Protein AF-A0A3D0CW28-F1 (afdb_monomer_lite)

Radius of gyration: 24.9 Å; chains: 1; bounding box: 74×53×70 Å

Secondary structure (DSSP, 8-state):
-------PPPP-S--EEEEE-----SS----EEEEE--PPPP------------------PPPPP-----------TT-TT--S-SSB-SHHHHHHHHHTTTS--TTT-TT-SSS--HHHHHHHHHTTT-B---TT-TTS-EETTEEEEEEEEEEESB-SSSS-BSS--TT-GGGHHHHHHHHHHHTT-SEEEEE-BTTT--HHHHHHHHHHHHHH-BTTTBEEEEEEEEE-STTS-EEEEES-S---SS--SSHHHHHHHHHTS-TT-EEEEES--SSSS-SSSTT---TTHHHH---TTTGGG--EEE--TTTHHHHHHHTT--PEEE---GGGTT---EEEEEESSSSHHHHHHHHHTT-EEEES-SSS-EEEEEEEESSTTSPPEETTSPPPP-S--EEEEEEEETT-----EEEEE-SS------EEE-----

Foldseek 3Di:
DDDDDPDDDDDDFWFKFKFKFFDDDDDFWAKDKDFDFDDDDDDDDDDDDDDDDDDDDDDDDDDDDDDDDPDDPDPDPADLQPVVVLQWLEVVSVVVLVVQAQAQPVSNPPVNPRGSYPVSVVVSVVRHGQGQQWQPNPLWDDDPLWTKFWEAAEDECDDPPPPDRVPPDPPDSLCSLLVVLVVRLVLVGLEYEYEYELVPDDPVVLVSNVVSQVVSDGFSRYHYWYWYWQCEQVAQATKTKTPDPDDDPDHHNDLVSVLVVQLPTDPLMAIEGPPADDPAQPVPPVPRHGRLNVQLQDDVSRLLRHQYYEDDPDCSVLSNVLNVRNHAYAYHCPPVPDFLKIKMFTFSGSHNVRRSVRRSLNRIDMDSDNHQFKDKWKWKEQDPVDDIDTHSGGYDDHSIMMMIMIMGGSVGTDRPDIDIDTSPDPDGTDTDTDGDDD

Sequence (438 aa):
MIGDFRSLPRLRKSDALTGALAGCSATGLLLLLAIWFVPPAAAGEGLSPIRRVTHGLGRLQSPAHEQRGLESVDARPGCAYDWDGSGRVDTADLALVAAAWGTSDPQADLNGNGQVEVVDLEILARYWNAWCRWPDDPGRFQVGGFTAFWGDPLWHLTDSFNNHVACEDPADPSLCAPRAFANARAAGFDWFAITEHDHNLSSARWDEMTAARDAAEEEYQFVALRSFELTGDYFEGHINVYESNTWPSERPRSLAGMYSWIAAQPDTVFGMFNHPRRDGCDPVARTGLCWNFNQWQPHLDSAPRLPLVQNYRNGQYELSLQGGWRGGGVGVNEYGRYIVGRAGVMALDLTHEAIVDALRRGRVFGTNESQPGLALALRGRSDPAHSLAWMGESVAASDRVTVTLEARDLAGGSLTSLELREARSCETVTVAQRAVSG

Structure (mmCIF, N/CA/C/O backbone):
data_AF-A0A3D0CW28-F1
#
_entry.id   AF-A0A3D0CW28-F1
#
loop_
_atom_site.group_PDB
_atom_site.id
_atom_site.type_symbol
_atom_site.label_atom_id
_atom_site.label_alt_id
_atom_site.label_comp_id
_atom_site.label_asym_id
_atom_site.label_entity_id
_atom_site.label_seq_id
_atom_site.pdbx_PDB_ins_code
_atom_site.Cartn_x
_atom_site.Cartn_y
_atom_site.Cartn_z
_atom_site.occupancy
_atom_site.B_iso_or_equiv
_atom_site.auth_seq_id
_atom_site.auth_comp_id
_atom_site.auth_asym_id
_atom_site.auth_atom_id
_atom_site.pdbx_PDB_model_num
ATOM 1 N N . MET A 1 1 ? -15.503 30.970 -22.001 1.00 27.17 1 MET A N 1
ATOM 2 C CA . MET A 1 1 ? -16.735 31.515 -21.391 1.00 27.17 1 MET A CA 1
ATOM 3 C C . MET A 1 1 ? -16.710 31.133 -19.925 1.00 27.17 1 MET A C 1
ATOM 5 O O . MET A 1 1 ? -16.672 29.950 -19.632 1.00 27.17 1 MET A O 1
ATOM 9 N N . ILE A 1 2 ? -16.588 32.126 -19.046 1.00 26.27 2 ILE A N 1
ATOM 10 C CA . ILE A 1 2 ? -16.436 31.967 -17.594 1.00 26.27 2 ILE A CA 1
ATOM 11 C C . ILE A 1 2 ? -17.837 32.089 -16.986 1.00 26.27 2 ILE A C 1
ATOM 13 O O . ILE A 1 2 ? -18.505 33.093 -17.225 1.00 26.27 2 ILE A O 1
ATOM 17 N N . GLY A 1 3 ? -18.290 31.054 -16.277 1.00 22.89 3 GLY A N 1
ATOM 18 C CA . GLY A 1 3 ? -19.585 31.006 -15.596 1.00 22.89 3 GLY A CA 1
ATOM 19 C C . GLY A 1 3 ? -19.417 31.084 -14.080 1.00 22.89 3 GLY A C 1
ATOM 20 O O . GLY A 1 3 ? -18.611 30.359 -13.506 1.00 22.89 3 GLY A O 1
ATOM 21 N N . ASP A 1 4 ? -20.170 32.003 -13.483 1.00 23.05 4 ASP A N 1
ATOM 22 C CA . ASP A 1 4 ? -20.246 32.388 -12.071 1.00 23.05 4 ASP A CA 1
ATOM 23 C C . ASP A 1 4 ? -20.687 31.215 -11.163 1.00 23.05 4 ASP A C 1
ATOM 25 O O . ASP A 1 4 ? -21.750 30.629 -11.375 1.00 23.05 4 ASP A O 1
ATOM 29 N N . PHE A 1 5 ? -19.888 30.874 -10.144 1.00 26.14 5 PHE A N 1
ATOM 30 C CA . PHE A 1 5 ? -20.225 29.886 -9.110 1.00 26.14 5 PHE A CA 1
ATOM 31 C C . PHE A 1 5 ? -20.600 30.616 -7.815 1.00 26.14 5 PHE A C 1
ATOM 33 O O . PHE A 1 5 ? -19.739 30.940 -6.996 1.00 26.14 5 PHE A O 1
ATOM 40 N N . ARG A 1 6 ? -21.898 30.853 -7.594 1.00 24.86 6 ARG A N 1
ATOM 41 C CA . ARG A 1 6 ? -22.412 31.291 -6.289 1.00 24.86 6 ARG A CA 1
ATOM 42 C C . ARG A 1 6 ? -23.046 30.128 -5.527 1.00 24.86 6 ARG A C 1
ATOM 44 O O . ARG A 1 6 ? -24.018 29.535 -5.977 1.00 24.86 6 ARG A O 1
ATOM 51 N N . SER A 1 7 ? -22.474 29.887 -4.345 1.00 30.20 7 SER A N 1
ATOM 52 C CA . SER A 1 7 ? -23.012 29.195 -3.162 1.00 30.20 7 SER A CA 1
ATOM 53 C C . SER A 1 7 ? -23.648 27.812 -3.363 1.00 30.20 7 SER A C 1
ATOM 55 O O . SER A 1 7 ? -24.849 27.696 -3.598 1.00 30.20 7 SER A O 1
ATOM 57 N N . LEU A 1 8 ? -22.854 26.765 -3.119 1.00 28.31 8 LEU A N 1
ATOM 58 C CA . LEU A 1 8 ? -23.344 25.419 -2.802 1.00 28.31 8 LEU A CA 1
ATOM 59 C C . LEU A 1 8 ? -23.540 25.266 -1.273 1.00 28.31 8 LEU A C 1
ATOM 61 O O . LEU A 1 8 ? -22.801 25.888 -0.502 1.00 28.31 8 LEU A O 1
ATOM 65 N N . PRO A 1 9 ? -24.532 24.483 -0.807 1.00 27.50 9 PRO A N 1
ATOM 66 C CA . PRO A 1 9 ? -24.806 24.283 0.618 1.00 27.50 9 PRO A CA 1
ATOM 67 C C . PRO A 1 9 ? -23.692 23.489 1.325 1.00 27.50 9 PRO A C 1
ATOM 69 O O . PRO A 1 9 ? -23.065 22.613 0.738 1.00 27.50 9 PRO A O 1
ATOM 72 N N . ARG A 1 10 ? -23.462 23.785 2.614 1.00 29.08 10 ARG A N 1
ATOM 73 C CA . ARG A 1 10 ? -22.508 23.063 3.479 1.00 29.08 10 ARG A CA 1
ATOM 74 C C . ARG A 1 10 ? -23.006 21.637 3.766 1.00 29.08 10 ARG A C 1
ATOM 76 O O . ARG A 1 10 ? -24.123 21.477 4.256 1.00 29.08 10 ARG A O 1
ATOM 83 N N . LEU A 1 11 ? -22.161 20.639 3.506 1.00 33.78 11 LEU A N 1
ATOM 84 C CA . LEU A 1 11 ? -22.408 19.206 3.729 1.00 33.78 11 LEU A CA 1
ATOM 85 C C . LEU A 1 11 ? -21.951 18.770 5.139 1.00 33.78 11 LEU A C 1
ATOM 87 O O . LEU A 1 11 ? -21.120 19.442 5.750 1.00 33.78 11 LEU A O 1
ATOM 91 N N . ARG A 1 12 ? -22.503 17.676 5.691 1.00 32.53 12 ARG A N 1
ATOM 92 C CA . ARG A 1 12 ? -22.125 17.128 7.016 1.00 32.53 12 ARG A CA 1
ATOM 93 C C . ARG A 1 12 ? -21.759 15.639 6.935 1.00 32.53 12 ARG A C 1
ATOM 95 O O . ARG A 1 12 ? -22.489 14.876 6.331 1.00 32.53 12 ARG A O 1
ATOM 102 N N . LYS A 1 13 ? -20.676 15.286 7.645 1.00 29.95 13 LYS A N 1
ATOM 103 C CA . LYS A 1 13 ? -20.123 14.007 8.170 1.00 29.95 13 LYS A CA 1
ATOM 104 C C . LYS A 1 13 ? -20.383 12.619 7.536 1.00 29.95 13 LYS A C 1
ATOM 106 O O . LYS A 1 13 ? -19.594 11.736 7.855 1.00 29.95 13 LYS A O 1
ATOM 111 N N . SER A 1 14 ? -21.362 12.385 6.667 1.00 34.91 14 SER A N 1
ATOM 112 C CA . SER A 1 14 ? -21.556 11.074 6.019 1.00 34.91 14 SER A CA 1
ATOM 113 C C . SER A 1 14 ? -22.512 11.180 4.827 1.00 34.91 14 SER A C 1
ATOM 115 O O . SER A 1 14 ? -23.726 11.098 5.000 1.00 34.91 14 SER A O 1
ATOM 117 N N . ASP A 1 15 ? -21.974 11.344 3.618 1.00 36.81 15 ASP A N 1
ATOM 118 C CA . ASP A 1 15 ? -22.769 11.393 2.388 1.00 36.81 15 ASP A CA 1
ATOM 119 C C . ASP A 1 15 ? -22.384 10.231 1.461 1.00 36.81 15 ASP A C 1
ATOM 121 O O . ASP A 1 15 ? -21.213 10.051 1.130 1.00 36.81 15 ASP A O 1
ATOM 125 N N . ALA A 1 16 ? -23.378 9.460 1.012 1.00 35.53 16 ALA A N 1
ATOM 126 C CA . ALA A 1 16 ? -23.222 8.478 -0.057 1.00 35.53 16 ALA A CA 1
ATOM 127 C C . ALA A 1 16 ? -23.609 9.125 -1.395 1.00 35.53 16 ALA A C 1
ATOM 129 O O . ALA A 1 16 ? -24.720 9.633 -1.555 1.00 35.53 16 ALA A O 1
ATOM 130 N N . LEU A 1 17 ? -22.713 9.096 -2.381 1.00 36.31 17 LEU A N 1
ATOM 131 C CA . LEU A 1 17 ? -22.991 9.621 -3.722 1.00 36.31 17 LEU A CA 1
ATOM 132 C C . LEU A 1 17 ? -23.371 8.473 -4.658 1.00 36.31 17 LEU A C 1
ATOM 134 O O . LEU A 1 17 ? -22.683 7.458 -4.695 1.00 36.31 17 LEU A O 1
ATOM 138 N N . THR A 1 18 ? -24.468 8.615 -5.411 1.00 34.78 18 THR A N 1
ATOM 139 C CA . THR A 1 18 ? -24.922 7.615 -6.396 1.00 34.78 18 THR A CA 1
ATOM 140 C C . THR A 1 18 ? -24.990 8.229 -7.792 1.00 34.78 18 THR A C 1
ATOM 142 O O . THR A 1 18 ? -25.804 9.105 -8.060 1.00 34.78 18 THR A O 1
ATOM 145 N N . GLY A 1 19 ? -24.132 7.765 -8.701 1.00 37.72 19 GLY A N 1
ATOM 146 C CA . GLY A 1 19 ? -24.118 8.191 -10.106 1.00 37.72 19 GLY A CA 1
ATOM 147 C C . GLY A 1 19 ? -24.713 7.139 -11.045 1.00 37.72 19 GLY A C 1
ATOM 148 O O . GLY A 1 19 ? -24.696 5.946 -10.739 1.00 37.72 19 GLY A O 1
ATOM 149 N N . ALA A 1 20 ? -25.229 7.575 -12.195 1.00 31.88 20 ALA A N 1
ATOM 150 C CA . ALA A 1 20 ? -25.631 6.711 -13.301 1.00 31.88 20 ALA A CA 1
ATOM 151 C C . ALA A 1 20 ? -24.833 7.089 -14.551 1.00 31.88 20 ALA A C 1
ATOM 153 O O . ALA A 1 20 ? -24.880 8.244 -14.966 1.00 31.88 20 ALA A O 1
ATOM 154 N N . LEU A 1 21 ? -24.132 6.122 -15.141 1.00 37.97 21 LEU A N 1
ATOM 155 C CA . LEU A 1 21 ? -23.473 6.273 -16.441 1.00 37.97 21 LEU A CA 1
ATOM 156 C C . LEU A 1 21 ? -24.400 5.732 -17.534 1.00 37.97 21 LEU A C 1
ATOM 158 O O . LEU A 1 21 ? -25.040 4.703 -17.316 1.00 37.97 21 LEU A O 1
ATOM 162 N N . ALA A 1 22 ? -24.511 6.422 -18.669 1.00 28.17 22 ALA A N 1
ATOM 163 C CA . ALA A 1 22 ? -25.288 5.971 -19.820 1.00 28.17 22 ALA A CA 1
ATOM 164 C C . ALA A 1 22 ? -24.396 5.970 -21.066 1.00 28.17 22 ALA A C 1
ATOM 166 O O . ALA A 1 22 ? -23.908 7.024 -21.454 1.00 28.17 22 ALA A O 1
ATOM 167 N N . GLY A 1 23 ? -24.238 4.799 -21.690 1.00 29.50 23 GLY A N 1
ATOM 168 C CA . GLY A 1 23 ? -23.549 4.629 -22.973 1.00 29.50 23 GLY A CA 1
ATOM 169 C C . GLY A 1 23 ? -22.142 4.043 -22.844 1.00 29.50 23 GLY A C 1
ATOM 170 O O . GLY A 1 23 ? -21.174 4.768 -22.667 1.00 29.50 23 GLY A O 1
ATOM 171 N N . CYS A 1 24 ? -22.009 2.723 -22.989 1.00 30.22 24 CYS A N 1
ATOM 172 C CA . CYS A 1 24 ? -20.715 2.048 -23.111 1.00 30.22 24 CYS A CA 1
ATOM 173 C C . CYS A 1 24 ? -20.833 0.875 -24.087 1.00 30.22 24 CYS A C 1
ATOM 175 O O . CYS A 1 24 ? -21.380 -0.171 -23.746 1.00 30.22 24 CYS A O 1
ATOM 177 N N . SER A 1 25 ? -20.304 1.015 -25.308 1.00 29.12 25 SER A N 1
ATOM 178 C CA . SER A 1 25 ? -20.169 -0.137 -26.203 1.00 29.12 25 SER A CA 1
ATOM 179 C C . SER A 1 25 ? -19.003 -1.014 -25.740 1.00 29.12 25 SER A C 1
ATOM 181 O O . SER A 1 25 ? -17.856 -0.572 -25.737 1.00 29.12 25 SER A O 1
ATOM 183 N N . ALA A 1 26 ? -19.336 -2.244 -25.349 1.00 30.16 26 ALA A N 1
ATOM 184 C CA . ALA A 1 26 ? -18.501 -3.434 -25.166 1.00 30.16 26 ALA A CA 1
ATOM 185 C C . ALA A 1 26 ? -16.970 -3.266 -25.293 1.00 30.16 26 ALA A C 1
ATOM 187 O O . ALA A 1 26 ? -16.371 -3.760 -26.237 1.00 30.16 26 ALA A O 1
ATOM 188 N N . THR A 1 27 ? -16.334 -2.639 -24.301 1.00 28.91 27 THR A N 1
ATOM 189 C CA . THR A 1 27 ? -15.006 -3.013 -23.774 1.00 28.91 27 THR A CA 1
ATOM 190 C C . THR A 1 27 ? -14.784 -2.239 -22.473 1.00 28.91 27 THR A C 1
ATOM 192 O O . THR A 1 27 ? -14.555 -1.042 -22.523 1.00 28.91 27 THR A O 1
ATOM 195 N N . GLY A 1 28 ? -14.910 -2.926 -21.330 1.00 29.05 28 GLY A N 1
ATOM 196 C CA . GLY A 1 28 ? -14.484 -2.513 -19.979 1.00 29.05 28 GLY A CA 1
ATOM 197 C C . GLY A 1 28 ? -14.637 -1.038 -19.583 1.00 29.05 28 GLY A C 1
ATOM 198 O O . GLY A 1 28 ? -13.774 -0.223 -19.890 1.00 29.05 28 GLY A O 1
ATOM 199 N N . LEU A 1 29 ? -15.664 -0.723 -18.789 1.00 28.84 29 LEU A N 1
ATOM 200 C CA . LEU A 1 29 ? -15.735 0.544 -18.060 1.00 28.84 29 LEU A CA 1
ATOM 201 C C . LEU A 1 29 ? -14.709 0.529 -16.912 1.00 28.84 29 LEU A C 1
ATOM 203 O O . LEU A 1 29 ? -14.685 -0.413 -16.118 1.00 28.84 29 LEU A O 1
ATOM 207 N N . LEU A 1 30 ? -13.887 1.575 -16.816 1.00 34.78 30 LEU A N 1
ATOM 208 C CA . LEU A 1 30 ? -12.928 1.774 -15.732 1.00 34.78 30 LEU A CA 1
ATOM 209 C C . LEU A 1 30 ? -13.146 3.158 -15.113 1.00 34.78 30 LEU A C 1
ATOM 211 O O . LEU A 1 30 ? -13.247 4.151 -15.833 1.00 34.78 30 LEU A O 1
ATOM 215 N N . LEU A 1 31 ? -13.238 3.206 -13.786 1.00 31.89 31 LEU A N 1
ATOM 216 C CA . LEU A 1 31 ? -13.636 4.391 -13.041 1.00 31.89 31 LEU A CA 1
ATOM 217 C C . LEU A 1 31 ? -12.419 5.072 -12.400 1.00 31.89 31 LEU A C 1
ATOM 219 O O . LEU A 1 31 ? -11.780 4.486 -11.528 1.00 31.89 31 LEU A O 1
ATOM 223 N N . LEU A 1 32 ? -12.115 6.311 -12.783 1.00 34.19 32 LEU A N 1
ATOM 224 C CA . LEU A 1 32 ? -11.187 7.159 -12.031 1.00 34.19 32 LEU A CA 1
ATOM 225 C C . LEU A 1 32 ? -11.941 7.996 -11.003 1.00 34.19 32 LEU A C 1
ATOM 227 O O . LEU A 1 32 ? -13.012 8.508 -11.310 1.00 34.19 32 LEU A O 1
ATOM 231 N N . LEU A 1 33 ? -11.327 8.229 -9.844 1.00 35.84 33 LEU A N 1
ATOM 232 C CA . LEU A 1 33 ? -11.709 9.310 -8.944 1.00 35.84 33 LEU A CA 1
ATOM 233 C C . LEU A 1 33 ? -10.521 10.233 -8.693 1.00 35.84 33 LEU A C 1
ATOM 235 O O . LEU A 1 33 ? -9.513 9.803 -8.140 1.00 35.84 33 LEU A O 1
ATOM 239 N N . ALA A 1 34 ? -10.671 11.508 -9.040 1.00 28.97 34 ALA A N 1
ATOM 240 C CA . ALA A 1 34 ? -9.825 12.575 -8.522 1.00 28.97 34 ALA A CA 1
ATOM 241 C C . ALA A 1 34 ? -10.674 13.446 -7.586 1.00 28.97 34 ALA A C 1
ATOM 243 O O . ALA A 1 34 ? -11.750 13.915 -7.965 1.00 28.97 34 ALA A O 1
ATOM 244 N N . ILE A 1 35 ? -10.212 13.636 -6.349 1.00 31.52 35 ILE A N 1
ATOM 245 C CA . ILE A 1 35 ? -10.884 14.459 -5.340 1.00 31.52 35 ILE A CA 1
ATOM 246 C C . ILE A 1 35 ? -9.942 15.578 -4.897 1.00 31.52 35 ILE A C 1
ATOM 248 O O . ILE A 1 35 ? -8.783 15.324 -4.575 1.00 31.52 35 ILE A O 1
ATOM 252 N N . TRP A 1 36 ? -10.460 16.807 -4.831 1.00 24.88 36 TRP A N 1
ATOM 253 C CA . TRP A 1 36 ? -9.754 17.966 -4.283 1.00 24.88 36 TRP A CA 1
ATOM 254 C C . TRP A 1 36 ? -10.464 18.482 -3.025 1.00 24.88 36 TRP A C 1
ATOM 256 O O . TRP A 1 36 ? -11.684 18.657 -3.039 1.00 24.88 36 TRP A O 1
ATOM 266 N N . PHE A 1 37 ? -9.694 18.776 -1.971 1.00 28.56 37 PHE A N 1
ATOM 267 C CA . PHE A 1 37 ? -10.149 19.428 -0.736 1.00 28.56 37 PHE A CA 1
ATOM 268 C C . PHE A 1 37 ? -9.570 20.843 -0.623 1.00 28.56 37 PHE A C 1
ATOM 270 O O . PHE A 1 37 ? -8.463 21.115 -1.088 1.00 28.56 37 PHE A O 1
ATOM 277 N N . VAL A 1 38 ? -10.317 21.753 0.009 1.00 27.73 38 VAL A N 1
ATOM 278 C CA . VAL A 1 38 ? -9.842 23.101 0.355 1.00 27.73 38 VAL A CA 1
ATOM 279 C C . VAL A 1 38 ? -9.797 23.210 1.883 1.00 27.73 38 VAL A C 1
ATOM 281 O O . VAL A 1 38 ? -10.833 22.986 2.514 1.00 27.73 38 VAL A O 1
ATOM 284 N N . PRO A 1 39 ? -8.652 23.557 2.501 1.00 25.38 39 PRO A N 1
ATOM 285 C CA . PRO A 1 39 ? -8.571 23.726 3.949 1.00 25.38 39 PRO A CA 1
ATOM 286 C C . PRO A 1 39 ? -9.440 24.912 4.413 1.00 25.38 39 PRO A C 1
ATOM 288 O O . PRO A 1 39 ? -9.553 25.911 3.695 1.00 25.38 39 PRO A O 1
ATOM 291 N N . PRO A 1 40 ? -10.069 24.845 5.601 1.00 31.36 40 PRO A N 1
ATOM 292 C CA . PRO A 1 40 ? -10.972 25.894 6.055 1.00 31.36 40 PRO A CA 1
ATOM 293 C C . PRO A 1 40 ? -10.205 27.176 6.411 1.00 31.36 40 PRO A C 1
ATOM 295 O O . PRO A 1 40 ? -9.329 27.184 7.273 1.00 31.36 40 PRO A O 1
ATOM 298 N N . ALA A 1 41 ? -10.579 28.287 5.772 1.00 30.97 41 ALA A N 1
ATOM 299 C CA . ALA A 1 41 ? -10.181 29.624 6.195 1.00 30.97 41 ALA A CA 1
ATOM 300 C C . ALA A 1 41 ? -10.931 30.025 7.480 1.00 30.97 41 ALA A C 1
ATOM 302 O O . ALA A 1 41 ? -12.145 29.840 7.595 1.00 30.97 41 ALA A O 1
ATOM 303 N N . ALA A 1 42 ? -10.204 30.597 8.439 1.00 36.38 42 ALA A N 1
ATOM 304 C CA . ALA A 1 42 ? -10.759 31.161 9.662 1.00 36.38 42 ALA A CA 1
ATOM 305 C C . ALA A 1 42 ? -11.525 32.468 9.378 1.00 36.38 42 ALA A C 1
ATOM 307 O O . ALA A 1 42 ? -10.927 33.420 8.887 1.00 36.38 42 ALA A O 1
ATOM 308 N N . ALA A 1 43 ? -12.824 32.492 9.697 1.00 28.28 43 ALA A N 1
ATOM 309 C CA . ALA A 1 43 ? -13.694 33.639 10.037 1.00 28.28 43 ALA A CA 1
ATOM 310 C C . ALA A 1 43 ? -15.155 33.185 9.815 1.00 28.28 43 ALA A C 1
ATOM 312 O O . ALA A 1 43 ? -15.450 32.495 8.848 1.00 28.28 43 ALA A O 1
ATOM 313 N N . GLY A 1 44 ? -16.142 33.447 10.667 1.00 27.00 44 GLY A N 1
ATOM 314 C CA . GLY A 1 44 ? -16.387 34.661 11.431 1.00 27.00 44 GLY A CA 1
ATOM 315 C C . GLY A 1 44 ? -17.769 35.180 11.013 1.00 27.00 44 GLY A C 1
ATOM 316 O O . GLY A 1 44 ? -17.927 35.654 9.899 1.00 27.00 44 GLY A O 1
ATOM 317 N N . GLU A 1 45 ? -18.734 35.026 11.921 1.00 28.22 45 GLU A N 1
ATOM 318 C CA . GLU A 1 45 ? -20.030 35.720 12.037 1.00 28.22 45 GLU A CA 1
ATOM 319 C C . GLU A 1 45 ? -21.145 35.579 10.972 1.00 28.22 45 GLU A C 1
ATOM 321 O O . GLU A 1 45 ? -20.986 35.843 9.788 1.00 28.22 45 GLU A O 1
ATOM 326 N N . GLY A 1 46 ? -22.355 35.303 11.490 1.00 25.25 46 GLY A N 1
ATOM 327 C CA . GLY A 1 46 ? -23.557 36.067 11.136 1.00 25.25 46 GLY A CA 1
ATOM 328 C C . GLY A 1 46 ? -24.540 35.466 10.125 1.00 25.25 46 GLY A C 1
ATOM 329 O O . GLY A 1 46 ? -24.433 35.724 8.933 1.00 25.25 46 GLY A O 1
ATOM 330 N N . LEU A 1 47 ? -25.583 34.789 10.634 1.00 23.16 47 LEU A N 1
ATOM 331 C CA . LEU A 1 47 ? -27.022 35.129 10.486 1.00 23.16 47 LEU A CA 1
ATOM 332 C C . LEU A 1 47 ? -27.937 33.879 10.472 1.00 23.16 47 LEU A C 1
ATOM 334 O O . LEU A 1 47 ? -27.797 32.968 9.661 1.00 23.16 47 LEU A O 1
ATOM 338 N N . SER A 1 48 ? -28.917 33.892 11.379 1.00 24.41 48 SER A N 1
ATOM 339 C CA . SER A 1 48 ? -30.083 32.990 11.489 1.00 24.41 48 SER A CA 1
ATOM 340 C C . SER A 1 48 ? -31.322 33.633 10.810 1.00 24.41 48 SER A C 1
ATOM 342 O O . SER A 1 48 ? -31.246 34.798 10.426 1.00 24.41 48 SER A O 1
ATOM 344 N N . PRO A 1 49 ? -32.540 33.050 10.870 1.00 36.72 49 PRO A N 1
ATOM 345 C CA . PRO A 1 49 ? -33.001 31.743 10.376 1.00 36.72 49 PRO A CA 1
ATOM 346 C C . PRO A 1 49 ? -34.269 31.882 9.483 1.00 36.72 49 PRO A C 1
ATOM 348 O O . PRO A 1 49 ? -35.058 32.801 9.689 1.00 36.72 49 PRO A O 1
ATOM 351 N N . ILE A 1 50 ? -34.577 30.939 8.573 1.00 21.62 50 ILE A N 1
ATOM 352 C CA . ILE A 1 50 ? -35.938 30.843 7.980 1.00 21.62 50 ILE A CA 1
ATOM 353 C C . ILE A 1 50 ? -36.488 29.402 7.969 1.00 21.62 50 ILE A C 1
ATOM 355 O O . ILE A 1 50 ? -35.779 28.419 7.787 1.00 21.62 50 ILE A O 1
ATOM 359 N N . ARG A 1 51 ? -37.795 29.356 8.255 1.00 21.27 51 ARG A N 1
ATOM 360 C CA . ARG A 1 51 ? -38.715 28.286 8.666 1.00 21.27 51 ARG A CA 1
ATOM 361 C C . ARG A 1 51 ? -38.950 27.127 7.679 1.00 21.27 51 ARG A C 1
ATOM 363 O O . ARG A 1 51 ? -39.292 27.336 6.525 1.00 21.27 51 ARG A O 1
ATOM 370 N N . ARG A 1 52 ? -38.929 25.920 8.260 1.00 23.67 52 ARG A N 1
ATOM 371 C CA . ARG A 1 52 ? -39.947 24.839 8.280 1.00 23.67 52 ARG A CA 1
ATOM 372 C C . ARG A 1 52 ? -41.027 24.817 7.177 1.00 23.67 52 ARG A C 1
ATOM 374 O O . ARG A 1 52 ? -41.904 25.675 7.169 1.00 23.67 52 ARG A O 1
ATOM 381 N N . VAL A 1 53 ? -41.096 23.695 6.451 1.00 21.42 53 VAL A N 1
ATOM 382 C CA . VAL A 1 53 ? -42.356 23.078 5.992 1.00 21.42 53 VAL A CA 1
ATOM 383 C C . VAL A 1 53 ? -42.291 21.570 6.256 1.00 21.42 53 VAL A C 1
ATOM 385 O O . VAL A 1 53 ? -41.309 20.908 5.935 1.00 21.42 53 VAL A O 1
ATOM 388 N N . THR A 1 54 ? -43.335 21.069 6.909 1.00 24.83 54 THR A N 1
ATOM 389 C CA . THR A 1 54 ? -43.595 19.670 7.280 1.00 24.83 54 THR A CA 1
ATOM 390 C C . THR A 1 54 ? -44.511 19.022 6.234 1.00 24.83 54 THR A C 1
ATOM 392 O O . THR A 1 54 ? -45.293 19.750 5.637 1.00 24.83 54 THR A O 1
ATOM 395 N N . HIS A 1 55 ? -44.443 17.690 6.082 1.00 21.84 55 HIS A N 1
ATOM 396 C CA . HIS A 1 55 ? -45.448 16.689 5.629 1.00 21.84 55 HIS A CA 1
ATOM 397 C C . HIS A 1 55 ? -44.708 15.610 4.802 1.00 21.84 55 HIS A C 1
ATOM 399 O O . HIS A 1 55 ? -43.880 15.953 3.975 1.00 21.84 55 HIS A O 1
ATOM 405 N N . GLY A 1 56 ? -44.893 14.298 4.954 1.00 21.64 56 GLY A N 1
ATOM 406 C CA . GLY A 1 56 ? -45.841 13.505 5.725 1.00 21.64 56 GLY A CA 1
ATOM 407 C C . GLY A 1 56 ? -45.409 12.027 5.721 1.00 21.64 56 GLY A C 1
ATOM 408 O O . GLY A 1 56 ? -44.562 11.607 4.940 1.00 21.64 56 GLY A O 1
ATOM 409 N N . LEU A 1 57 ? -45.972 11.283 6.667 1.00 26.31 57 LEU A N 1
ATOM 410 C CA . LEU A 1 57 ? -45.644 9.912 7.057 1.00 26.31 57 LEU A CA 1
ATOM 411 C C . LEU A 1 57 ? -45.933 8.861 5.974 1.00 26.31 57 LEU A C 1
ATOM 413 O O . LEU A 1 57 ? -46.969 8.908 5.318 1.00 26.31 57 LEU A O 1
ATOM 417 N N . GLY A 1 58 ? -45.082 7.833 5.925 1.00 23.02 58 GLY A N 1
ATOM 418 C CA . GLY A 1 58 ? -45.337 6.554 5.262 1.00 23.02 58 GLY A CA 1
ATOM 419 C C . GLY A 1 58 ? -44.572 5.430 5.963 1.00 23.02 58 GLY A C 1
ATOM 420 O O . GLY A 1 58 ? -43.389 5.236 5.712 1.00 23.02 58 GLY A O 1
ATOM 421 N N . ARG A 1 59 ? -45.247 4.726 6.882 1.00 25.88 59 ARG A N 1
ATOM 422 C CA . ARG A 1 59 ? -44.784 3.492 7.543 1.00 25.88 59 ARG A CA 1
ATOM 423 C C . ARG A 1 59 ? -44.675 2.361 6.519 1.00 25.88 59 ARG A C 1
ATOM 425 O O . ARG A 1 59 ? -45.682 2.057 5.890 1.00 25.88 59 ARG A O 1
ATOM 432 N N . LEU A 1 60 ? -43.548 1.650 6.492 1.00 25.00 60 LEU A N 1
ATOM 433 C CA . LEU A 1 60 ? -43.505 0.232 6.126 1.00 25.00 60 LEU A CA 1
ATOM 434 C C . LEU A 1 60 ? -42.587 -0.528 7.091 1.00 25.00 60 LEU A C 1
ATOM 436 O O . LEU A 1 60 ? -41.567 -0.016 7.542 1.00 25.00 60 LEU A O 1
ATOM 440 N N . GLN A 1 61 ? -43.066 -1.707 7.472 1.00 25.11 61 GLN A N 1
ATOM 441 C CA . GLN A 1 61 ? -42.587 -2.574 8.544 1.00 25.11 61 GLN A CA 1
ATOM 442 C C . GLN A 1 61 ? -41.290 -3.304 8.167 1.00 25.11 61 GLN A C 1
ATOM 444 O O . GLN A 1 61 ? -41.097 -3.695 7.018 1.00 25.11 61 GLN A O 1
ATOM 449 N N . SER A 1 62 ? -40.432 -3.509 9.164 1.00 26.64 62 SER A N 1
ATOM 450 C CA . SER A 1 62 ? -39.237 -4.353 9.128 1.00 26.64 62 SER A CA 1
ATOM 451 C C . SER A 1 62 ? -39.578 -5.848 9.203 1.00 26.64 62 SER A C 1
ATOM 453 O O . SER A 1 62 ? -40.559 -6.218 9.853 1.00 26.64 62 SER A O 1
ATOM 455 N N . PRO A 1 63 ? -38.719 -6.732 8.667 1.00 28.48 63 PRO A N 1
ATOM 456 C CA . PRO A 1 63 ? -38.503 -8.056 9.225 1.00 28.48 63 PRO A CA 1
ATOM 457 C C . PRO A 1 63 ? -37.277 -8.054 10.147 1.00 28.48 63 PRO A C 1
ATOM 459 O O . PRO A 1 63 ? -36.311 -7.317 9.950 1.00 28.48 63 PRO A O 1
ATOM 462 N N . ALA A 1 64 ? -37.373 -8.876 11.185 1.00 27.28 64 ALA A N 1
ATOM 463 C CA . ALA A 1 64 ? -36.434 -9.011 12.282 1.00 27.28 64 ALA A CA 1
ATOM 464 C C . ALA A 1 64 ? -35.047 -9.493 11.827 1.00 27.28 64 ALA A C 1
ATOM 466 O O . ALA A 1 64 ? -34.935 -10.537 11.188 1.00 27.28 64 ALA A O 1
ATOM 467 N N . HIS A 1 65 ? -34.002 -8.768 12.232 1.00 30.30 65 HIS A N 1
ATOM 468 C CA . HIS A 1 65 ? -32.671 -9.343 12.373 1.00 30.30 65 HIS A CA 1
ATOM 469 C C . HIS A 1 65 ? -32.555 -9.946 13.773 1.00 30.30 65 HIS A C 1
ATOM 471 O O . HIS A 1 65 ? -32.712 -9.273 14.791 1.00 30.30 65 HIS A O 1
ATOM 477 N N . GLU A 1 66 ? -32.345 -11.251 13.760 1.00 27.80 66 GLU A N 1
ATOM 478 C CA . GLU A 1 66 ? -32.014 -12.143 14.857 1.00 27.80 66 GLU A CA 1
ATOM 479 C C . GLU A 1 66 ? -30.890 -11.547 15.722 1.00 27.80 66 GLU A C 1
ATOM 481 O O . GLU A 1 66 ? -29.765 -11.343 15.262 1.00 27.80 66 GLU A O 1
ATOM 486 N N . GLN A 1 67 ? -31.212 -11.219 16.976 1.00 28.34 67 GLN A N 1
ATOM 487 C CA . GLN A 1 67 ? -30.220 -10.855 17.981 1.00 28.34 67 GLN A CA 1
ATOM 488 C C . GLN A 1 67 ? -29.444 -12.120 18.350 1.00 28.34 67 GLN A C 1
ATOM 490 O O . GLN A 1 67 ? -29.964 -12.982 19.058 1.00 28.34 67 GLN A O 1
ATOM 495 N N . ARG A 1 68 ? -28.204 -12.236 17.865 1.00 29.70 68 ARG A N 1
ATOM 496 C CA . ARG A 1 68 ? -27.242 -13.169 18.455 1.00 29.70 68 ARG A CA 1
ATOM 497 C C . ARG A 1 68 ? -26.920 -12.684 19.863 1.00 29.70 68 ARG A C 1
ATOM 499 O O . ARG A 1 68 ? -26.621 -11.508 20.065 1.00 29.70 68 ARG A O 1
ATOM 506 N N . GLY A 1 69 ? -27.074 -13.595 20.818 1.00 25.89 69 GLY A N 1
ATOM 507 C CA . GLY A 1 69 ? -26.797 -13.360 22.223 1.00 25.89 69 GLY A CA 1
ATOM 508 C C . GLY A 1 69 ? -25.343 -12.959 22.442 1.00 25.89 69 GLY A C 1
ATOM 509 O O . GLY A 1 69 ? -24.446 -13.418 21.740 1.00 25.89 69 GLY A O 1
ATOM 510 N N . LEU A 1 70 ? -25.153 -12.083 23.425 1.00 32.03 70 LEU A N 1
ATOM 511 C CA . LEU A 1 70 ? -23.874 -11.791 24.058 1.00 32.03 70 LEU A CA 1
ATOM 512 C C . LEU A 1 70 ? -23.361 -13.076 24.724 1.00 32.03 70 LEU A C 1
ATOM 514 O O . LEU A 1 70 ? -23.665 -13.348 25.885 1.00 32.03 70 LEU A O 1
ATOM 518 N N . GLU A 1 71 ? -22.646 -13.894 23.960 1.00 30.78 71 GLU A N 1
ATOM 519 C CA . GLU A 1 71 ? -21.699 -14.866 24.501 1.00 30.78 71 GLU A CA 1
ATOM 520 C C . GLU A 1 71 ? -20.399 -14.132 24.862 1.00 30.78 71 GLU A C 1
ATOM 522 O O . GLU A 1 71 ? -20.173 -13.007 24.412 1.00 30.78 71 GLU A O 1
ATOM 527 N N . SER A 1 72 ? -19.626 -14.717 25.778 1.00 31.31 72 SER A N 1
ATOM 528 C CA . SER A 1 72 ? -18.491 -14.106 26.472 1.00 31.31 72 SER A CA 1
ATOM 529 C C . SER A 1 72 ? -17.592 -13.275 25.561 1.00 31.31 72 SER A C 1
ATOM 531 O O . SER A 1 72 ? -17.291 -13.674 24.439 1.00 31.31 72 SER A O 1
ATOM 533 N N . VAL A 1 73 ? -17.134 -12.131 26.076 1.00 33.25 73 VAL A N 1
ATOM 534 C CA . VAL A 1 73 ? -16.039 -11.362 25.478 1.00 33.25 73 VAL A CA 1
ATOM 535 C C . VAL A 1 73 ? -14.784 -12.227 25.582 1.00 33.25 73 VAL A C 1
ATOM 537 O O . VAL A 1 73 ? -14.030 -12.135 26.547 1.00 33.25 73 VAL A O 1
ATOM 540 N N . ASP A 1 74 ? -14.609 -13.133 24.624 1.00 37.34 74 ASP A N 1
ATOM 541 C CA . ASP A 1 74 ? -13.311 -13.725 24.348 1.00 37.34 74 ASP A CA 1
ATOM 542 C C . ASP A 1 74 ? -12.353 -12.564 24.078 1.00 37.34 74 ASP A C 1
ATOM 544 O O . ASP A 1 74 ? -12.691 -11.622 23.350 1.00 37.34 74 ASP A O 1
ATOM 548 N N . ALA A 1 75 ? -11.188 -12.599 24.727 1.00 40.56 75 ALA A N 1
ATOM 549 C CA . ALA A 1 75 ? -10.141 -11.607 24.546 1.00 40.56 75 ALA A CA 1
ATOM 550 C C . ALA A 1 75 ? -9.906 -11.411 23.042 1.00 40.56 75 ALA A C 1
ATOM 552 O O . ALA A 1 75 ? -9.540 -12.355 22.339 1.00 40.56 75 ALA A O 1
ATOM 553 N N . ARG A 1 76 ? -10.187 -10.200 22.544 1.00 48.91 76 ARG A N 1
ATOM 554 C CA . ARG A 1 76 ? -9.995 -9.845 21.137 1.00 48.91 76 ARG A CA 1
ATOM 555 C C . ARG A 1 76 ? -8.517 -10.089 20.797 1.00 48.91 76 ARG A C 1
ATOM 557 O O . ARG A 1 76 ? -7.660 -9.440 21.399 1.00 48.91 76 ARG A O 1
ATOM 564 N N . PRO A 1 77 ? -8.186 -11.032 19.898 1.00 45.00 77 PRO A N 1
ATOM 565 C CA . PRO A 1 77 ? -6.797 -11.315 19.565 1.00 45.00 77 PRO A CA 1
ATOM 566 C C . PRO A 1 77 ? -6.195 -10.079 18.892 1.00 45.00 77 PRO A C 1
ATOM 568 O O . PRO A 1 77 ? -6.739 -9.628 17.891 1.00 45.00 77 PRO A O 1
ATOM 571 N N . GLY A 1 78 ? -5.105 -9.526 19.433 1.00 54.78 78 GLY A N 1
ATOM 572 C CA . GLY A 1 78 ? -4.335 -8.476 18.744 1.00 54.78 78 GLY A CA 1
ATOM 573 C C . GLY A 1 78 ? -3.841 -7.305 19.593 1.00 54.78 78 GLY A C 1
ATOM 574 O O . GLY A 1 78 ? -3.057 -6.500 19.106 1.00 54.78 78 GLY A O 1
ATOM 575 N N . CYS A 1 79 ? -4.234 -7.210 20.864 1.00 67.69 79 CYS A N 1
ATOM 576 C CA . CYS A 1 79 ? -3.637 -6.244 21.778 1.00 67.69 79 CYS A CA 1
ATOM 577 C C . CYS A 1 79 ? -3.610 -6.822 23.184 1.00 67.69 79 CYS A C 1
ATOM 579 O O . CYS A 1 79 ? -4.556 -6.692 23.952 1.00 67.69 79 CYS A O 1
ATOM 581 N N . ALA A 1 80 ? -2.519 -7.519 23.500 1.00 66.81 80 ALA A N 1
ATOM 582 C CA . ALA A 1 80 ? -2.386 -8.277 24.742 1.00 66.81 80 ALA A CA 1
ATOM 583 C C . ALA A 1 80 ? -2.477 -7.410 26.019 1.00 66.81 80 ALA A C 1
ATOM 585 O O . ALA A 1 80 ? -2.537 -7.968 27.111 1.00 66.81 80 ALA A O 1
ATOM 586 N N . TYR A 1 81 ? -2.518 -6.076 25.882 1.00 79.19 81 TYR A N 1
ATOM 587 C CA . TYR A 1 81 ? -2.348 -5.111 26.969 1.00 79.19 81 TYR A CA 1
ATOM 588 C C . TYR A 1 81 ? -3.393 -3.969 26.994 1.00 79.19 81 TYR A C 1
ATOM 590 O O . TYR A 1 81 ? -3.252 -3.073 27.819 1.00 79.19 81 TYR A O 1
ATOM 598 N N . ASP A 1 82 ? -4.400 -3.981 26.104 1.00 81.19 82 ASP A N 1
ATOM 599 C CA . ASP A 1 82 ? -5.580 -3.081 26.121 1.00 81.19 82 ASP A CA 1
ATOM 600 C C . ASP A 1 82 ? -6.784 -3.876 26.642 1.00 81.19 82 ASP A C 1
ATOM 602 O O . ASP A 1 82 ? -7.473 -4.575 25.893 1.00 81.19 82 ASP A O 1
ATOM 606 N N . TRP A 1 83 ? -6.970 -3.869 27.958 1.00 79.56 83 TRP A N 1
ATOM 607 C CA . TRP A 1 83 ? -7.937 -4.728 28.645 1.00 79.56 83 TRP A CA 1
ATOM 608 C C . TRP A 1 83 ? -9.258 -4.059 28.931 1.00 79.56 83 TRP A C 1
ATOM 610 O O . TRP A 1 83 ? -10.257 -4.758 29.122 1.00 79.56 83 TRP A O 1
ATOM 620 N N . ASP A 1 84 ? -9.291 -2.730 28.959 1.00 80.75 84 ASP A N 1
ATOM 621 C CA . ASP A 1 84 ? -10.570 -2.034 28.976 1.00 80.75 84 ASP A CA 1
ATOM 622 C C . ASP A 1 84 ? -11.221 -2.005 27.577 1.00 80.75 84 ASP A C 1
ATOM 624 O O . ASP A 1 84 ? -12.412 -1.700 27.455 1.00 80.75 84 ASP A O 1
ATOM 628 N N . GLY A 1 85 ? -10.471 -2.413 26.543 1.00 74.31 85 GLY A N 1
ATOM 629 C CA . GLY A 1 85 ? -10.923 -2.515 25.161 1.00 74.31 85 GLY A CA 1
ATOM 630 C C . GLY A 1 85 ? -11.128 -1.147 24.518 1.00 74.31 85 GLY A C 1
ATOM 631 O O . GLY A 1 85 ? -11.916 -1.023 23.574 1.00 74.31 85 GLY A O 1
ATOM 632 N N . SER A 1 86 ? -10.475 -0.110 25.047 1.00 73.94 86 SER A N 1
ATOM 633 C CA . SER A 1 86 ? -10.578 1.267 24.569 1.00 73.94 86 SER A CA 1
ATOM 634 C C . SER A 1 86 ? -9.846 1.502 23.247 1.00 73.94 86 SER A C 1
ATOM 636 O O . SER A 1 86 ? -10.064 2.530 22.597 1.00 73.94 86 SER A O 1
ATOM 638 N N . GLY A 1 87 ? -9.002 0.560 22.820 1.00 71.31 87 GLY A N 1
ATOM 639 C CA . GLY A 1 87 ? -8.136 0.686 21.651 1.00 71.31 87 GLY A CA 1
ATOM 640 C C . GLY A 1 87 ? -6.784 1.330 21.968 1.00 71.31 87 GLY A C 1
ATOM 641 O O . GLY A 1 87 ? -6.028 1.648 21.043 1.00 71.31 87 GLY A O 1
ATOM 642 N N . ARG A 1 88 ? -6.470 1.579 23.243 1.00 77.25 88 ARG A N 1
ATOM 643 C CA . ARG A 1 88 ? -5.230 2.227 23.683 1.00 77.25 88 ARG A CA 1
ATOM 644 C C . ARG A 1 88 ? -4.760 1.643 25.000 1.00 77.25 88 ARG A C 1
ATOM 646 O O . ARG A 1 88 ? -5.533 1.595 25.933 1.00 77.25 88 ARG A O 1
ATOM 653 N N . VAL A 1 89 ? -3.464 1.359 25.087 1.00 84.25 89 VAL A N 1
ATOM 654 C CA . VAL A 1 89 ? -2.817 1.029 26.361 1.00 84.25 89 VAL A CA 1
ATOM 655 C C . VAL A 1 89 ? -2.522 2.325 27.117 1.00 84.25 89 VAL A C 1
ATOM 657 O O . VAL A 1 89 ? -1.589 3.060 26.765 1.00 84.25 89 VAL A O 1
ATOM 660 N N . ASP A 1 90 ? -3.323 2.643 28.127 1.00 88.75 90 ASP A N 1
ATOM 661 C CA . ASP A 1 90 ? -3.192 3.872 28.904 1.00 88.75 90 ASP A CA 1
ATOM 662 C C . ASP A 1 90 ? -3.424 3.690 30.418 1.00 88.75 90 ASP A C 1
ATOM 664 O O . ASP A 1 90 ? -3.212 2.632 31.014 1.00 88.75 90 ASP A O 1
ATOM 668 N N . THR A 1 91 ? -3.757 4.785 31.100 1.00 92.69 91 THR A N 1
ATOM 669 C CA . THR A 1 91 ? -4.040 4.786 32.537 1.00 92.69 91 THR A CA 1
ATOM 670 C C . THR A 1 91 ? -5.197 3.881 32.949 1.00 92.69 91 THR A C 1
ATOM 672 O O . THR A 1 91 ? -5.217 3.457 34.105 1.00 92.69 91 THR A O 1
ATOM 675 N N . ALA A 1 92 ? -6.144 3.598 32.055 1.00 89.56 92 ALA A N 1
ATOM 676 C CA . ALA A 1 92 ? -7.235 2.673 32.315 1.00 89.56 92 ALA A CA 1
ATOM 677 C C . ALA A 1 92 ? -6.715 1.232 32.441 1.00 89.56 92 ALA A C 1
ATOM 679 O O . ALA A 1 92 ? -7.023 0.567 33.430 1.00 89.56 92 ALA A O 1
ATOM 680 N N . ASP A 1 93 ? -5.823 0.797 31.551 1.00 90.44 93 ASP A N 1
ATOM 681 C CA . ASP A 1 93 ? -5.182 -0.524 31.630 1.00 90.44 93 ASP A CA 1
ATOM 682 C C . ASP A 1 93 ? -4.250 -0.634 32.832 1.00 90.44 93 ASP A C 1
ATOM 684 O O . ASP A 1 93 ? -4.243 -1.640 33.543 1.00 90.44 93 ASP A O 1
ATOM 688 N N . LEU A 1 94 ? -3.521 0.443 33.145 1.00 94.25 94 LEU A N 1
ATOM 689 C CA . LEU A 1 94 ? -2.727 0.504 34.372 1.00 94.25 94 LEU A CA 1
ATOM 690 C C . LEU A 1 94 ? -3.589 0.322 35.619 1.00 94.25 94 LEU A C 1
ATOM 692 O O . LEU A 1 94 ? -3.159 -0.331 36.568 1.00 94.25 94 LEU A O 1
ATOM 696 N N . ALA A 1 95 ? -4.790 0.903 35.641 1.00 94.06 95 ALA A N 1
ATOM 697 C CA . ALA A 1 95 ? -5.706 0.736 36.759 1.00 94.06 95 ALA A CA 1
ATOM 698 C C . ALA A 1 95 ? -6.158 -0.726 36.899 1.00 94.06 95 ALA A C 1
ATOM 700 O O . ALA A 1 95 ? -6.324 -1.191 38.027 1.00 94.06 95 ALA A 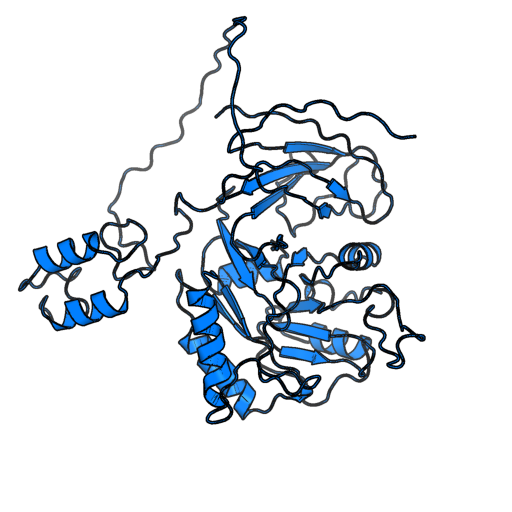O 1
ATOM 701 N N . LEU A 1 96 ? -6.291 -1.456 35.786 1.00 91.44 96 LEU A N 1
ATOM 702 C CA . LEU A 1 96 ? -6.595 -2.888 35.782 1.00 91.44 96 LEU A CA 1
ATOM 703 C C . LEU A 1 96 ? -5.413 -3.724 36.307 1.00 91.44 96 LEU A C 1
ATOM 705 O O . LEU A 1 96 ? -5.620 -4.518 37.225 1.00 91.44 96 LEU A O 1
ATOM 709 N N . VAL A 1 97 ? -4.173 -3.479 35.850 1.00 93.19 97 VAL A N 1
ATOM 710 C CA . VAL A 1 97 ? -2.964 -4.126 36.421 1.00 93.19 97 VAL A CA 1
ATOM 711 C C . VAL A 1 97 ? -2.852 -3.836 37.921 1.00 93.19 97 VAL A C 1
ATOM 713 O O . VAL A 1 97 ? -2.637 -4.735 38.733 1.00 93.19 97 VAL A O 1
ATOM 716 N N . ALA A 1 98 ? -3.026 -2.573 38.317 1.00 94.56 98 ALA A N 1
ATOM 717 C CA . ALA A 1 98 ? -2.911 -2.149 39.708 1.00 94.56 98 ALA A CA 1
ATOM 718 C C . ALA A 1 98 ? -3.995 -2.772 40.603 1.00 94.56 98 ALA A C 1
ATOM 720 O O . ALA A 1 98 ? -3.729 -3.068 41.769 1.00 94.56 98 ALA A O 1
ATOM 721 N N . ALA A 1 99 ? -5.204 -2.993 40.078 1.00 95.62 99 ALA A N 1
ATOM 722 C CA . ALA A 1 99 ? -6.280 -3.663 40.805 1.00 95.62 99 ALA A CA 1
ATOM 723 C C . ALA A 1 99 ? -5.988 -5.153 41.055 1.00 95.62 99 ALA A C 1
ATOM 725 O O . ALA A 1 99 ? -6.444 -5.699 42.060 1.00 95.62 99 ALA A O 1
ATOM 726 N N . ALA A 1 100 ? -5.207 -5.788 40.179 1.00 96.19 100 ALA A N 1
ATOM 727 C CA . ALA A 1 100 ? -4.813 -7.190 40.277 1.00 96.19 100 ALA A CA 1
ATOM 728 C C . ALA A 1 100 ? -3.468 -7.407 41.003 1.00 96.19 100 ALA A C 1
ATOM 730 O O . ALA A 1 100 ? -2.982 -8.537 41.075 1.00 96.19 100 ALA A O 1
ATOM 731 N N . TRP A 1 101 ? -2.862 -6.357 41.566 1.00 97.62 101 TRP A N 1
ATOM 732 C CA . TRP A 1 101 ? -1.527 -6.412 42.167 1.00 97.62 101 TRP A CA 1
ATOM 733 C C . TRP A 1 101 ? -1.382 -7.487 43.255 1.00 97.62 101 TRP A C 1
ATOM 735 O O . TRP A 1 101 ? -2.159 -7.536 44.212 1.00 97.62 101 TRP A O 1
ATOM 745 N N . GLY A 1 102 ? -0.345 -8.323 43.143 1.00 96.56 102 GLY A N 1
ATOM 746 C CA . GLY A 1 102 ? -0.064 -9.416 44.077 1.00 96.56 102 GLY A CA 1
ATOM 747 C C . GLY A 1 102 ? -1.036 -10.598 43.986 1.00 96.56 102 GLY A C 1
ATOM 748 O O . GLY A 1 102 ? -1.030 -11.460 44.868 1.00 96.56 102 GLY A O 1
ATOM 749 N N . THR A 1 103 ? -1.889 -10.641 42.960 1.00 97.88 103 THR A N 1
ATOM 750 C CA . THR A 1 103 ? -2.742 -11.797 42.652 1.00 97.88 103 THR A CA 1
ATOM 751 C C . THR A 1 103 ? -2.100 -12.684 41.583 1.00 97.88 103 THR A C 1
ATOM 753 O O . THR A 1 103 ? -1.039 -12.360 41.059 1.00 97.88 103 THR A O 1
ATOM 756 N N . SER A 1 104 ? -2.744 -13.806 41.262 1.00 95.62 104 SER A N 1
ATOM 757 C CA . SER A 1 104 ? -2.379 -14.690 40.151 1.00 95.62 104 SER A CA 1
ATOM 758 C C . SER A 1 104 ? -3.347 -14.529 38.972 1.00 95.62 104 SER A C 1
ATOM 760 O O . SER A 1 104 ? -3.698 -15.526 38.337 1.00 95.62 104 SER A O 1
ATOM 762 N N . ASP A 1 105 ? -3.907 -13.329 38.779 1.00 92.75 105 ASP A N 1
ATOM 763 C CA . ASP A 1 105 ? -4.854 -13.073 37.696 1.00 92.75 105 ASP A CA 1
ATOM 764 C C . ASP A 1 105 ? -4.134 -13.251 36.350 1.00 92.75 105 ASP A C 1
ATOM 766 O O . ASP A 1 105 ? -3.246 -12.457 36.036 1.00 92.75 105 ASP A O 1
ATOM 770 N N . PRO A 1 106 ? -4.490 -14.273 35.549 1.00 86.00 106 PRO A N 1
ATOM 771 C CA . PRO A 1 106 ? -3.801 -14.558 34.297 1.00 86.00 106 PRO A CA 1
ATOM 772 C C . PRO A 1 106 ? -4.000 -13.460 33.250 1.00 86.00 106 PRO A C 1
ATOM 774 O O . PRO A 1 106 ? -3.285 -13.455 32.254 1.00 86.00 106 PRO A O 1
ATOM 777 N N . GLN A 1 107 ? -4.975 -12.563 33.434 1.00 80.94 107 GLN A N 1
ATOM 778 C CA . GLN A 1 107 ? -5.092 -11.389 32.583 1.00 80.94 107 GLN A CA 1
ATOM 779 C C . GLN A 1 107 ? -4.027 -10.359 32.943 1.00 80.94 107 GLN A C 1
ATOM 781 O O . GLN A 1 107 ? -3.437 -9.819 32.029 1.00 80.94 107 GLN A O 1
ATOM 786 N N . ALA A 1 108 ? -3.721 -10.136 34.225 1.00 89.50 108 ALA A N 1
ATOM 787 C CA . ALA A 1 108 ? -2.774 -9.105 34.659 1.00 89.50 108 ALA A CA 1
ATOM 788 C C . ALA A 1 108 ? -1.311 -9.571 34.829 1.00 89.50 108 ALA A C 1
ATOM 790 O O . ALA A 1 108 ? -0.419 -8.731 34.950 1.00 89.50 108 ALA A O 1
ATOM 791 N N . ASP A 1 109 ? -1.063 -10.883 34.843 1.00 91.44 109 ASP A N 1
ATOM 792 C CA . ASP A 1 109 ? 0.263 -11.520 34.879 1.00 91.44 109 ASP A CA 1
ATOM 793 C C . ASP A 1 109 ? 0.848 -11.613 33.457 1.00 91.44 109 ASP A C 1
ATOM 795 O O . ASP A 1 109 ? 0.680 -12.599 32.735 1.00 91.44 109 ASP A O 1
ATOM 799 N N . LEU A 1 110 ? 1.504 -10.535 33.031 1.00 84.31 110 LEU A N 1
ATOM 800 C CA . LEU A 1 110 ? 1.968 -10.312 31.662 1.00 84.31 110 LEU A CA 1
ATOM 801 C C . LEU A 1 110 ? 3.171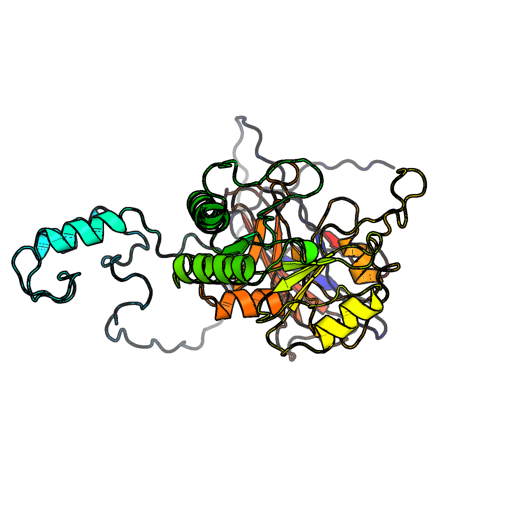 -11.161 31.276 1.00 84.31 110 LEU A C 1
ATOM 803 O O . LEU A 1 110 ? 3.396 -11.418 30.092 1.00 84.31 110 LEU A O 1
ATOM 807 N N . ASN A 1 111 ? 3.974 -11.559 32.256 1.00 88.50 111 ASN A N 1
ATOM 808 C CA . ASN A 1 111 ? 5.110 -12.443 32.024 1.00 88.50 111 ASN A CA 1
ATOM 809 C C . ASN A 1 111 ? 4.758 -13.934 32.227 1.00 88.50 111 ASN A C 1
ATOM 811 O O . ASN A 1 111 ? 5.571 -14.797 31.881 1.00 88.50 111 ASN A O 1
ATOM 815 N N . GLY A 1 112 ? 3.558 -14.233 32.739 1.00 89.94 112 GLY A N 1
ATOM 816 C CA . GLY A 1 112 ? 3.035 -15.581 32.942 1.00 89.94 112 GLY A CA 1
ATOM 817 C C . GLY A 1 112 ? 3.719 -16.354 34.074 1.00 89.94 112 GLY A C 1
ATOM 818 O O . GLY A 1 112 ? 3.788 -17.586 34.011 1.00 89.94 112 GLY A O 1
ATOM 819 N N . ASN A 1 113 ? 4.286 -15.671 35.075 1.00 94.12 113 ASN A N 1
ATOM 820 C CA . ASN A 1 113 ? 5.025 -16.303 36.174 1.00 94.12 113 ASN A CA 1
ATOM 821 C C . ASN A 1 113 ? 4.141 -16.722 37.364 1.00 94.12 113 ASN A C 1
ATOM 823 O O . ASN A 1 113 ? 4.630 -17.345 38.314 1.00 94.12 113 ASN A O 1
ATOM 827 N N . GLY A 1 114 ? 2.846 -16.426 37.300 1.00 95.38 114 GLY A N 1
ATOM 828 C CA . GLY A 1 114 ? 1.836 -16.707 38.310 1.00 95.38 114 GLY A CA 1
ATOM 829 C C . GLY A 1 114 ? 1.601 -15.574 39.311 1.00 95.38 114 GLY A C 1
ATOM 830 O O . GLY A 1 114 ? 0.841 -15.797 40.260 1.00 95.38 114 GLY A O 1
ATOM 831 N N . GLN A 1 115 ? 2.234 -14.406 39.157 1.00 97.25 115 GLN A N 1
ATOM 832 C CA . GLN A 1 115 ? 2.035 -13.235 40.015 1.00 97.25 115 GLN A CA 1
ATOM 833 C C . GLN A 1 115 ? 2.040 -11.920 39.236 1.00 97.25 115 GLN A C 1
ATOM 835 O O . GLN A 1 115 ? 2.942 -11.653 38.460 1.00 97.25 115 GLN A O 1
ATOM 840 N N . VAL A 1 116 ? 1.086 -11.045 39.558 1.00 96.31 116 VAL A N 1
ATOM 841 C CA . VAL A 1 116 ? 1.067 -9.655 39.087 1.00 96.31 116 VAL A CA 1
ATOM 842 C C . VAL A 1 116 ? 1.999 -8.810 39.956 1.00 96.31 116 VAL A C 1
ATOM 844 O O . VAL A 1 116 ? 1.683 -8.505 41.113 1.00 96.31 116 VAL A O 1
ATOM 847 N N . GLU A 1 117 ? 3.145 -8.419 39.411 1.00 97.19 117 GLU A N 1
ATOM 848 C CA . GLU A 1 117 ? 4.201 -7.696 40.112 1.00 97.19 117 GLU A CA 1
ATOM 849 C C . GLU A 1 117 ? 4.871 -6.608 39.248 1.00 97.19 117 GLU A C 1
ATOM 851 O O . GLU A 1 117 ? 4.361 -6.150 38.226 1.00 97.19 117 GLU A O 1
ATOM 856 N N . VAL A 1 118 ? 6.027 -6.105 39.697 1.00 96.94 118 VAL A N 1
ATOM 857 C CA . VAL A 1 118 ? 6.712 -4.973 39.049 1.00 96.94 118 VAL A CA 1
ATOM 858 C C . VAL A 1 118 ? 7.151 -5.275 37.620 1.00 96.94 118 VAL A C 1
ATOM 860 O O . VAL A 1 118 ? 7.173 -4.369 36.791 1.00 96.94 118 VAL A O 1
ATOM 863 N N . VAL A 1 119 ? 7.451 -6.537 37.315 1.00 94.25 119 VAL A N 1
ATOM 864 C CA . VAL A 1 119 ? 7.847 -6.958 35.968 1.00 94.25 119 VAL A CA 1
ATOM 865 C C . VAL A 1 119 ? 6.687 -6.778 34.982 1.00 94.25 119 VAL A C 1
ATOM 867 O O . VAL A 1 119 ? 6.916 -6.391 33.839 1.00 94.25 119 VAL A O 1
ATOM 870 N N . ASP A 1 120 ? 5.442 -6.960 35.419 1.00 92.69 120 ASP A N 1
ATOM 871 C CA . ASP A 1 120 ? 4.262 -6.734 34.581 1.00 92.69 120 ASP A CA 1
ATOM 872 C C . ASP A 1 120 ? 4.060 -5.242 34.306 1.00 92.69 120 ASP A C 1
ATOM 874 O O . ASP A 1 120 ? 3.788 -4.844 33.177 1.00 92.69 120 ASP A O 1
ATOM 878 N N . LEU A 1 121 ? 4.329 -4.368 35.280 1.00 92.50 121 LEU A N 1
ATOM 879 C CA . LEU A 1 121 ? 4.340 -2.922 35.018 1.00 92.50 121 LEU A CA 1
ATOM 880 C C . LEU A 1 121 ? 5.423 -2.514 34.019 1.00 92.50 121 LEU A C 1
ATOM 882 O O . LEU A 1 121 ? 5.192 -1.609 33.219 1.00 92.50 121 LEU A O 1
ATOM 886 N N . GLU A 1 122 ? 6.590 -3.162 34.035 1.00 89.56 122 GLU A N 1
ATOM 887 C CA . GLU A 1 122 ? 7.623 -2.922 33.024 1.00 89.56 122 GLU A CA 1
ATOM 888 C C . GLU A 1 122 ? 7.166 -3.354 31.628 1.00 89.56 122 GLU A C 1
ATOM 890 O O . GLU A 1 122 ? 7.490 -2.674 30.652 1.00 89.56 122 GLU A O 1
ATOM 895 N N . ILE A 1 123 ? 6.410 -4.451 31.514 1.00 82.31 123 ILE A N 1
ATOM 896 C CA . ILE A 1 123 ? 5.821 -4.881 30.242 1.00 82.31 123 ILE A CA 1
ATOM 897 C C . ILE A 1 123 ? 4.764 -3.868 29.796 1.00 82.31 123 ILE A C 1
ATOM 899 O O . ILE A 1 123 ? 4.898 -3.329 28.701 1.00 82.31 123 ILE A O 1
ATOM 903 N N . LEU A 1 124 ? 3.792 -3.517 30.644 1.00 85.56 124 LEU A N 1
ATOM 904 C CA . LEU A 1 124 ? 2.770 -2.512 30.325 1.00 85.56 124 LEU A CA 1
ATOM 905 C C . LEU A 1 124 ? 3.402 -1.176 29.897 1.00 85.56 124 LEU A C 1
ATOM 907 O O . LEU A 1 124 ? 2.987 -0.570 28.911 1.00 85.56 124 LEU A O 1
ATOM 911 N N . ALA A 1 125 ? 4.455 -0.733 30.590 1.00 83.00 125 ALA A N 1
ATOM 912 C CA . ALA A 1 125 ? 5.163 0.503 30.273 1.00 83.00 125 ALA A CA 1
ATOM 913 C C . ALA A 1 125 ? 5.842 0.480 28.892 1.00 83.00 125 ALA A C 1
ATOM 915 O O . ALA A 1 125 ? 5.932 1.526 28.248 1.00 83.00 125 ALA A O 1
ATOM 916 N N . ARG A 1 126 ? 6.294 -0.686 28.401 1.00 75.19 126 ARG A N 1
ATOM 917 C CA . ARG A 1 126 ? 6.838 -0.822 27.032 1.00 75.19 126 ARG A CA 1
ATOM 918 C C . ARG A 1 126 ? 5.777 -0.585 25.966 1.00 75.19 126 ARG A C 1
ATOM 920 O O . ARG A 1 126 ? 6.112 -0.098 24.891 1.00 75.19 126 ARG A O 1
ATOM 927 N N . TYR A 1 127 ? 4.526 -0.899 26.284 1.00 76.00 127 TYR A N 1
ATOM 928 C CA . TYR A 1 127 ? 3.381 -0.708 25.403 1.00 76.00 127 TYR A CA 1
ATOM 929 C C . TYR A 1 127 ? 2.590 0.560 25.741 1.00 76.00 127 TYR A C 1
ATOM 931 O O . TYR A 1 127 ? 1.509 0.759 25.205 1.00 76.00 127 TYR A O 1
ATOM 939 N N . TRP A 1 128 ? 3.110 1.454 26.590 1.00 82.06 128 TRP A N 1
ATOM 940 C CA . TRP A 1 128 ? 2.398 2.673 26.970 1.00 82.06 128 TRP A CA 1
ATOM 941 C C . TRP A 1 128 ? 2.089 3.555 25.755 1.00 82.06 128 TRP A C 1
ATOM 943 O O . TRP A 1 128 ? 2.984 3.890 24.977 1.00 82.06 128 TRP A O 1
ATOM 953 N N . ASN A 1 129 ? 0.834 3.990 25.622 1.00 68.12 129 ASN A N 1
ATOM 954 C CA . ASN A 1 129 ? 0.285 4.667 24.444 1.00 68.12 129 ASN A CA 1
ATOM 955 C C . ASN A 1 129 ? 0.303 3.840 23.145 1.00 68.12 129 ASN A C 1
ATOM 957 O O . ASN A 1 129 ? 0.111 4.425 22.072 1.00 68.12 129 ASN A O 1
ATOM 961 N N . ALA A 1 130 ? 0.521 2.522 23.196 1.00 66.50 130 ALA A N 1
ATOM 962 C CA . ALA A 1 130 ? 0.298 1.674 22.032 1.00 66.50 130 ALA A CA 1
ATOM 963 C C . ALA A 1 130 ? -1.169 1.801 21.602 1.00 66.50 130 ALA A C 1
ATOM 965 O O . ALA A 1 130 ? -2.082 1.804 22.429 1.00 66.50 130 ALA A O 1
ATOM 966 N N . TRP A 1 131 ? -1.376 1.977 20.298 1.00 65.25 131 TRP A N 1
ATOM 967 C CA . TRP A 1 131 ? -2.704 2.026 19.702 1.00 65.25 131 TRP A CA 1
ATOM 968 C C . TRP A 1 131 ? -3.034 0.657 19.141 1.00 65.25 131 TRP A C 1
ATOM 970 O O . TRP A 1 131 ? -2.389 0.200 18.197 1.00 65.25 131 TRP A O 1
ATOM 980 N N . CYS A 1 132 ? -4.090 0.063 19.663 1.00 64.00 132 CYS A N 1
ATOM 981 C CA . CYS A 1 132 ? -4.680 -1.138 19.114 1.00 64.00 132 CYS A CA 1
ATOM 982 C C . CYS A 1 132 ? -5.623 -0.686 18.002 1.00 64.00 132 CYS A C 1
ATOM 984 O O . CYS A 1 132 ? -6.699 -0.133 18.246 1.00 64.00 132 CYS A O 1
ATOM 986 N N . ARG A 1 133 ? -5.178 -0.804 16.750 1.00 61.78 133 ARG A N 1
ATOM 987 C CA . ARG A 1 133 ? -5.928 -0.295 15.599 1.00 61.78 133 ARG A CA 1
ATOM 988 C C . ARG A 1 133 ? -6.889 -1.376 15.137 1.00 61.78 133 ARG A C 1
ATOM 990 O O . ARG A 1 133 ? -6.664 -2.060 14.143 1.00 61.78 133 ARG A O 1
ATOM 997 N N . TRP A 1 134 ? -7.974 -1.511 15.889 1.00 59.41 134 TRP A N 1
ATOM 998 C CA . TRP A 1 134 ? -9.007 -2.484 15.590 1.00 59.41 134 TRP A CA 1
ATOM 999 C C . TRP A 1 134 ? -9.775 -2.119 14.314 1.00 59.41 134 TRP A C 1
ATOM 1001 O O . TRP A 1 134 ? -10.023 -0.933 14.055 1.00 59.41 134 TRP A O 1
ATOM 1011 N N . PRO A 1 135 ? 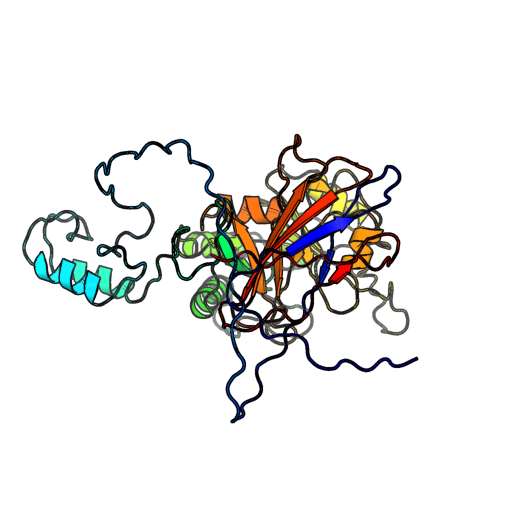-10.211 -3.118 13.528 1.00 52.69 135 PRO A N 1
ATOM 1012 C CA . PRO A 1 135 ? -11.090 -2.890 12.391 1.00 52.69 135 PRO A CA 1
ATOM 1013 C C . PRO A 1 135 ? -12.370 -2.162 12.790 1.00 52.69 135 PRO A C 1
ATOM 1015 O O . PRO A 1 135 ? -12.867 -1.400 11.971 1.00 52.69 135 PRO A O 1
ATOM 1018 N N . ASP A 1 136 ? -12.859 -2.358 14.024 1.00 54.97 136 ASP A N 1
ATOM 1019 C CA . ASP A 1 136 ? -14.061 -1.737 14.585 1.00 54.97 136 ASP A CA 1
ATOM 1020 C C . ASP A 1 136 ? -13.803 -0.439 15.383 1.00 54.97 136 ASP A C 1
ATOM 1022 O O . ASP A 1 136 ? -14.744 0.107 15.958 1.00 54.97 136 ASP A O 1
ATOM 1026 N N . ASP A 1 137 ? -12.588 0.132 15.340 1.00 63.25 137 ASP A N 1
ATOM 1027 C CA . ASP A 1 137 ? -12.279 1.439 15.943 1.00 63.25 137 ASP A CA 1
ATOM 1028 C C . ASP A 1 137 ? -13.239 2.529 15.403 1.00 63.25 137 ASP A C 1
ATOM 1030 O O . ASP A 1 137 ? -13.199 2.849 14.206 1.00 63.25 137 ASP A O 1
ATOM 1034 N N . PRO A 1 138 ? -14.094 3.145 16.250 1.00 56.03 138 PRO A N 1
ATOM 1035 C CA . PRO A 1 138 ? -15.078 4.147 15.824 1.00 56.03 138 PRO A CA 1
ATOM 1036 C C . PRO A 1 138 ? -14.434 5.416 15.228 1.00 56.03 138 PRO A C 1
ATOM 1038 O O . PRO A 1 138 ? -15.091 6.204 14.527 1.00 56.03 138 PRO A O 1
ATOM 1041 N N . GLY A 1 139 ? -13.139 5.626 15.478 1.00 69.06 139 GLY A N 1
ATOM 1042 C CA . GLY A 1 139 ? -12.325 6.658 14.850 1.00 69.06 139 GLY A CA 1
ATOM 1043 C C . GLY A 1 139 ? -12.036 6.400 13.370 1.00 69.06 139 GLY A C 1
ATOM 1044 O O . GLY A 1 139 ? -11.809 7.359 12.627 1.00 69.06 139 GLY A O 1
ATOM 1045 N N . ARG A 1 140 ? -12.109 5.147 12.907 1.00 80.12 140 ARG A N 1
ATOM 1046 C CA . ARG A 1 140 ? -11.757 4.763 11.536 1.00 80.12 140 ARG A CA 1
ATOM 1047 C C . ARG A 1 140 ? -12.906 4.886 10.556 1.00 80.12 140 ARG A C 1
ATOM 1049 O O . ARG A 1 140 ? -14.090 4.882 10.891 1.00 80.12 140 ARG A O 1
ATOM 1056 N N . PHE A 1 141 ? -12.532 5.029 9.291 1.00 86.62 141 PHE A N 1
ATOM 1057 C CA . PHE A 1 141 ? -13.472 4.887 8.195 1.00 86.62 141 PHE A CA 1
ATOM 1058 C C . PHE A 1 141 ? -13.673 3.402 7.905 1.00 86.62 141 PHE A C 1
ATOM 1060 O O . PHE A 1 141 ? -12.730 2.716 7.514 1.00 86.62 141 PHE A O 1
ATOM 1067 N N . GLN A 1 142 ? -14.902 2.941 8.113 1.00 87.81 142 GLN A N 1
ATOM 1068 C CA . GLN A 1 142 ? -15.316 1.565 7.893 1.00 87.81 142 GLN A CA 1
ATOM 1069 C C . GLN A 1 142 ? -16.530 1.547 6.979 1.00 87.81 142 GLN A C 1
ATOM 1071 O O . GLN A 1 142 ? -17.450 2.355 7.137 1.00 87.81 142 GLN A O 1
ATOM 1076 N N . VAL A 1 143 ? -16.551 0.612 6.039 1.00 87.25 143 VAL A N 1
ATOM 1077 C CA . VAL A 1 143 ? -17.679 0.429 5.135 1.00 87.25 143 VAL A CA 1
ATOM 1078 C C . VAL A 1 143 ? -17.692 -0.984 4.573 1.00 87.25 143 VAL A C 1
ATOM 1080 O O . VAL A 1 143 ? -16.699 -1.477 4.048 1.00 87.25 143 VAL A O 1
ATOM 1083 N N . GLY A 1 144 ? -18.849 -1.644 4.663 1.00 84.12 144 GLY A N 1
ATOM 1084 C CA . GLY A 1 144 ? -19.060 -2.945 4.028 1.00 84.12 144 GLY A CA 1
ATOM 1085 C C . GLY A 1 144 ? -18.103 -4.046 4.494 1.00 84.12 144 GLY A C 1
ATOM 1086 O O . GLY A 1 144 ? -17.782 -4.921 3.698 1.00 84.12 144 GLY A O 1
ATOM 1087 N N . GLY A 1 145 ? -17.651 -3.984 5.751 1.00 85.69 145 GLY A N 1
ATOM 1088 C CA . GLY A 1 145 ? -16.682 -4.923 6.326 1.00 85.69 145 GLY A CA 1
ATOM 1089 C C . GLY A 1 145 ? -15.217 -4.590 6.034 1.00 85.69 145 GLY A C 1
ATOM 1090 O O . GLY A 1 145 ? -14.350 -5.324 6.484 1.00 85.69 145 GLY A O 1
ATOM 1091 N N . PHE A 1 146 ? -14.934 -3.505 5.310 1.00 91.25 146 PHE A N 1
ATOM 1092 C CA . PHE A 1 146 ? -13.577 -3.001 5.116 1.00 91.25 146 PHE A CA 1
ATOM 1093 C C . PHE A 1 146 ? -13.295 -1.804 6.015 1.00 91.25 146 PHE A C 1
ATOM 1095 O O . PHE A 1 146 ? -14.168 -0.960 6.229 1.00 91.25 146 PHE A O 1
ATOM 1102 N N . THR A 1 147 ? -12.036 -1.679 6.411 1.00 91.88 147 THR A N 1
ATOM 1103 C CA . THR A 1 147 ? -11.479 -0.570 7.177 1.00 91.88 147 THR A CA 1
ATOM 1104 C C . THR A 1 147 ? -10.367 0.100 6.376 1.00 91.88 147 THR A C 1
ATOM 1106 O O . THR A 1 147 ? -9.599 -0.556 5.667 1.00 91.88 147 THR A O 1
ATOM 1109 N N . ALA A 1 148 ? -10.304 1.430 6.450 1.00 92.19 148 ALA A N 1
ATOM 1110 C CA . ALA A 1 148 ? -9.219 2.195 5.851 1.00 92.19 148 ALA A CA 1
ATOM 1111 C C . ALA A 1 148 ? -7.945 2.129 6.708 1.00 92.19 148 ALA A C 1
ATOM 1113 O O . ALA A 1 148 ? -7.978 2.410 7.913 1.00 92.19 148 ALA A O 1
ATOM 1114 N N . PHE A 1 149 ? -6.821 1.834 6.055 1.00 91.94 149 PHE A N 1
ATOM 1115 C CA . PHE A 1 149 ? -5.480 1.857 6.640 1.00 91.94 149 PHE A CA 1
ATOM 1116 C C . PHE A 1 149 ? -4.525 2.660 5.752 1.00 91.94 149 PHE A C 1
ATOM 1118 O O . PHE A 1 149 ? -4.483 2.464 4.538 1.00 91.94 149 PHE A O 1
ATOM 1125 N N . TRP A 1 150 ? -3.749 3.562 6.344 1.00 90.56 150 TRP A N 1
ATOM 1126 C CA . TRP A 1 150 ? -2.840 4.469 5.651 1.00 90.56 150 TRP A CA 1
ATOM 1127 C C . TRP A 1 150 ? -1.398 4.011 5.784 1.00 90.56 150 TRP A C 1
ATOM 1129 O O . TRP A 1 150 ? -0.902 3.798 6.886 1.00 90.56 150 TRP A O 1
ATOM 1139 N N . GLY A 1 151 ? -0.687 3.987 4.672 1.00 91.12 151 GLY A N 1
ATOM 1140 C CA . GLY A 1 151 ? 0.706 3.610 4.611 1.00 91.12 151 GLY A CA 1
ATOM 1141 C C . GLY A 1 151 ? 1.476 4.342 3.536 1.00 91.12 151 GLY A C 1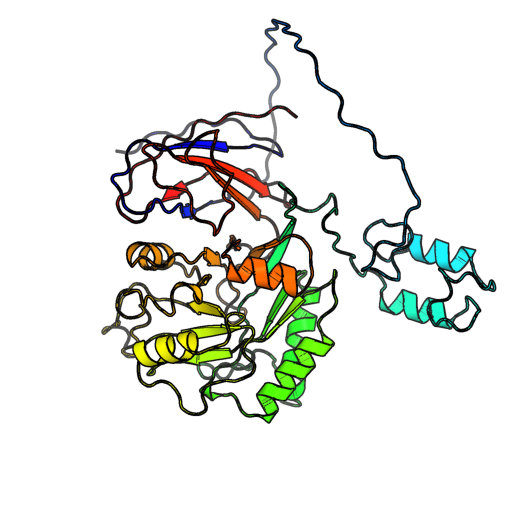
ATOM 1142 O O . GLY A 1 151 ? 1.006 5.320 2.944 1.00 91.12 151 GLY A O 1
ATOM 1143 N N . ASP A 1 152 ? 2.677 3.837 3.310 1.00 89.50 152 ASP A N 1
ATOM 1144 C CA . ASP A 1 152 ? 3.554 4.257 2.231 1.00 89.50 152 ASP A CA 1
ATOM 1145 C C . ASP A 1 152 ? 4.103 3.007 1.532 1.00 89.50 152 ASP A C 1
ATOM 1147 O O . ASP A 1 152 ? 4.760 2.188 2.185 1.00 89.50 152 ASP A O 1
ATOM 1151 N N . PRO A 1 153 ? 3.814 2.803 0.236 1.00 89.81 153 PRO A N 1
ATOM 1152 C CA . PRO A 1 153 ? 4.268 1.628 -0.488 1.00 89.81 153 PRO A CA 1
ATOM 1153 C C . PRO A 1 153 ? 5.713 1.749 -0.964 1.00 89.81 153 PRO A C 1
ATOM 1155 O O . PRO A 1 153 ? 6.218 0.778 -1.531 1.00 89.81 153 PRO A O 1
ATOM 1158 N N . LEU A 1 154 ? 6.388 2.887 -0.779 1.00 85.88 154 LEU A N 1
ATOM 1159 C CA . LEU A 1 154 ? 7.716 3.078 -1.342 1.00 85.88 154 LEU A CA 1
ATOM 1160 C C . LEU A 1 154 ? 8.583 4.022 -0.506 1.00 85.88 154 LEU A C 1
ATOM 1162 O O . LEU A 1 154 ? 8.449 5.239 -0.568 1.00 85.88 154 LEU A O 1
ATOM 1166 N N . TRP A 1 155 ? 9.551 3.441 0.205 1.00 82.25 155 TRP A N 1
ATOM 1167 C CA . TRP A 1 155 ? 10.610 4.189 0.877 1.00 82.25 155 TRP A CA 1
ATOM 1168 C C . TRP A 1 155 ? 12.003 3.631 0.581 1.00 82.25 155 TRP A C 1
ATOM 1170 O O . TRP A 1 155 ? 12.366 2.554 1.060 1.00 82.25 155 TRP A O 1
ATOM 1180 N N . HIS A 1 156 ? 12.805 4.378 -0.180 1.00 78.12 156 HIS A N 1
ATOM 1181 C CA . HIS A 1 156 ? 14.177 3.994 -0.516 1.00 78.12 156 HIS A CA 1
ATOM 1182 C C . HIS A 1 156 ? 15.106 4.085 0.693 1.00 78.12 156 HIS A C 1
ATOM 1184 O O . HIS A 1 156 ? 15.205 5.128 1.341 1.00 78.12 156 HIS A O 1
ATOM 1190 N N . LEU A 1 157 ? 15.832 3.002 0.973 1.00 74.38 157 LEU A N 1
ATOM 1191 C CA . LEU A 1 157 ? 16.848 3.006 2.024 1.00 74.38 157 LEU A CA 1
ATOM 1192 C C . LEU A 1 157 ? 18.146 3.694 1.576 1.00 74.38 157 LEU A C 1
ATOM 1194 O O . LEU A 1 157 ? 18.764 4.404 2.375 1.00 74.38 157 LEU A O 1
ATOM 1198 N N . THR A 1 158 ? 18.545 3.522 0.312 1.00 70.75 158 THR A N 1
ATOM 1199 C CA . THR A 1 158 ? 19.657 4.256 -0.303 1.00 70.75 158 THR A CA 1
ATOM 1200 C C . THR A 1 158 ? 19.224 4.916 -1.608 1.00 70.75 158 THR A C 1
ATOM 1202 O O . THR A 1 158 ? 18.443 4.351 -2.369 1.00 70.75 158 THR A O 1
ATOM 1205 N N . ASP A 1 159 ? 19.723 6.128 -1.857 1.00 62.03 159 ASP A N 1
ATOM 1206 C CA . ASP A 1 159 ? 19.579 6.810 -3.142 1.00 62.03 159 ASP A CA 1
ATOM 1207 C C . ASP A 1 159 ? 20.962 6.985 -3.785 1.00 62.03 159 ASP A C 1
ATOM 1209 O O . ASP A 1 159 ? 21.869 7.601 -3.213 1.00 62.03 159 ASP A O 1
ATOM 1213 N N . SER A 1 160 ? 21.121 6.448 -4.995 1.00 49.84 160 SER A N 1
ATOM 1214 C CA . SER A 1 160 ? 22.332 6.568 -5.810 1.00 49.84 160 SER A CA 1
ATOM 1215 C C . SER A 1 160 ? 22.496 7.938 -6.479 1.00 49.84 160 SER A C 1
ATOM 1217 O O . SER A 1 160 ? 23.589 8.260 -6.944 1.00 49.84 160 SER A O 1
ATOM 1219 N N . PHE A 1 161 ? 21.441 8.753 -6.560 1.00 45.84 161 PHE A N 1
ATOM 1220 C CA . PHE A 1 161 ? 21.432 9.974 -7.368 1.00 45.84 161 PHE A CA 1
ATOM 1221 C C . PHE A 1 161 ? 21.821 11.243 -6.616 1.00 45.84 161 PHE A C 1
ATOM 1223 O O . PHE A 1 161 ? 22.097 12.256 -7.263 1.00 45.84 161 PHE A O 1
ATOM 1230 N N . ASN A 1 162 ? 21.889 11.217 -5.280 1.00 39.69 162 ASN A N 1
ATOM 1231 C CA . ASN A 1 162 ? 22.149 12.448 -4.533 1.00 39.69 162 ASN A CA 1
ATOM 1232 C C . ASN A 1 162 ? 22.957 12.312 -3.231 1.00 39.69 162 ASN A C 1
ATOM 1234 O O . ASN A 1 162 ? 22.870 13.198 -2.386 1.00 39.69 162 ASN A O 1
ATOM 1238 N N . ASN A 1 163 ? 23.760 11.253 -3.043 1.00 37.41 163 ASN A N 1
ATOM 1239 C CA . ASN A 1 163 ? 24.590 11.069 -1.831 1.00 37.41 163 ASN A CA 1
ATOM 1240 C C . ASN A 1 163 ? 23.802 11.126 -0.500 1.00 37.41 163 ASN A C 1
ATOM 1242 O O . ASN A 1 163 ? 24.388 11.302 0.570 1.00 37.41 163 ASN A O 1
ATOM 1246 N N . HIS A 1 164 ? 22.480 10.977 -0.548 1.00 42.28 164 HIS A N 1
ATOM 1247 C CA . HIS A 1 164 ? 21.618 11.024 0.619 1.00 42.28 164 HIS A CA 1
ATOM 1248 C C . HIS A 1 164 ? 21.166 9.602 0.933 1.00 42.28 164 HIS A C 1
ATOM 1250 O O . HIS A 1 164 ? 20.237 9.072 0.332 1.00 42.28 164 HIS A O 1
ATOM 1256 N N . VAL A 1 165 ? 21.837 8.976 1.898 1.00 50.12 165 VAL A N 1
ATOM 1257 C CA . VAL A 1 165 ? 21.259 7.841 2.614 1.00 50.12 165 VAL A CA 1
ATOM 1258 C C . VAL A 1 165 ? 20.042 8.406 3.348 1.00 50.12 165 VAL A C 1
ATOM 1260 O O . VAL A 1 165 ? 20.193 9.311 4.169 1.00 50.12 165 VAL A O 1
ATOM 1263 N N . ALA A 1 166 ? 18.831 7.929 3.041 1.00 52.56 166 ALA A N 1
ATOM 1264 C CA . ALA A 1 166 ? 17.606 8.388 3.710 1.00 52.56 166 ALA A CA 1
ATOM 1265 C C . ALA A 1 166 ? 17.652 8.148 5.235 1.00 52.56 166 ALA A C 1
ATOM 1267 O O . ALA A 1 166 ? 16.896 8.743 6.000 1.00 52.56 166 ALA A O 1
ATOM 1268 N N . CYS A 1 167 ? 18.584 7.306 5.684 1.00 58.06 167 CYS A N 1
ATOM 1269 C CA . CYS A 1 167 ? 19.037 7.214 7.061 1.00 58.06 167 CYS A CA 1
ATOM 1270 C C . CYS A 1 167 ? 20.426 7.855 7.194 1.00 58.06 167 CYS A C 1
ATOM 1272 O O . CYS A 1 167 ? 21.437 7.265 6.837 1.00 58.06 167 CYS A O 1
ATOM 1274 N N . GLU A 1 168 ? 20.471 9.075 7.726 1.00 46.00 168 GLU A N 1
ATOM 1275 C CA . GLU A 1 168 ? 21.677 9.906 7.881 1.00 46.00 168 GLU A CA 1
ATOM 1276 C C . GLU A 1 168 ? 22.709 9.377 8.908 1.00 46.00 168 GLU A C 1
ATOM 1278 O O . GLU A 1 168 ? 23.482 10.168 9.443 1.00 46.00 168 GLU A O 1
ATOM 1283 N N . ASP A 1 169 ? 22.735 8.075 9.224 1.00 50.34 169 ASP A N 1
ATOM 1284 C CA . ASP A 1 169 ? 23.744 7.503 10.124 1.00 50.34 169 ASP A CA 1
ATOM 1285 C C . ASP A 1 169 ? 24.834 6.745 9.343 1.00 50.34 169 ASP A C 1
ATOM 1287 O O . ASP A 1 169 ? 24.707 5.547 9.085 1.00 50.34 169 ASP A O 1
ATOM 1291 N N . PRO A 1 170 ? 25.926 7.423 8.945 1.00 50.62 170 PRO A N 1
ATOM 1292 C CA . PRO A 1 170 ? 27.049 6.781 8.275 1.00 50.62 170 PRO A CA 1
ATOM 1293 C C . PRO A 1 170 ? 27.849 5.842 9.195 1.00 50.62 170 PRO A C 1
ATOM 1295 O O . PRO A 1 170 ? 28.769 5.189 8.703 1.00 50.62 170 PRO A O 1
ATOM 1298 N N . ALA A 1 171 ? 27.560 5.788 10.505 1.00 56.38 171 ALA A N 1
ATOM 1299 C CA . ALA A 1 171 ? 28.287 4.937 11.444 1.00 56.38 171 ALA A CA 1
ATOM 1300 C C . ALA A 1 171 ? 27.788 3.484 11.447 1.00 56.38 171 ALA A C 1
ATOM 1302 O O . ALA A 1 171 ? 28.597 2.587 11.682 1.00 56.38 171 ALA A O 1
ATOM 1303 N N . ASP A 1 172 ? 26.505 3.243 11.149 1.00 62.47 172 ASP A N 1
ATOM 1304 C CA . ASP A 1 172 ? 25.956 1.888 11.026 1.00 62.47 172 ASP A CA 1
ATOM 1305 C C . ASP A 1 172 ? 24.801 1.796 10.002 1.00 62.47 172 ASP A C 1
ATOM 1307 O O . ASP A 1 172 ? 23.622 1.951 10.342 1.00 62.47 172 ASP A O 1
ATOM 1311 N N . PRO A 1 173 ? 25.116 1.490 8.730 1.00 61.16 173 PRO A N 1
ATOM 1312 C CA . PRO A 1 173 ? 24.120 1.284 7.681 1.00 61.16 173 PRO A CA 1
ATOM 1313 C C . PRO A 1 173 ? 23.107 0.163 7.970 1.00 61.16 173 PRO A C 1
ATOM 1315 O O . PRO A 1 173 ? 22.038 0.166 7.355 1.00 61.16 173 PRO A O 1
ATOM 1318 N N . SER A 1 174 ? 23.399 -0.761 8.898 1.00 63.16 174 SER A N 1
ATOM 1319 C CA . SER A 1 174 ? 22.488 -1.859 9.259 1.00 63.16 174 SER A CA 1
ATOM 1320 C C . SER A 1 174 ? 21.282 -1.406 10.093 1.00 63.16 174 SER A C 1
ATOM 1322 O O . SER A 1 174 ? 20.292 -2.125 10.228 1.00 63.16 174 SER A O 1
ATOM 1324 N N . LEU A 1 175 ? 21.321 -0.177 10.619 1.00 70.38 175 LEU A N 1
ATOM 1325 C CA . LEU A 1 175 ? 20.212 0.419 11.366 1.00 70.38 175 LEU A CA 1
ATOM 1326 C C . LEU A 1 175 ? 19.200 1.137 10.464 1.00 70.38 175 LEU A C 1
ATOM 1328 O O . LEU A 1 175 ? 18.180 1.623 10.959 1.00 70.38 175 LEU A O 1
ATOM 1332 N N . CYS A 1 176 ? 19.438 1.200 9.149 1.00 78.50 176 CYS A N 1
ATOM 1333 C CA . CYS A 1 176 ? 18.590 1.962 8.233 1.00 78.50 176 CYS A CA 1
ATOM 1334 C C . CYS A 1 176 ? 17.167 1.397 8.153 1.00 78.50 176 CYS A C 1
ATOM 1336 O O . CYS A 1 176 ? 16.196 2.129 8.348 1.00 78.50 176 CYS A O 1
ATOM 1338 N N . ALA A 1 177 ? 17.034 0.096 7.883 1.00 85.50 177 ALA A N 1
ATOM 1339 C CA . ALA A 1 177 ? 15.723 -0.530 7.741 1.00 85.50 177 ALA A CA 1
ATOM 1340 C C . ALA A 1 177 ? 14.913 -0.512 9.058 1.00 85.50 177 ALA A C 1
ATOM 1342 O O . ALA A 1 177 ? 13.771 -0.043 9.027 1.00 85.50 177 ALA A O 1
ATOM 1343 N N . PRO A 1 178 ? 15.477 -0.888 10.229 1.00 86.56 178 PRO A N 1
ATOM 1344 C CA . PRO A 1 178 ? 14.765 -0.769 11.505 1.00 86.56 178 PRO A CA 1
ATOM 1345 C C . PRO A 1 178 ? 14.323 0.666 11.823 1.00 86.56 178 PRO A C 1
ATOM 1347 O O . PRO A 1 178 ? 13.192 0.898 12.254 1.00 86.56 178 PRO A O 1
ATOM 1350 N N . ARG A 1 179 ? 15.188 1.659 11.569 1.00 82.44 179 ARG A N 1
ATOM 1351 C CA . ARG A 1 179 ? 14.872 3.071 11.822 1.00 82.44 179 ARG A CA 1
ATOM 1352 C C . ARG A 1 179 ? 13.773 3.593 10.901 1.00 82.44 179 ARG A C 1
ATOM 1354 O O . ARG A 1 179 ? 12.949 4.387 11.351 1.00 82.44 179 ARG A O 1
ATOM 1361 N N . ALA A 1 180 ? 13.733 3.154 9.642 1.00 83.75 180 ALA A N 1
ATOM 1362 C CA . ALA A 1 180 ? 12.674 3.531 8.710 1.00 83.75 180 ALA A CA 1
ATOM 1363 C C . ALA A 1 180 ? 11.294 3.094 9.229 1.00 83.75 180 ALA A C 1
ATOM 1365 O O . ALA A 1 180 ? 10.385 3.922 9.307 1.00 83.75 180 ALA A O 1
ATOM 1366 N N . PHE A 1 181 ? 11.159 1.847 9.690 1.00 87.19 181 PHE A N 1
ATOM 1367 C CA . PHE A 1 181 ? 9.911 1.368 10.290 1.00 87.19 181 PHE A CA 1
ATOM 1368 C C . PHE A 1 181 ? 9.554 2.097 11.590 1.00 87.19 181 PHE A C 1
ATOM 1370 O O . PHE A 1 181 ? 8.406 2.506 11.765 1.00 87.19 181 PHE A O 1
ATOM 1377 N N . ALA A 1 182 ? 10.527 2.332 12.478 1.00 83.06 182 ALA A N 1
ATOM 1378 C CA . ALA A 1 182 ? 10.295 3.083 13.713 1.00 83.06 182 ALA A CA 1
ATOM 1379 C C . ALA A 1 182 ? 9.791 4.513 13.432 1.00 83.06 182 ALA A C 1
ATOM 1381 O O . ALA A 1 182 ? 8.830 4.975 14.051 1.00 83.06 182 ALA A O 1
ATOM 1382 N N . ASN A 1 183 ? 10.388 5.195 12.449 1.00 81.31 183 ASN A N 1
ATOM 1383 C CA . ASN A 1 183 ? 9.944 6.516 12.009 1.00 81.31 183 ASN A CA 1
ATOM 1384 C C . ASN A 1 183 ? 8.537 6.467 11.399 1.00 81.31 183 ASN A C 1
ATOM 1386 O O . ASN A 1 183 ? 7.731 7.358 11.659 1.00 81.31 183 ASN A O 1
ATOM 1390 N N . ALA A 1 184 ? 8.226 5.436 10.610 1.00 83.94 184 ALA A N 1
ATOM 1391 C CA . ALA A 1 184 ? 6.912 5.275 10.003 1.00 83.94 184 ALA A CA 1
ATOM 1392 C C . ALA A 1 184 ? 5.809 5.080 11.059 1.00 83.94 184 ALA A C 1
ATOM 1394 O O . ALA A 1 184 ? 4.777 5.757 11.016 1.00 83.94 184 ALA A O 1
ATOM 1395 N N . ARG A 1 185 ? 6.062 4.232 12.064 1.00 84.06 185 ARG A N 1
ATOM 1396 C CA . ARG A 1 185 ? 5.180 4.058 13.228 1.00 84.06 185 ARG A CA 1
ATOM 1397 C C . ARG A 1 185 ? 4.973 5.379 13.970 1.00 84.06 185 ARG A C 1
ATOM 1399 O O . ARG A 1 185 ? 3.834 5.779 14.206 1.00 84.06 185 ARG A O 1
ATOM 1406 N N . ALA A 1 186 ? 6.052 6.111 14.257 1.00 77.81 186 ALA A N 1
ATOM 1407 C CA . ALA A 1 186 ? 5.977 7.424 14.904 1.00 77.81 186 ALA A CA 1
ATOM 1408 C C . ALA A 1 186 ? 5.216 8.469 14.060 1.00 77.81 186 ALA A C 1
ATOM 1410 O O . ALA A 1 186 ? 4.549 9.346 14.606 1.00 77.81 186 ALA A O 1
ATOM 1411 N N . ALA A 1 187 ? 5.266 8.354 12.729 1.00 76.19 187 ALA A N 1
ATOM 1412 C CA . ALA A 1 187 ? 4.493 9.169 11.792 1.00 76.19 187 ALA A CA 1
ATOM 1413 C C . ALA A 1 187 ? 3.023 8.715 11.642 1.00 76.19 187 ALA A C 1
ATOM 1415 O O . ALA A 1 187 ? 2.261 9.314 10.874 1.00 76.19 187 ALA A O 1
ATOM 1416 N N . GLY A 1 188 ? 2.605 7.673 12.367 1.00 80.00 188 GLY A N 1
ATOM 1417 C CA . GLY A 1 188 ? 1.225 7.201 12.447 1.00 80.00 188 GLY A CA 1
ATOM 1418 C C . GLY A 1 188 ? 0.754 6.374 11.252 1.00 80.00 188 GLY A C 1
ATOM 1419 O O . GLY A 1 188 ? -0.460 6.294 11.034 1.00 80.00 188 GLY A O 1
ATOM 1420 N N . PHE A 1 189 ? 1.673 5.811 10.462 1.00 86.62 189 PHE A N 1
ATOM 1421 C CA . PHE A 1 189 ? 1.330 4.840 9.422 1.00 86.62 189 PHE A CA 1
ATOM 1422 C C . PHE A 1 189 ? 0.818 3.530 10.038 1.00 86.62 189 PHE A C 1
ATOM 1424 O O . PHE A 1 189 ? 1.328 3.078 11.056 1.00 86.62 189 PHE A O 1
ATOM 1431 N N . ASP A 1 190 ? -0.204 2.952 9.411 1.00 91.19 190 ASP A N 1
ATOM 1432 C CA . ASP A 1 190 ? -0.704 1.599 9.664 1.00 91.19 190 ASP A CA 1
ATOM 1433 C C . ASP A 1 190 ? 0.199 0.545 9.018 1.00 91.19 190 ASP A C 1
ATOM 1435 O O . ASP A 1 190 ? 0.386 -0.539 9.553 1.00 91.19 190 ASP A O 1
ATOM 1439 N N . TRP A 1 191 ? 0.750 0.857 7.848 1.00 94.81 191 TRP A N 1
ATOM 1440 C CA . TRP A 1 191 ? 1.620 -0.047 7.112 1.00 94.81 191 TRP A CA 1
ATOM 1441 C C . TRP A 1 191 ? 2.704 0.731 6.375 1.00 94.81 191 TRP A C 1
ATOM 1443 O O . TRP A 1 191 ? 2.544 1.916 6.080 1.00 94.81 191 TRP A O 1
ATOM 1453 N N . PHE A 1 192 ? 3.834 0.100 6.090 1.00 93.75 192 PHE A N 1
ATOM 1454 C CA . PHE A 1 192 ? 4.959 0.784 5.459 1.00 93.75 192 PHE A CA 1
ATOM 1455 C C . PHE A 1 192 ? 5.827 -0.197 4.694 1.00 93.75 192 PHE A C 1
ATOM 1457 O O . PHE A 1 192 ? 6.106 -1.279 5.198 1.00 93.75 192 PHE A O 1
ATOM 1464 N N . ALA A 1 193 ? 6.288 0.184 3.507 1.00 94.06 193 ALA A N 1
ATOM 1465 C CA . ALA A 1 193 ? 7.198 -0.627 2.719 1.00 94.06 193 ALA A CA 1
ATOM 1466 C C . ALA A 1 193 ? 8.571 0.031 2.598 1.00 94.06 193 ALA A C 1
ATOM 1468 O O . ALA A 1 193 ? 8.714 1.122 2.045 1.00 94.06 193 ALA A O 1
ATOM 1469 N N . ILE A 1 194 ? 9.603 -0.686 3.037 1.00 91.50 194 ILE A N 1
ATOM 1470 C CA . ILE A 1 194 ? 10.980 -0.357 2.664 1.00 91.50 194 ILE A CA 1
ATOM 1471 C C . ILE A 1 194 ? 11.283 -0.916 1.271 1.00 91.50 194 ILE A C 1
ATOM 1473 O O . ILE A 1 194 ? 10.827 -2.005 0.904 1.00 91.50 194 ILE A O 1
ATOM 1477 N N . THR A 1 195 ? 12.069 -0.175 0.498 1.00 90.44 195 THR A N 1
ATOM 1478 C CA . THR A 1 195 ? 12.573 -0.594 -0.809 1.00 90.44 195 THR A CA 1
ATOM 1479 C C . THR A 1 195 ? 14.052 -0.256 -0.962 1.00 90.44 195 THR A C 1
ATOM 1481 O O . THR A 1 195 ? 14.601 0.624 -0.295 1.00 90.44 195 THR A O 1
ATOM 1484 N N . GLU A 1 196 ? 14.705 -0.981 -1.854 1.00 87.25 196 GLU A N 1
ATOM 1485 C CA . GLU A 1 196 ? 16.077 -0.747 -2.277 1.00 87.25 196 GLU A CA 1
ATOM 1486 C C . GLU A 1 196 ? 16.165 -0.994 -3.780 1.00 87.25 196 GLU A C 1
ATOM 1488 O O . GLU A 1 196 ? 15.445 -1.847 -4.305 1.00 87.25 196 GLU A O 1
ATOM 1493 N N . HIS A 1 197 ? 17.036 -0.271 -4.477 1.00 87.44 197 HIS A N 1
ATOM 1494 C CA . HIS A 1 197 ? 17.254 -0.550 -5.888 1.00 87.44 197 HIS A CA 1
ATOM 1495 C C . HIS A 1 197 ? 17.866 -1.942 -6.064 1.00 87.44 197 HIS A C 1
ATOM 1497 O O . HIS A 1 197 ? 18.826 -2.306 -5.383 1.00 87.44 197 HIS A O 1
ATOM 1503 N N . ASP A 1 198 ? 17.368 -2.699 -7.038 1.00 87.56 198 ASP A N 1
ATOM 1504 C CA . ASP A 1 198 ? 17.881 -4.019 -7.416 1.00 87.56 198 ASP A CA 1
ATOM 1505 C C . ASP A 1 198 ? 19.409 -4.073 -7.594 1.00 87.56 198 ASP A C 1
ATOM 1507 O O . ASP A 1 198 ? 20.054 -5.067 -7.268 1.00 87.56 198 ASP A O 1
ATOM 1511 N N . HIS A 1 199 ? 20.009 -2.985 -8.070 1.00 84.62 199 HIS A N 1
ATOM 1512 C CA . HIS A 1 199 ? 21.446 -2.858 -8.269 1.00 84.62 199 HIS A CA 1
ATOM 1513 C C . HIS A 1 199 ? 22.269 -2.551 -7.016 1.00 84.62 199 HIS A C 1
ATOM 1515 O O . HIS A 1 199 ? 23.491 -2.705 -7.058 1.00 84.62 199 HIS A O 1
ATOM 1521 N N . ASN A 1 200 ? 21.614 -2.139 -5.934 1.00 83.12 200 ASN A N 1
ATOM 1522 C CA . ASN A 1 200 ? 22.211 -1.942 -4.615 1.00 83.12 200 ASN A CA 1
ATOM 1523 C C . ASN A 1 200 ? 22.002 -3.167 -3.710 1.00 83.12 200 ASN A C 1
ATOM 1525 O O . ASN A 1 200 ? 22.565 -3.235 -2.614 1.00 83.12 200 ASN A O 1
ATOM 1529 N N . LEU A 1 201 ? 21.212 -4.151 -4.153 1.00 86.56 201 LEU A N 1
ATOM 1530 C CA . LEU A 1 201 ? 20.973 -5.368 -3.394 1.00 86.56 201 LEU A CA 1
ATOM 1531 C C . LEU A 1 201 ? 22.187 -6.302 -3.398 1.00 86.56 201 LEU A C 1
ATOM 1533 O O . LEU A 1 201 ? 22.801 -6.609 -4.419 1.00 86.56 201 LEU A O 1
ATOM 1537 N N . SER A 1 202 ? 22.464 -6.828 -2.213 1.00 88.62 202 SER A N 1
ATOM 1538 C CA . SER A 1 202 ? 23.326 -7.980 -1.962 1.00 88.62 202 SER A CA 1
ATOM 1539 C C . SER A 1 202 ? 22.564 -8.963 -1.075 1.00 88.62 202 SER A C 1
ATOM 1541 O O . SER A 1 202 ? 21.586 -8.568 -0.442 1.00 88.62 202 SER A O 1
ATOM 1543 N N . SER A 1 203 ? 23.014 -10.217 -0.964 1.00 91.50 203 SER A N 1
ATOM 1544 C CA . SER A 1 203 ? 22.385 -11.178 -0.041 1.00 91.50 203 SER A CA 1
ATOM 1545 C C . SER A 1 203 ? 22.340 -10.652 1.393 1.00 91.50 203 SER A C 1
ATOM 1547 O O . SER A 1 203 ? 21.291 -10.695 2.018 1.00 91.50 203 SER A O 1
ATOM 1549 N N . ALA A 1 204 ? 23.431 -10.042 1.866 1.00 89.62 204 ALA A N 1
ATOM 1550 C CA . ALA A 1 204 ? 23.479 -9.445 3.199 1.00 89.62 204 ALA A CA 1
ATOM 1551 C C . ALA A 1 204 ? 22.436 -8.330 3.376 1.00 89.62 204 ALA A C 1
ATOM 1553 O O . ALA A 1 204 ? 21.752 -8.284 4.393 1.00 89.62 204 ALA A O 1
ATOM 1554 N N . ARG A 1 205 ? 22.273 -7.458 2.372 1.00 87.69 205 ARG A N 1
ATOM 1555 C CA . ARG A 1 205 ? 21.271 -6.385 2.411 1.00 87.69 205 ARG A CA 1
ATOM 1556 C C . ARG A 1 205 ? 19.841 -6.923 2.339 1.00 87.69 205 ARG A C 1
ATOM 1558 O O . ARG A 1 205 ? 18.959 -6.425 3.030 1.00 87.69 205 ARG A O 1
ATOM 1565 N N . TRP A 1 206 ? 19.609 -7.941 1.518 1.00 91.19 206 TRP A N 1
ATOM 1566 C CA . TRP A 1 206 ? 18.312 -8.605 1.410 1.00 91.19 206 TRP A CA 1
ATOM 1567 C C . TRP A 1 206 ? 17.901 -9.249 2.735 1.00 91.19 206 TRP A C 1
ATOM 1569 O O . TRP A 1 206 ? 16.758 -9.078 3.167 1.00 91.19 206 TRP A O 1
ATOM 1579 N N . ASP A 1 207 ? 18.836 -9.933 3.396 1.00 92.31 207 ASP A N 1
ATOM 1580 C CA . ASP A 1 207 ? 18.635 -10.565 4.700 1.00 92.31 207 ASP A CA 1
ATOM 1581 C C . ASP A 1 207 ? 18.408 -9.515 5.798 1.00 92.31 207 ASP A C 1
ATOM 1583 O O . ASP A 1 207 ? 17.484 -9.657 6.595 1.00 92.31 207 ASP A O 1
ATOM 1587 N N . GLU A 1 208 ? 19.167 -8.413 5.792 1.00 90.50 208 GLU A N 1
ATOM 1588 C CA . GLU A 1 208 ? 18.970 -7.276 6.704 1.00 90.50 208 GLU A CA 1
ATOM 1589 C C . GLU A 1 208 ? 17.559 -6.684 6.574 1.00 90.50 208 GLU A C 1
ATOM 1591 O O . GLU A 1 208 ? 16.850 -6.536 7.568 1.00 90.50 208 GLU A O 1
ATOM 1596 N N . MET A 1 209 ? 17.117 -6.385 5.347 1.00 91.62 209 MET A N 1
ATOM 1597 C CA . MET A 1 209 ? 15.771 -5.859 5.100 1.00 91.62 209 MET A CA 1
ATOM 1598 C C . MET A 1 209 ? 14.684 -6.854 5.521 1.00 91.62 209 MET A C 1
ATOM 1600 O O . MET A 1 209 ? 13.631 -6.443 6.005 1.00 91.62 209 MET A O 1
ATOM 1604 N N . THR A 1 210 ? 14.931 -8.156 5.343 1.00 94.19 210 THR A N 1
ATOM 1605 C CA . THR A 1 210 ? 14.017 -9.229 5.773 1.00 94.19 210 THR A CA 1
ATOM 1606 C C . THR A 1 210 ? 13.871 -9.228 7.287 1.00 94.19 210 THR A C 1
ATOM 1608 O O . THR A 1 210 ? 12.754 -9.111 7.784 1.00 94.19 210 THR A O 1
ATOM 1611 N N . ALA A 1 211 ? 14.998 -9.270 8.004 1.00 94.12 211 ALA A N 1
ATOM 1612 C CA . ALA A 1 211 ? 15.034 -9.286 9.459 1.00 94.12 211 ALA A CA 1
ATOM 1613 C C . ALA A 1 211 ? 14.435 -8.009 10.063 1.00 94.12 211 ALA A C 1
ATOM 1615 O O . ALA A 1 211 ? 13.684 -8.082 11.030 1.00 94.12 211 ALA A O 1
ATOM 1616 N N . ALA A 1 212 ? 14.719 -6.843 9.476 1.00 92.38 212 ALA A N 1
ATOM 1617 C CA . ALA A 1 212 ? 14.142 -5.577 9.917 1.00 92.38 212 ALA A CA 1
ATOM 1618 C C . ALA A 1 212 ? 12.619 -5.544 9.742 1.00 92.38 212 ALA A C 1
ATOM 1620 O O . ALA A 1 212 ? 11.921 -5.045 10.620 1.00 92.38 212 ALA A O 1
ATOM 1621 N N . ARG A 1 213 ? 12.107 -6.087 8.630 1.00 95.06 213 ARG A N 1
ATOM 1622 C CA . ARG A 1 213 ? 10.669 -6.231 8.389 1.00 95.06 213 ARG A CA 1
ATOM 1623 C C . ARG A 1 213 ? 10.037 -7.180 9.401 1.00 95.06 213 ARG A C 1
ATOM 1625 O O . ARG A 1 213 ? 9.064 -6.799 10.032 1.00 95.06 213 ARG A O 1
ATOM 1632 N N . ASP A 1 214 ? 10.619 -8.361 9.608 1.00 95.69 214 ASP A N 1
ATOM 1633 C CA . ASP A 1 214 ? 10.096 -9.351 10.563 1.00 95.69 214 ASP A CA 1
ATOM 1634 C C . ASP A 1 214 ? 10.088 -8.824 12.002 1.00 95.69 214 ASP A C 1
ATOM 1636 O O . ASP A 1 214 ? 9.151 -9.074 12.749 1.00 95.69 214 ASP A O 1
ATOM 1640 N N . ALA A 1 215 ? 11.111 -8.058 12.389 1.00 92.88 215 ALA A N 1
ATOM 1641 C CA . ALA A 1 215 ? 11.186 -7.445 13.712 1.00 92.88 215 ALA A CA 1
ATOM 1642 C C . ALA A 1 215 ? 10.224 -6.258 13.891 1.00 92.88 215 ALA A C 1
ATOM 1644 O O . ALA A 1 215 ? 9.906 -5.899 15.023 1.00 92.88 215 ALA A O 1
ATOM 1645 N N . ALA A 1 216 ? 9.816 -5.614 12.795 1.00 90.50 216 ALA A N 1
ATOM 1646 C CA . ALA A 1 216 ? 8.916 -4.470 12.815 1.00 90.50 216 ALA A CA 1
ATOM 1647 C C . ALA A 1 216 ? 7.450 -4.846 12.582 1.00 90.50 216 ALA A C 1
ATOM 1649 O O . ALA A 1 216 ? 6.606 -3.984 12.798 1.00 90.50 216 ALA A O 1
ATOM 1650 N N . GLU A 1 217 ? 7.134 -6.056 12.127 1.00 91.88 217 GLU A N 1
ATOM 1651 C CA . GLU A 1 217 ? 5.760 -6.536 11.960 1.00 91.88 217 GLU A CA 1
ATOM 1652 C C . GLU A 1 217 ? 5.092 -6.724 13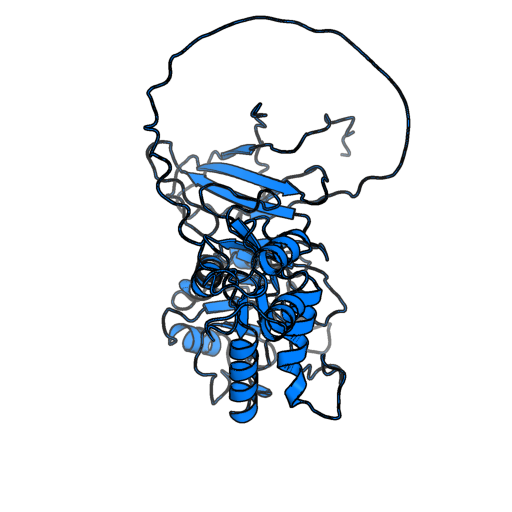.325 1.00 91.88 217 GLU A C 1
ATOM 1654 O O . GLU A 1 217 ? 5.657 -7.333 14.233 1.00 91.88 217 GLU A O 1
ATOM 1659 N N . GLU A 1 218 ? 3.875 -6.213 13.473 1.00 88.94 218 GLU A N 1
ATOM 1660 C CA . GLU A 1 218 ? 3.055 -6.442 14.658 1.00 88.94 218 GLU A CA 1
ATOM 1661 C C . GLU A 1 218 ? 1.587 -6.393 14.251 1.00 88.94 218 GLU A C 1
ATOM 1663 O O . GLU A 1 218 ? 1.029 -5.315 14.027 1.00 88.94 218 GLU A O 1
ATOM 1668 N N . GLU A 1 219 ? 0.967 -7.567 14.113 1.00 81.69 219 GLU A N 1
ATOM 1669 C CA . GLU A 1 219 ? -0.431 -7.670 13.695 1.00 81.69 219 GLU A CA 1
ATOM 1670 C C . GLU A 1 219 ? -1.330 -6.765 14.542 1.00 81.69 219 GLU A C 1
ATOM 1672 O O . GLU A 1 219 ? -1.153 -6.619 15.751 1.00 81.69 219 GLU A O 1
ATOM 1677 N N . TYR A 1 220 ? -2.304 -6.143 13.885 1.00 81.81 220 TYR A N 1
ATOM 1678 C CA . TYR A 1 220 ? -3.256 -5.192 14.461 1.00 81.81 220 TYR A CA 1
ATOM 1679 C C . TYR A 1 220 ? -2.653 -3.876 14.976 1.00 81.81 220 TYR A C 1
ATOM 1681 O O . TYR A 1 220 ? -3.395 -2.993 15.417 1.00 81.81 220 TYR A O 1
ATOM 1689 N N . GLN A 1 221 ? -1.337 -3.683 14.846 1.00 85.12 221 GLN A N 1
ATOM 1690 C CA . GLN A 1 221 ? -0.668 -2.430 15.194 1.00 85.12 221 GLN A CA 1
ATOM 1691 C C . GLN A 1 221 ? 0.078 -1.806 14.018 1.00 85.12 221 GLN A C 1
ATOM 1693 O O . GLN A 1 221 ? -0.025 -0.595 13.802 1.00 85.12 221 GLN A O 1
ATOM 1698 N N . PHE A 1 222 ? 0.830 -2.610 13.264 1.00 89.44 222 PHE A N 1
ATOM 1699 C CA . PHE A 1 222 ? 1.648 -2.139 12.158 1.00 89.44 222 PHE A CA 1
ATOM 1700 C C . PHE A 1 222 ? 2.065 -3.269 11.215 1.00 89.44 222 PHE A C 1
ATOM 1702 O O . PHE A 1 222 ? 2.692 -4.239 11.640 1.00 89.44 222 PHE A O 1
ATOM 1709 N N . VAL A 1 223 ? 1.812 -3.077 9.921 1.00 96.38 223 VAL A N 1
ATOM 1710 C CA . VAL A 1 223 ? 2.252 -4.009 8.875 1.00 96.38 223 VAL A CA 1
ATOM 1711 C C . VAL A 1 223 ? 3.518 -3.489 8.192 1.00 96.38 223 VAL A C 1
ATOM 1713 O O . VAL A 1 223 ? 3.520 -2.467 7.499 1.00 96.38 223 VAL A O 1
ATOM 1716 N N . ALA A 1 224 ? 4.612 -4.207 8.382 1.00 96.06 224 ALA A N 1
ATOM 1717 C CA . ALA A 1 224 ? 5.904 -3.982 7.775 1.00 96.06 224 ALA A CA 1
ATOM 1718 C C . ALA A 1 224 ? 6.017 -4.780 6.468 1.00 96.06 224 ALA A C 1
ATOM 1720 O O . ALA A 1 224 ? 6.024 -6.007 6.432 1.00 96.06 224 ALA A O 1
ATOM 1721 N N . LEU A 1 225 ? 6.188 -4.068 5.360 1.00 97.25 225 LEU A N 1
ATOM 1722 C CA . LEU A 1 225 ? 6.408 -4.659 4.049 1.00 97.25 225 LEU A CA 1
ATOM 1723 C C . LEU A 1 225 ? 7.854 -4.457 3.606 1.00 97.25 225 LEU A C 1
ATOM 1725 O O . LEU A 1 225 ? 8.519 -3.469 3.930 1.00 97.25 225 LEU A O 1
ATOM 1729 N N . ARG A 1 226 ? 8.328 -5.391 2.789 1.00 94.81 226 ARG A N 1
ATOM 1730 C CA . ARG A 1 226 ? 9.619 -5.300 2.119 1.00 94.81 226 ARG A CA 1
ATOM 1731 C C . ARG A 1 226 ? 9.417 -5.451 0.623 1.00 94.81 226 ARG A C 1
ATOM 1733 O O . ARG A 1 226 ? 8.732 -6.363 0.165 1.00 94.81 226 ARG A O 1
ATOM 1740 N N . SER A 1 227 ? 10.066 -4.578 -0.125 1.00 94.81 227 SER A N 1
ATOM 1741 C CA . SER A 1 227 ? 10.092 -4.606 -1.580 1.00 94.81 227 SER A CA 1
ATOM 1742 C C . SER A 1 227 ? 11.495 -4.327 -2.099 1.00 94.81 227 SER A C 1
ATOM 1744 O O . SER A 1 227 ? 12.412 -4.031 -1.328 1.00 94.81 227 SER A O 1
ATOM 1746 N N . PHE A 1 228 ? 11.661 -4.431 -3.409 1.00 93.56 228 PHE A N 1
ATOM 1747 C CA . PHE A 1 228 ? 12.802 -3.854 -4.102 1.00 93.56 228 PHE A CA 1
ATOM 1748 C C . PHE A 1 228 ? 12.351 -3.180 -5.385 1.00 93.56 228 PHE A C 1
ATOM 1750 O O . PHE A 1 228 ? 11.366 -3.593 -5.998 1.00 93.56 228 PHE A O 1
ATOM 1757 N N . GLU A 1 229 ? 13.092 -2.167 -5.802 1.00 91.19 229 GLU A N 1
ATOM 1758 C CA . GLU A 1 229 ? 12.849 -1.463 -7.042 1.00 91.19 229 GLU A CA 1
ATOM 1759 C C . GLU A 1 229 ? 13.612 -2.146 -8.178 1.00 91.19 229 GLU A C 1
ATOM 1761 O O . GLU A 1 229 ? 14.833 -2.023 -8.305 1.00 91.19 229 GLU A O 1
ATOM 1766 N N . LEU A 1 230 ? 12.876 -2.883 -9.009 1.00 92.12 230 LEU A N 1
ATOM 1767 C CA . LEU A 1 230 ? 13.385 -3.466 -10.239 1.00 92.12 230 LEU A CA 1
ATOM 1768 C C . LEU A 1 230 ? 13.642 -2.352 -11.254 1.00 92.12 230 LEU A C 1
ATOM 1770 O O . LEU A 1 230 ? 12.716 -1.632 -11.637 1.00 92.12 230 LEU A O 1
ATOM 1774 N N . THR A 1 231 ? 14.884 -2.253 -11.719 1.00 84.31 231 THR A N 1
ATOM 1775 C CA . THR A 1 231 ? 15.306 -1.261 -12.708 1.00 84.31 231 THR A CA 1
ATOM 1776 C C . THR A 1 231 ? 15.485 -1.952 -14.059 1.00 84.31 231 THR A C 1
ATOM 1778 O O . THR A 1 231 ? 16.166 -2.976 -14.146 1.00 84.31 231 THR A O 1
ATOM 1781 N N . GLY A 1 232 ? 14.867 -1.415 -15.115 1.00 75.38 232 GLY A N 1
ATOM 1782 C CA . GLY A 1 232 ? 15.099 -1.878 -16.491 1.00 75.38 232 GLY A CA 1
ATOM 1783 C C . GLY A 1 232 ? 16.480 -1.486 -17.022 1.00 75.38 232 GLY A C 1
ATOM 1784 O O . GLY A 1 232 ? 17.395 -1.169 -16.253 1.00 75.38 232 GLY A O 1
ATOM 1785 N N . ASP A 1 233 ? 16.640 -1.415 -18.351 1.00 72.25 233 ASP A N 1
ATOM 1786 C CA . ASP A 1 233 ? 17.721 -0.567 -18.871 1.00 72.25 233 ASP A CA 1
ATOM 1787 C C . ASP A 1 233 ? 17.477 0.860 -18.350 1.00 72.25 233 ASP A C 1
ATOM 1789 O O . ASP A 1 233 ? 16.322 1.236 -18.152 1.00 72.25 233 ASP A O 1
ATOM 1793 N N . TYR A 1 234 ? 18.528 1.643 -18.080 1.00 62.91 234 TYR A N 1
ATOM 1794 C CA . TYR A 1 234 ? 18.512 2.883 -17.267 1.00 62.91 234 TYR A CA 1
ATOM 1795 C C . TYR A 1 234 ? 17.415 3.899 -17.662 1.00 62.91 234 TYR A C 1
ATOM 1797 O O . TYR A 1 234 ? 17.081 4.824 -16.923 1.00 62.91 234 TYR A O 1
ATOM 1805 N N . PHE A 1 235 ? 16.837 3.718 -18.843 1.00 67.81 235 PHE A N 1
ATOM 1806 C CA . PHE A 1 235 ? 15.826 4.541 -19.463 1.00 67.81 235 PHE A CA 1
ATOM 1807 C C . PHE A 1 235 ? 14.387 4.026 -19.315 1.00 67.81 235 PHE A C 1
ATOM 1809 O O . PHE A 1 235 ? 13.496 4.795 -19.618 1.00 67.81 235 PHE A O 1
ATOM 1816 N N . GLU A 1 236 ? 14.092 2.806 -18.869 1.00 73.31 236 GLU A N 1
ATOM 1817 C CA . GLU A 1 236 ? 12.749 2.201 -19.026 1.00 73.31 236 GLU A CA 1
ATOM 1818 C C . GLU A 1 236 ? 11.802 2.379 -17.827 1.00 73.31 236 GLU A C 1
ATOM 1820 O O . GLU A 1 236 ? 10.634 1.988 -17.891 1.00 73.31 236 GLU A O 1
ATOM 1825 N N . GLY A 1 237 ? 12.278 3.036 -16.767 1.00 81.44 237 GLY A N 1
ATOM 1826 C CA . GLY A 1 237 ? 11.534 3.260 -15.530 1.00 81.44 237 GLY A CA 1
ATOM 1827 C C . GLY A 1 237 ? 11.756 2.148 -14.508 1.00 81.44 237 GLY A C 1
ATOM 1828 O O . GLY A 1 237 ? 12.653 1.313 -14.649 1.00 81.44 237 GLY A O 1
ATOM 1829 N N . HIS A 1 238 ? 10.938 2.165 -13.459 1.00 88.00 238 HIS A N 1
ATOM 1830 C CA . HIS A 1 238 ? 11.136 1.330 -12.286 1.00 88.00 238 HIS A CA 1
ATOM 1831 C C . HIS A 1 238 ? 9.837 0.683 -11.811 1.00 88.00 238 HIS A C 1
ATOM 1833 O O . HIS A 1 238 ? 8.758 1.273 -11.904 1.00 88.00 238 HIS A O 1
ATOM 1839 N N . ILE A 1 239 ? 9.944 -0.543 -11.301 1.00 92.00 239 ILE A N 1
ATOM 1840 C CA . ILE A 1 239 ? 8.812 -1.270 -10.727 1.00 92.00 239 ILE A CA 1
ATOM 1841 C C . ILE A 1 239 ? 9.201 -1.775 -9.344 1.00 92.00 239 ILE A C 1
ATOM 1843 O O . ILE A 1 239 ? 10.086 -2.622 -9.233 1.00 92.00 239 ILE A O 1
ATOM 1847 N N . ASN A 1 240 ? 8.524 -1.316 -8.292 1.00 94.06 240 ASN A N 1
ATOM 1848 C CA . ASN A 1 240 ? 8.648 -1.972 -6.996 1.00 94.06 240 ASN A CA 1
ATOM 1849 C C . ASN A 1 240 ? 8.009 -3.355 -7.056 1.00 94.06 240 ASN A C 1
ATOM 1851 O O . ASN A 1 240 ? 6.903 -3.501 -7.570 1.00 94.06 240 ASN A O 1
ATOM 1855 N N . VAL A 1 241 ? 8.687 -4.354 -6.503 1.00 97.06 241 VAL A N 1
ATOM 1856 C CA . VAL A 1 241 ? 8.223 -5.740 -6.423 1.00 97.06 241 VAL A CA 1
ATOM 1857 C C . VAL A 1 241 ? 8.115 -6.141 -4.954 1.00 97.06 241 VAL A C 1
ATOM 1859 O O . VAL A 1 241 ? 9.087 -6.036 -4.206 1.00 97.06 241 VAL A O 1
ATOM 1862 N N . TYR A 1 242 ? 6.941 -6.624 -4.558 1.00 97.69 242 TYR A N 1
ATOM 1863 C CA . TYR A 1 242 ? 6.579 -7.009 -3.190 1.00 97.69 242 TYR A CA 1
ATOM 1864 C C . TYR A 1 242 ? 6.416 -8.524 -3.074 1.00 97.69 242 TYR A C 1
ATOM 1866 O O . TYR A 1 242 ? 6.226 -9.208 -4.080 1.00 97.69 242 TYR A O 1
ATOM 1874 N N . GLU A 1 243 ? 6.465 -9.049 -1.846 1.00 96.44 243 GLU A N 1
ATOM 1875 C CA . GLU A 1 243 ? 6.242 -10.474 -1.525 1.00 96.44 243 GLU A CA 1
ATOM 1876 C C . GLU A 1 243 ? 7.162 -11.460 -2.268 1.00 96.44 243 GLU A C 1
ATOM 1878 O O . GLU A 1 243 ? 6.933 -12.671 -2.276 1.00 96.44 243 GLU A O 1
ATOM 1883 N N . SER A 1 244 ? 8.222 -10.959 -2.907 1.00 95.38 244 SER A N 1
ATOM 1884 C CA . SER A 1 244 ? 9.204 -11.798 -3.577 1.00 95.38 244 SER A CA 1
ATOM 1885 C C . SER A 1 244 ? 10.228 -12.320 -2.578 1.00 95.38 244 SER A C 1
ATOM 1887 O O . SER A 1 244 ? 10.766 -11.576 -1.755 1.00 95.38 244 SER A O 1
ATOM 1889 N N . ASN A 1 245 ? 10.563 -13.602 -2.708 1.00 92.88 245 ASN A N 1
ATOM 1890 C CA . ASN A 1 245 ? 11.658 -14.228 -1.965 1.00 92.88 245 ASN A CA 1
ATOM 1891 C C . ASN A 1 245 ? 13.017 -14.029 -2.646 1.00 92.88 245 ASN A C 1
ATOM 1893 O O . ASN A 1 245 ? 14.054 -14.280 -2.036 1.00 92.88 245 ASN A O 1
ATOM 1897 N N . THR A 1 246 ? 13.020 -13.567 -3.898 1.00 92.44 246 THR A N 1
ATOM 1898 C CA . THR A 1 246 ? 14.235 -13.366 -4.696 1.00 92.44 246 THR A CA 1
ATOM 1899 C C . THR A 1 246 ? 14.212 -12.026 -5.430 1.00 92.44 246 THR A C 1
ATOM 1901 O O . THR A 1 246 ? 13.173 -11.379 -5.557 1.00 92.44 246 THR A O 1
ATOM 1904 N N . TRP A 1 247 ? 15.361 -11.624 -5.954 1.00 93.12 247 TRP A N 1
ATOM 1905 C CA . TRP A 1 247 ? 15.488 -10.554 -6.938 1.00 93.12 247 TRP A CA 1
ATOM 1906 C C . TRP A 1 247 ? 16.303 -11.093 -8.126 1.00 93.12 247 TRP A C 1
ATOM 1908 O O . TRP A 1 247 ? 16.987 -12.114 -7.981 1.00 93.12 247 TRP A O 1
ATOM 1918 N N . PRO A 1 248 ? 16.223 -10.485 -9.322 1.00 89.00 248 PRO A N 1
ATOM 1919 C CA . PRO A 1 248 ? 16.992 -10.956 -10.468 1.00 89.00 248 PRO A CA 1
ATOM 1920 C C . PRO A 1 248 ? 18.499 -10.899 -10.186 1.00 89.00 248 PRO A C 1
ATOM 1922 O O . PRO A 1 248 ? 19.036 -9.841 -9.864 1.00 89.00 248 PRO A O 1
ATOM 1925 N N . SER A 1 249 ? 19.199 -12.022 -10.365 1.00 81.88 249 SER A N 1
ATOM 1926 C CA . SER A 1 249 ? 20.668 -12.064 -10.285 1.00 81.88 249 SER A CA 1
ATOM 1927 C C . SER A 1 249 ? 21.337 -11.291 -11.425 1.00 81.88 249 SER A C 1
ATOM 1929 O O . SER A 1 249 ? 22.450 -10.795 -11.277 1.00 81.88 249 SER A O 1
ATOM 1931 N N . GLU A 1 250 ? 20.650 -11.185 -12.564 1.00 82.81 250 GLU A N 1
ATOM 1932 C CA . GLU A 1 250 ? 21.012 -10.326 -13.684 1.00 82.81 250 GLU A CA 1
ATOM 1933 C C . GLU A 1 250 ? 19.846 -9.392 -13.994 1.00 82.81 250 GLU A C 1
ATOM 1935 O O . GLU A 1 250 ? 18.703 -9.834 -14.138 1.00 82.81 250 GLU A O 1
ATOM 1940 N N . ARG A 1 251 ? 20.138 -8.094 -14.107 1.00 82.19 251 ARG A N 1
ATOM 1941 C CA . ARG A 1 251 ? 19.114 -7.083 -14.376 1.00 82.19 251 ARG A CA 1
ATOM 1942 C C . ARG A 1 251 ? 18.493 -7.295 -15.758 1.00 82.19 251 ARG A C 1
ATOM 1944 O O . ARG A 1 251 ? 19.242 -7.426 -16.738 1.00 82.19 251 ARG A O 1
ATOM 1951 N N . PRO A 1 252 ? 17.152 -7.293 -15.873 1.00 85.06 252 PRO A N 1
ATOM 1952 C CA . PRO A 1 252 ? 16.501 -7.278 -17.169 1.00 85.06 252 PRO A CA 1
ATOM 1953 C C . PRO A 1 252 ? 16.948 -6.054 -17.973 1.00 85.06 252 PRO A C 1
ATOM 1955 O O . PRO A 1 252 ? 16.823 -4.924 -17.524 1.00 85.06 252 PRO A O 1
ATOM 1958 N N . ARG A 1 253 ? 17.458 -6.275 -19.188 1.00 83.31 253 ARG A N 1
ATOM 1959 C CA . ARG A 1 253 ? 17.937 -5.201 -20.083 1.00 83.31 253 ARG A CA 1
ATOM 1960 C C . ARG A 1 253 ? 16.840 -4.621 -20.981 1.00 83.31 253 ARG A C 1
ATOM 1962 O O . ARG A 1 253 ? 17.134 -4.109 -22.055 1.00 83.31 253 ARG A O 1
ATOM 1969 N N . SER A 1 254 ? 15.583 -4.868 -20.630 1.00 83.56 254 SER A N 1
ATOM 1970 C CA . SER A 1 254 ? 14.425 -4.379 -21.372 1.00 83.56 254 SER A CA 1
ATOM 1971 C C . SER A 1 254 ? 13.181 -4.402 -20.491 1.00 83.56 254 SER A C 1
ATOM 1973 O O . SER A 1 254 ? 13.048 -5.273 -19.622 1.00 83.56 254 SER A O 1
ATOM 1975 N N . LEU A 1 255 ? 12.210 -3.557 -20.820 1.00 84.50 255 LEU A N 1
ATOM 1976 C CA . LEU A 1 255 ? 10.895 -3.544 -20.192 1.00 84.50 255 LEU A CA 1
ATOM 1977 C C . LEU A 1 255 ? 10.175 -4.892 -20.358 1.00 84.50 255 LEU A C 1
ATOM 1979 O O . LEU A 1 255 ? 9.569 -5.409 -19.421 1.00 84.50 255 LEU A O 1
ATOM 1983 N N . ALA A 1 256 ? 10.299 -5.512 -21.536 1.00 86.31 256 ALA A N 1
ATOM 1984 C CA . ALA A 1 256 ? 9.774 -6.854 -21.788 1.00 86.31 256 ALA A CA 1
ATOM 1985 C C . ALA A 1 256 ? 10.418 -7.905 -20.868 1.00 86.31 256 ALA A C 1
ATOM 1987 O O . ALA A 1 256 ? 9.739 -8.808 -20.377 1.00 86.31 256 ALA A O 1
ATOM 1988 N N . GLY A 1 257 ? 11.717 -7.767 -20.592 1.00 89.19 257 GLY A N 1
ATOM 1989 C CA . GLY A 1 257 ? 12.432 -8.597 -19.629 1.00 89.19 257 GLY A CA 1
ATOM 1990 C C . GLY A 1 257 ? 11.935 -8.394 -18.197 1.00 89.19 257 GLY A C 1
ATOM 1991 O O . GLY A 1 257 ? 11.736 -9.381 -17.492 1.00 89.19 257 GLY A O 1
ATOM 1992 N N . MET A 1 258 ? 11.677 -7.147 -17.780 1.00 90.62 258 MET A N 1
ATOM 1993 C CA . MET A 1 258 ? 11.092 -6.856 -16.464 1.00 90.62 258 MET A CA 1
ATOM 1994 C C . MET A 1 258 ? 9.724 -7.529 -16.319 1.00 90.62 258 MET A C 1
ATOM 1996 O O . MET A 1 258 ? 9.489 -8.258 -15.357 1.00 90.62 258 MET A O 1
ATOM 2000 N N . TYR A 1 259 ? 8.840 -7.352 -17.305 1.00 91.69 259 TYR A N 1
ATOM 2001 C CA . TYR A 1 259 ? 7.521 -7.982 -17.301 1.00 91.69 259 TYR A CA 1
ATOM 2002 C C . TYR A 1 259 ? 7.595 -9.505 -17.296 1.00 91.69 259 TYR A C 1
ATOM 2004 O O . TYR A 1 259 ? 6.859 -10.133 -16.541 1.00 91.69 259 TYR A O 1
ATOM 2012 N N . SER A 1 260 ? 8.499 -10.094 -18.080 1.00 92.12 260 SER A N 1
ATOM 2013 C CA . SER A 1 260 ? 8.698 -11.547 -18.111 1.00 92.12 260 SER A CA 1
ATOM 2014 C C . SER A 1 260 ? 9.173 -12.082 -16.761 1.00 92.12 260 SER A C 1
ATOM 2016 O O . SER A 1 260 ? 8.689 -13.116 -16.306 1.00 92.12 260 SER A O 1
ATOM 2018 N N . TRP A 1 261 ? 10.085 -11.369 -16.091 1.00 93.88 261 TRP A N 1
ATOM 2019 C CA . TRP A 1 261 ? 10.566 -11.765 -14.769 1.00 93.88 261 TRP A CA 1
ATOM 2020 C C . TRP A 1 261 ? 9.445 -11.720 -13.725 1.00 93.88 261 TRP A C 1
ATOM 2022 O O . TRP A 1 261 ? 9.272 -12.693 -12.994 1.00 93.88 261 TRP A O 1
ATOM 2032 N N . ILE A 1 262 ? 8.644 -10.645 -13.702 1.00 94.75 262 ILE A N 1
ATOM 2033 C CA . ILE A 1 262 ? 7.482 -10.511 -12.803 1.00 94.75 262 ILE A CA 1
ATOM 2034 C C . ILE A 1 262 ? 6.439 -11.589 -13.113 1.00 94.75 262 ILE A C 1
ATOM 2036 O O . ILE A 1 262 ? 5.890 -12.206 -12.204 1.00 94.75 262 ILE A O 1
ATOM 2040 N N . ALA A 1 263 ? 6.185 -11.858 -14.396 1.00 94.25 263 ALA A N 1
ATOM 2041 C CA . ALA A 1 263 ? 5.221 -12.863 -14.828 1.00 94.25 263 ALA A CA 1
ATOM 2042 C C . ALA A 1 263 ? 5.617 -14.304 -14.443 1.00 94.25 263 ALA A C 1
ATOM 2044 O O . ALA A 1 263 ? 4.753 -15.180 -14.375 1.00 94.25 263 ALA A O 1
ATOM 2045 N N . ALA A 1 264 ? 6.903 -14.550 -14.187 1.00 94.50 264 ALA A N 1
ATOM 2046 C CA . ALA A 1 264 ? 7.426 -15.847 -13.769 1.00 94.50 264 ALA A CA 1
ATOM 2047 C C . ALA A 1 264 ? 7.428 -16.055 -12.242 1.00 94.50 264 ALA A C 1
ATOM 2049 O O . ALA A 1 264 ? 7.754 -17.150 -11.784 1.00 94.50 264 ALA A O 1
ATOM 2050 N N . GLN A 1 265 ? 7.095 -15.030 -11.450 1.00 95.12 265 GLN A N 1
ATOM 2051 C CA . GLN A 1 265 ? 7.071 -15.129 -9.990 1.00 95.12 265 GLN A CA 1
ATOM 2052 C C . GLN A 1 265 ? 5.826 -15.876 -9.474 1.00 95.12 265 GLN A C 1
ATOM 2054 O O . GLN A 1 265 ? 4.818 -15.954 -10.184 1.00 95.12 265 GLN A O 1
ATOM 2059 N N . PRO A 1 266 ? 5.861 -16.402 -8.230 1.00 95.00 266 PRO A N 1
ATOM 2060 C CA . PRO A 1 266 ? 4.672 -16.932 -7.567 1.00 95.00 266 PRO A CA 1
ATOM 2061 C C . PRO A 1 266 ? 3.523 -15.922 -7.564 1.00 95.00 266 PRO A C 1
ATOM 2063 O O . PRO A 1 266 ? 3.748 -14.715 -7.529 1.00 95.00 266 PRO A O 1
ATOM 2066 N N . ASP A 1 267 ? 2.282 -16.404 -7.533 1.00 91.50 267 ASP A N 1
ATOM 2067 C CA . ASP A 1 267 ? 1.106 -15.529 -7.629 1.00 91.50 267 ASP A CA 1
ATOM 2068 C C . ASP A 1 267 ? 0.994 -14.522 -6.483 1.00 91.50 267 ASP A C 1
ATOM 2070 O O . ASP A 1 267 ? 0.340 -13.494 -6.646 1.00 91.50 267 ASP A O 1
ATOM 2074 N N . THR A 1 268 ? 1.639 -14.788 -5.345 1.00 92.88 268 THR A N 1
ATOM 2075 C CA . THR A 1 268 ? 1.741 -13.864 -4.208 1.00 92.88 268 THR A CA 1
ATOM 2076 C C . THR A 1 268 ? 2.522 -12.595 -4.538 1.00 92.88 268 THR A C 1
ATOM 2078 O O . THR A 1 268 ? 2.258 -11.563 -3.929 1.00 92.88 268 THR A O 1
ATOM 2081 N N . VAL A 1 269 ? 3.432 -12.649 -5.514 1.00 96.81 269 VAL A N 1
ATOM 2082 C CA . VAL A 1 269 ? 4.255 -11.515 -5.934 1.00 96.81 269 VAL A CA 1
ATOM 2083 C C . VAL A 1 269 ? 3.445 -10.561 -6.798 1.00 96.81 269 VAL A C 1
ATOM 2085 O O . VAL A 1 269 ? 2.775 -10.952 -7.757 1.00 96.81 269 VAL A O 1
ATOM 2088 N N . PHE A 1 270 ? 3.556 -9.279 -6.478 1.00 97.12 270 PHE A N 1
ATOM 2089 C CA . PHE A 1 270 ? 2.954 -8.190 -7.232 1.00 97.12 270 PHE A CA 1
ATOM 2090 C C . PHE A 1 270 ? 3.907 -7.000 -7.283 1.00 97.12 270 PHE A C 1
ATOM 2092 O O . PHE A 1 270 ? 4.927 -6.973 -6.591 1.00 97.12 270 PHE A O 1
ATOM 2099 N N . GLY A 1 271 ? 3.579 -6.010 -8.104 1.00 95.50 271 GLY A N 1
ATOM 2100 C CA . GLY A 1 271 ? 4.387 -4.818 -8.245 1.00 95.50 271 GLY A CA 1
ATOM 2101 C C . GLY A 1 271 ? 3.606 -3.533 -8.445 1.00 95.50 271 GLY A C 1
ATOM 2102 O O . GLY A 1 271 ? 2.388 -3.513 -8.639 1.00 95.50 271 GLY A O 1
ATOM 2103 N N . MET A 1 272 ? 4.362 -2.447 -8.381 1.00 93.31 272 MET A N 1
ATOM 2104 C CA . MET A 1 272 ? 3.897 -1.080 -8.521 1.00 93.31 272 MET A CA 1
ATOM 2105 C C . MET A 1 272 ? 4.748 -0.363 -9.556 1.00 93.31 272 MET A C 1
ATOM 2107 O O . MET A 1 272 ? 5.968 -0.455 -9.512 1.00 93.31 272 MET A O 1
ATOM 2111 N N . PHE A 1 273 ? 4.120 0.373 -10.468 1.00 90.31 273 PHE A N 1
ATOM 2112 C CA . PHE A 1 273 ? 4.849 1.293 -11.337 1.00 90.31 273 PHE A CA 1
ATOM 2113 C C . PHE A 1 273 ? 5.321 2.505 -10.537 1.00 90.31 273 PHE A C 1
ATOM 2115 O O . PHE A 1 273 ? 4.483 3.263 -10.035 1.00 90.31 273 PHE A O 1
ATOM 2122 N N . ASN A 1 274 ? 6.635 2.696 -10.457 1.00 85.00 274 ASN A N 1
ATOM 2123 C CA . ASN A 1 274 ? 7.246 3.780 -9.699 1.00 85.00 274 ASN A CA 1
ATOM 2124 C C . ASN A 1 274 ? 7.490 4.996 -10.593 1.00 85.00 274 ASN A C 1
ATOM 2126 O O . ASN A 1 274 ? 7.837 4.862 -11.770 1.00 85.00 274 ASN A O 1
ATOM 2130 N N . HIS A 1 275 ? 7.256 6.172 -10.010 1.00 81.94 275 HIS A N 1
ATOM 2131 C CA . HIS A 1 275 ? 7.485 7.520 -10.534 1.00 81.94 275 HIS A CA 1
ATOM 2132 C C . HIS A 1 275 ? 7.381 7.648 -12.068 1.00 81.94 275 HIS A C 1
ATOM 2134 O O . HIS A 1 275 ? 8.273 8.205 -12.721 1.00 81.94 275 HIS A O 1
ATOM 2140 N N . PRO A 1 276 ? 6.262 7.192 -12.681 1.00 80.06 276 PRO A N 1
ATOM 2141 C CA . PRO A 1 276 ? 6.104 7.251 -14.126 1.00 80.06 276 PRO A CA 1
ATOM 2142 C C . PRO A 1 276 ? 6.164 8.695 -14.634 1.00 80.06 276 PRO A C 1
ATOM 2144 O O . PRO A 1 276 ? 5.634 9.627 -14.017 1.00 80.06 276 PRO A O 1
ATOM 2147 N N . ARG A 1 277 ? 6.732 8.898 -15.826 1.00 74.94 277 ARG A N 1
ATOM 2148 C CA . ARG A 1 277 ? 6.809 10.206 -16.493 1.00 74.94 277 ARG A CA 1
ATOM 2149 C C . ARG A 1 277 ? 5.927 10.270 -17.734 1.00 74.94 277 ARG A C 1
ATOM 2151 O O . ARG A 1 277 ? 5.869 9.342 -18.536 1.00 74.94 277 ARG A O 1
ATOM 2158 N N . ARG A 1 278 ? 5.255 11.412 -17.902 1.00 65.56 278 ARG A N 1
ATOM 2159 C CA . ARG A 1 278 ? 4.382 11.697 -19.049 1.00 65.56 278 ARG A CA 1
ATOM 2160 C C . ARG A 1 278 ? 5.154 11.976 -20.339 1.00 65.56 278 ARG A C 1
ATOM 2162 O O . ARG A 1 278 ? 4.710 11.554 -21.401 1.00 65.56 278 ARG A O 1
ATOM 2169 N N . ASP A 1 279 ? 6.284 12.673 -20.255 1.00 62.44 279 ASP A N 1
ATOM 2170 C CA . ASP A 1 279 ? 6.882 13.359 -21.414 1.00 62.44 279 ASP A CA 1
ATOM 2171 C C . ASP A 1 279 ? 7.687 12.450 -22.362 1.00 62.44 279 ASP A C 1
ATOM 2173 O O . ASP A 1 279 ? 8.421 12.926 -23.225 1.00 62.44 279 ASP A O 1
ATOM 2177 N N . GLY A 1 280 ? 7.507 11.128 -22.264 1.00 56.25 280 GLY A N 1
ATOM 2178 C CA . GLY A 1 280 ? 8.291 10.166 -23.033 1.00 56.25 280 GLY A CA 1
ATOM 2179 C C . GLY A 1 280 ? 9.782 10.287 -22.729 1.00 56.25 280 GLY A C 1
ATOM 2180 O O . GLY A 1 280 ? 10.172 10.841 -21.704 1.00 56.25 280 GLY A O 1
ATOM 2181 N N . CYS A 1 281 ? 10.616 9.732 -23.608 1.00 59.62 281 CYS A N 1
ATOM 2182 C CA . CYS A 1 281 ? 12.051 9.984 -23.588 1.00 59.62 281 CYS A CA 1
ATOM 2183 C C . CYS A 1 281 ? 12.270 11.489 -23.759 1.00 59.62 281 CYS A C 1
ATOM 2185 O O . CYS A 1 281 ? 12.199 11.967 -24.888 1.00 59.62 281 CYS A O 1
ATOM 2187 N N . ASP A 1 282 ? 12.473 12.241 -22.680 1.00 47.75 282 ASP A N 1
ATOM 2188 C CA . ASP A 1 282 ? 12.728 13.675 -22.787 1.00 47.75 282 ASP A CA 1
ATOM 2189 C C . ASP A 1 282 ? 14.094 13.866 -23.476 1.00 47.75 282 ASP A C 1
ATOM 2191 O O . ASP A 1 282 ? 15.122 13.506 -22.896 1.00 47.75 282 ASP A O 1
ATOM 2195 N N . PRO A 1 283 ? 14.152 14.389 -24.717 1.00 46.88 283 PRO A N 1
ATOM 2196 C CA . PRO A 1 283 ? 15.418 14.654 -25.391 1.00 46.88 283 PRO A CA 1
ATOM 2197 C C . PRO A 1 283 ? 16.047 15.975 -24.910 1.00 46.88 283 PRO A C 1
ATOM 2199 O O . PRO A 1 283 ? 17.200 16.265 -25.231 1.00 46.88 283 PRO A O 1
ATOM 2202 N N . VAL A 1 284 ? 15.276 16.811 -24.201 1.00 46.28 284 VAL A N 1
ATOM 2203 C CA . VAL A 1 284 ? 15.619 18.169 -23.756 1.00 46.28 284 VAL A CA 1
ATOM 2204 C C . VAL A 1 284 ? 16.171 18.154 -22.327 1.00 46.28 284 VAL A C 1
ATOM 2206 O O . VAL A 1 284 ? 17.148 18.858 -22.046 1.00 46.28 284 VAL A O 1
ATOM 2209 N N . ALA A 1 285 ? 15.647 17.301 -21.441 1.00 50.78 285 ALA A N 1
ATOM 2210 C CA . ALA A 1 285 ? 16.405 16.830 -20.288 1.00 50.78 285 ALA A CA 1
ATOM 2211 C C . ALA A 1 285 ? 17.547 15.970 -20.827 1.00 50.78 285 ALA A C 1
ATOM 2213 O O . ALA A 1 285 ? 17.330 14.927 -21.428 1.00 50.78 285 ALA A O 1
ATOM 2214 N N . ARG A 1 286 ? 18.792 16.407 -20.641 1.00 44.28 286 ARG A N 1
ATOM 2215 C CA . ARG A 1 286 ? 20.014 15.785 -21.192 1.00 44.28 286 ARG A CA 1
ATOM 2216 C C . ARG A 1 286 ? 20.311 14.362 -20.666 1.00 44.28 286 ARG A C 1
ATOM 2218 O O . ARG A 1 286 ? 21.470 13.963 -20.635 1.00 44.28 286 ARG A O 1
ATOM 2225 N N . THR A 1 287 ? 19.305 13.630 -20.199 1.00 53.34 287 THR A N 1
ATOM 2226 C CA . THR A 1 287 ? 19.400 12.330 -19.535 1.00 53.34 287 THR A CA 1
ATOM 2227 C C . THR A 1 287 ? 18.837 11.178 -20.369 1.00 53.34 287 THR A C 1
ATOM 2229 O O . THR A 1 287 ? 19.200 10.044 -20.090 1.00 53.34 287 THR A O 1
ATOM 2232 N N . GLY A 1 288 ? 17.991 11.420 -21.385 1.00 54.38 288 GLY A N 1
ATOM 2233 C CA . GLY A 1 288 ? 17.467 10.366 -22.274 1.00 54.38 288 GLY A CA 1
ATOM 2234 C C . GLY A 1 288 ? 16.516 9.353 -21.615 1.00 54.38 288 GLY A C 1
ATOM 2235 O O . GLY A 1 288 ? 16.237 8.313 -22.201 1.00 54.38 288 GLY A O 1
ATOM 2236 N N . LEU A 1 289 ? 16.030 9.631 -20.402 1.00 60.88 289 LEU A N 1
ATOM 2237 C CA . LEU A 1 289 ? 15.206 8.727 -19.588 1.00 60.88 289 LEU A CA 1
ATOM 2238 C C . LEU A 1 289 ? 13.774 8.607 -20.145 1.00 60.88 289 LEU A C 1
ATOM 2240 O O . LEU A 1 289 ? 13.057 9.600 -20.238 1.00 60.88 289 LEU A O 1
ATOM 2244 N N . CYS A 1 290 ? 13.349 7.387 -20.476 1.00 65.75 290 CYS A N 1
ATOM 2245 C CA . CYS A 1 290 ? 12.052 7.017 -21.058 1.00 65.75 290 CYS A CA 1
ATOM 2246 C C . CYS A 1 290 ? 11.124 6.338 -20.025 1.00 65.75 290 CYS A C 1
ATOM 2248 O O . CYS A 1 290 ? 10.694 5.199 -20.196 1.00 65.75 290 CYS A O 1
ATOM 2250 N N . TRP A 1 291 ? 10.785 7.022 -18.933 1.00 75.44 291 TRP A N 1
ATOM 2251 C CA . TRP A 1 291 ? 10.012 6.434 -17.821 1.00 75.44 291 TRP A CA 1
ATOM 2252 C C . TRP A 1 291 ? 8.493 6.382 -18.077 1.00 75.44 291 TRP A C 1
ATOM 2254 O O . TRP A 1 291 ? 7.688 6.602 -17.175 1.00 75.44 291 TRP A O 1
ATOM 2264 N N . ASN A 1 292 ? 8.086 6.144 -19.327 1.00 74.56 292 ASN A N 1
ATOM 2265 C CA . ASN A 1 292 ? 6.683 6.029 -19.738 1.00 74.56 292 ASN A CA 1
ATOM 2266 C C . ASN A 1 292 ? 6.260 4.578 -20.030 1.00 74.56 292 ASN A C 1
ATOM 2268 O O . ASN A 1 292 ? 5.191 4.367 -20.608 1.00 74.56 292 ASN A O 1
ATOM 2272 N N . PHE A 1 293 ? 7.118 3.605 -19.700 1.00 80.94 293 PHE A N 1
ATOM 2273 C CA . PHE A 1 293 ? 6.876 2.173 -19.885 1.00 80.94 293 PHE A CA 1
ATOM 2274 C C . PHE A 1 293 ? 6.434 1.821 -21.318 1.00 80.94 293 PHE A C 1
ATOM 2276 O O . PHE A 1 293 ? 5.433 1.137 -21.525 1.00 80.94 293 PHE A O 1
ATOM 2283 N N . ASN A 1 294 ? 7.153 2.348 -22.320 1.00 78.12 294 ASN A N 1
ATOM 2284 C CA . ASN A 1 294 ? 6.826 2.212 -23.745 1.00 78.12 294 ASN A CA 1
ATOM 2285 C C . ASN A 1 294 ? 5.371 2.610 -24.059 1.00 78.12 294 ASN A C 1
ATOM 2287 O O . ASN A 1 294 ? 4.583 1.819 -24.579 1.00 78.12 294 ASN A O 1
ATOM 2291 N N . GLN A 1 295 ? 5.007 3.843 -23.693 1.00 75.31 295 GLN A N 1
ATOM 2292 C CA . GLN A 1 295 ? 3.640 4.365 -23.829 1.00 75.31 295 GLN A CA 1
ATOM 2293 C C . GLN A 1 295 ? 2.586 3.483 -23.139 1.00 75.31 295 GLN A C 1
ATOM 2295 O O . GLN A 1 295 ? 1.458 3.374 -23.618 1.00 75.31 295 GLN A O 1
ATOM 2300 N N . TRP A 1 296 ? 2.954 2.859 -22.018 1.00 79.25 296 TRP A N 1
ATOM 2301 C CA . TRP A 1 296 ? 2.079 1.974 -21.253 1.00 79.25 296 TRP A CA 1
ATOM 2302 C C . TRP A 1 296 ? 1.520 0.792 -22.049 1.00 79.25 296 TRP A C 1
ATOM 2304 O O . TRP A 1 296 ? 0.411 0.335 -21.768 1.00 79.25 296 TRP A O 1
ATOM 2314 N N . GLN A 1 297 ? 2.265 0.263 -23.023 1.00 77.44 297 GLN A N 1
ATOM 2315 C CA . GLN A 1 297 ? 1.833 -0.932 -23.744 1.00 77.44 297 GLN A CA 1
ATOM 2316 C C . GLN A 1 297 ? 1.638 -2.103 -22.754 1.00 77.44 297 GLN A C 1
ATOM 2318 O O . GLN A 1 297 ? 2.587 -2.481 -22.063 1.00 77.44 297 GLN A O 1
ATOM 2323 N N . PRO A 1 298 ? 0.429 -2.687 -22.652 1.00 73.31 298 PRO A N 1
ATOM 2324 C CA . PRO A 1 298 ? 0.136 -3.684 -21.638 1.00 73.31 298 PRO A CA 1
ATOM 2325 C C . PRO A 1 298 ? 0.793 -5.015 -21.989 1.00 73.31 298 PRO A C 1
ATOM 2327 O O . PRO A 1 298 ? 0.737 -5.475 -23.132 1.00 73.31 298 PRO A O 1
ATOM 2330 N N . HIS A 1 299 ? 1.370 -5.663 -20.982 1.00 82.56 299 HIS A N 1
ATOM 2331 C CA . HIS A 1 299 ? 1.882 -7.022 -21.091 1.00 82.56 299 HIS A CA 1
ATOM 2332 C C . HIS A 1 299 ? 0.925 -7.970 -20.367 1.00 82.56 299 HIS A C 1
ATOM 2334 O O . HIS A 1 299 ? 0.809 -7.936 -19.143 1.00 82.56 299 HIS A O 1
ATOM 2340 N N . LEU A 1 300 ? 0.207 -8.802 -21.126 1.00 83.12 300 LEU A N 1
ATOM 2341 C CA . LEU A 1 300 ? -0.945 -9.556 -20.614 1.00 83.12 300 LEU A CA 1
ATOM 2342 C C . LEU A 1 300 ? -0.594 -10.486 -19.443 1.00 83.12 300 LEU A C 1
ATOM 2344 O O . LEU A 1 300 ? -1.378 -10.576 -18.504 1.00 83.12 300 LEU A O 1
ATOM 2348 N N . ASP A 1 301 ? 0.589 -11.104 -19.454 1.00 86.69 301 ASP A N 1
ATOM 2349 C CA . ASP A 1 301 ? 0.980 -12.061 -18.406 1.00 86.69 301 ASP A CA 1
ATOM 2350 C C . ASP A 1 301 ? 1.438 -11.390 -17.098 1.00 86.69 301 ASP A C 1
ATOM 2352 O O . ASP A 1 301 ? 1.405 -12.006 -16.033 1.00 86.69 301 ASP A O 1
ATOM 2356 N N . SER A 1 302 ? 1.869 -10.125 -17.155 1.00 88.69 302 SER A N 1
ATOM 2357 C CA . SER A 1 302 ? 2.295 -9.365 -15.971 1.00 88.69 302 SER A CA 1
ATOM 2358 C C . SER A 1 302 ? 1.214 -8.402 -15.483 1.00 88.69 302 SER A C 1
ATOM 2360 O O . SER A 1 302 ? 1.239 -8.016 -14.319 1.00 88.69 302 SER A O 1
ATOM 2362 N N . ALA A 1 303 ? 0.227 -8.063 -16.322 1.00 86.81 303 ALA A N 1
ATOM 2363 C CA . ALA A 1 303 ? -0.884 -7.177 -15.979 1.00 86.81 303 ALA A CA 1
ATOM 2364 C C . ALA A 1 303 ? -1.621 -7.551 -14.682 1.00 86.81 303 ALA A C 1
ATOM 2366 O O . ALA A 1 303 ? -1.815 -6.659 -13.856 1.00 86.81 303 ALA A O 1
ATOM 2367 N N . PRO A 1 304 ? -1.957 -8.830 -14.415 1.00 88.25 304 PRO A N 1
ATOM 2368 C CA . PRO A 1 304 ? -2.579 -9.220 -13.148 1.00 88.25 304 PRO A CA 1
ATOM 2369 C C . PRO A 1 304 ? -1.680 -9.019 -11.919 1.00 88.25 304 PRO A C 1
ATOM 2371 O O . PRO A 1 304 ? -2.179 -9.003 -10.799 1.00 88.25 304 PRO A O 1
ATOM 2374 N N . ARG A 1 305 ? -0.363 -8.884 -12.119 1.00 93.56 305 ARG A N 1
ATOM 2375 C CA . ARG A 1 305 ? 0.645 -8.710 -11.065 1.00 93.56 305 ARG A CA 1
ATOM 2376 C C . ARG A 1 305 ? 1.110 -7.265 -10.911 1.00 93.56 305 ARG A C 1
ATOM 2378 O O . ARG A 1 305 ? 1.956 -7.010 -10.067 1.00 93.56 305 ARG A O 1
ATOM 2385 N N . LEU A 1 306 ? 0.567 -6.314 -11.670 1.00 93.75 306 LEU A N 1
ATOM 2386 C CA . LEU A 1 306 ? 0.907 -4.889 -11.556 1.00 93.75 306 LEU A CA 1
ATOM 2387 C C . LEU A 1 306 ? -0.330 -4.052 -11.181 1.00 93.75 306 LEU A C 1
ATOM 2389 O O . LEU A 1 306 ? -0.790 -3.227 -11.976 1.00 93.75 306 LEU A O 1
ATOM 2393 N N . PRO A 1 307 ? -0.905 -4.278 -9.981 1.00 93.19 307 PRO A N 1
ATOM 2394 C CA . PRO A 1 307 ? -2.152 -3.650 -9.556 1.00 93.19 307 PRO A CA 1
ATOM 2395 C C . PRO A 1 307 ? -1.978 -2.221 -9.041 1.00 93.19 307 PRO A C 1
ATOM 2397 O O . PRO A 1 307 ? -2.976 -1.597 -8.695 1.00 93.19 307 PRO A O 1
ATOM 2400 N N . LEU A 1 308 ? -0.757 -1.687 -8.968 1.00 93.25 308 LEU A N 1
ATOM 2401 C CA . LEU A 1 308 ? -0.488 -0.378 -8.378 1.00 93.25 308 LEU A CA 1
ATOM 2402 C C . LEU A 1 308 ? 0.257 0.530 -9.353 1.00 93.25 308 LEU A C 1
ATOM 2404 O O . LEU A 1 308 ? 1.177 0.113 -10.057 1.00 93.25 308 LEU A O 1
ATOM 2408 N N . VAL A 1 309 ? -0.124 1.801 -9.359 1.00 89.50 309 VAL A N 1
ATOM 2409 C CA . VAL A 1 309 ? 0.560 2.853 -10.106 1.00 89.50 309 VAL A CA 1
ATOM 2410 C C . VAL A 1 309 ? 0.756 4.022 -9.164 1.00 89.50 309 VAL A C 1
ATOM 2412 O O . VAL A 1 309 ? -0.209 4.562 -8.618 1.00 89.50 309 VAL A O 1
ATOM 2415 N N . GLN A 1 310 ? 1.998 4.448 -8.989 1.00 86.06 310 GLN A N 1
ATOM 2416 C CA . GLN A 1 310 ? 2.259 5.675 -8.269 1.00 86.06 310 GLN A CA 1
ATOM 2417 C C . GLN A 1 310 ? 1.643 6.862 -9.003 1.00 86.06 310 GLN A C 1
ATOM 2419 O O . GLN A 1 310 ? 1.910 7.120 -10.182 1.00 86.06 310 GLN A O 1
ATOM 2424 N N . ASN A 1 311 ? 0.831 7.619 -8.276 1.00 77.38 311 ASN A N 1
ATOM 2425 C CA . ASN A 1 311 ? 0.197 8.815 -8.787 1.00 77.38 311 ASN A CA 1
ATOM 2426 C C . ASN A 1 311 ? 1.143 10.011 -8.628 1.00 77.38 311 ASN A C 1
ATOM 2428 O O . ASN A 1 311 ? 1.028 10.818 -7.706 1.00 77.38 311 ASN A O 1
ATOM 2432 N N . TYR A 1 312 ? 2.124 10.097 -9.525 1.00 64.19 312 TYR A N 1
ATOM 2433 C CA . TYR A 1 312 ? 2.956 11.286 -9.654 1.00 64.19 312 TYR A CA 1
ATOM 2434 C C . TYR A 1 312 ? 2.147 12.393 -10.343 1.00 64.19 312 TYR A C 1
ATOM 2436 O O . TYR A 1 312 ? 1.331 12.117 -11.225 1.00 64.19 312 TYR A O 1
ATOM 2444 N N . ARG A 1 313 ? 2.361 13.664 -9.969 1.00 56.97 313 ARG A N 1
ATOM 2445 C CA . ARG A 1 313 ? 1.727 14.793 -10.675 1.00 56.97 313 ARG A CA 1
ATOM 2446 C C . ARG A 1 313 ? 1.983 14.640 -12.187 1.00 56.97 313 ARG A C 1
ATOM 2448 O O . ARG A 1 313 ? 3.103 14.292 -12.561 1.00 56.97 313 ARG A O 1
ATOM 2455 N N . ASN A 1 314 ? 0.973 14.968 -13.009 1.00 60.12 314 ASN A N 1
ATOM 2456 C CA . ASN A 1 314 ? 1.009 15.152 -14.481 1.00 60.12 314 ASN A CA 1
ATOM 2457 C C . ASN A 1 314 ? 0.227 14.154 -15.367 1.00 60.12 314 ASN A C 1
ATOM 2459 O O . ASN A 1 314 ? 0.406 14.186 -16.587 1.00 60.12 314 ASN A O 1
ATOM 2463 N N . GLY A 1 315 ? -0.704 13.363 -14.830 1.00 67.31 315 GLY A N 1
ATOM 2464 C CA . GLY A 1 315 ? -1.650 12.587 -15.647 1.00 67.31 315 GLY A CA 1
ATOM 2465 C C . GLY A 1 315 ? -1.186 11.174 -16.043 1.00 67.31 315 GLY A C 1
ATOM 2466 O O . GLY A 1 315 ? -1.717 10.585 -16.982 1.00 67.31 315 GLY A O 1
ATOM 2467 N N . GLN A 1 316 ? -0.140 10.647 -15.403 1.00 75.12 316 GLN A N 1
ATOM 2468 C CA . GLN A 1 316 ? 0.467 9.353 -15.735 1.00 75.12 316 GLN A CA 1
ATOM 2469 C C . GLN A 1 316 ? -0.391 8.171 -15.304 1.00 75.12 316 GLN A C 1
ATOM 2471 O O . GLN A 1 316 ? -0.397 7.147 -15.984 1.00 75.12 316 GLN A O 1
ATOM 2476 N N . TYR A 1 317 ? -1.140 8.331 -14.215 1.00 79.25 317 TYR A N 1
ATOM 2477 C CA . TYR A 1 317 ? -2.164 7.373 -13.838 1.00 79.25 317 TYR A CA 1
ATOM 2478 C C . TYR A 1 317 ? -3.202 7.237 -14.962 1.00 79.25 317 TYR A C 1
ATOM 2480 O O . TYR A 1 317 ? -3.456 6.143 -15.437 1.00 79.25 317 TYR A O 1
ATOM 2488 N N . GLU A 1 318 ? -3.711 8.340 -15.506 1.00 78.19 318 GLU A N 1
ATOM 2489 C CA . GLU A 1 318 ? -4.642 8.330 -16.637 1.00 78.19 318 GLU A CA 1
ATOM 2490 C C . GLU A 1 318 ? -4.040 7.685 -17.893 1.00 78.19 318 GLU A C 1
ATOM 2492 O O . GLU A 1 318 ? -4.745 6.978 -18.615 1.00 78.19 318 GLU A O 1
ATOM 2497 N N . LEU A 1 319 ? -2.747 7.905 -18.154 1.00 78.44 319 LEU A N 1
ATOM 2498 C CA . LEU A 1 319 ? -2.043 7.287 -19.281 1.00 78.44 319 LEU A CA 1
ATOM 2499 C C . LEU A 1 319 ? -1.903 5.768 -19.125 1.00 78.44 319 LEU A C 1
ATOM 2501 O O . LEU A 1 319 ? -2.073 5.051 -20.111 1.00 78.44 319 LEU A O 1
ATOM 2505 N N . SER A 1 320 ? -1.646 5.262 -17.915 1.00 81.44 320 SER A N 1
ATOM 2506 C CA . SER A 1 320 ? -1.591 3.813 -17.680 1.00 81.44 320 SER A CA 1
ATOM 2507 C C . SER A 1 320 ? -2.946 3.164 -17.962 1.00 81.44 320 SER A C 1
ATOM 2509 O O . SER A 1 320 ? -3.027 2.154 -18.666 1.00 81.44 320 SER A O 1
ATOM 2511 N N . LEU A 1 321 ? -4.026 3.810 -17.519 1.00 81.06 321 LEU A N 1
ATOM 2512 C CA . LEU A 1 321 ? -5.391 3.350 -17.758 1.00 81.06 321 LEU A CA 1
ATOM 2513 C C . LEU A 1 321 ? -5.771 3.415 -19.246 1.00 81.06 321 LEU A C 1
ATOM 2515 O O . LEU A 1 321 ? -6.400 2.493 -19.763 1.00 81.06 321 LEU A O 1
ATOM 2519 N N . GLN A 1 322 ? -5.341 4.458 -19.965 1.00 79.75 322 GLN A N 1
ATOM 2520 C CA . GLN A 1 322 ? -5.473 4.561 -21.428 1.00 79.75 322 GLN A CA 1
ATOM 2521 C C . GLN A 1 322 ? -4.736 3.436 -22.161 1.00 79.75 322 GLN A C 1
ATOM 2523 O O . GLN A 1 322 ? -5.264 2.889 -23.135 1.00 79.75 322 GLN A O 1
ATOM 2528 N N . GLY A 1 323 ? -3.556 3.058 -21.661 1.00 78.75 323 GLY A N 1
ATOM 2529 C CA . GLY A 1 323 ? -2.787 1.903 -22.124 1.00 78.75 323 GLY A CA 1
ATOM 2530 C C . GLY A 1 323 ? -3.484 0.561 -21.876 1.00 78.75 323 GLY A C 1
ATOM 2531 O O . GLY A 1 323 ? -3.113 -0.443 -22.471 1.00 78.75 323 GLY A O 1
ATOM 2532 N N . GLY A 1 324 ? -4.542 0.527 -21.063 1.00 80.25 324 GLY A N 1
ATOM 2533 C CA . GLY A 1 324 ? -5.293 -0.687 -20.740 1.00 80.25 324 GLY A CA 1
ATOM 2534 C C . GLY A 1 324 ? -4.832 -1.380 -19.459 1.00 80.25 324 GLY A C 1
ATOM 2535 O O . GLY A 1 324 ? -5.347 -2.456 -19.141 1.00 80.25 324 GLY A O 1
ATOM 2536 N N . TRP A 1 325 ? -3.911 -0.769 -18.708 1.00 85.25 325 TRP A N 1
ATOM 2537 C CA . TRP A 1 325 ? -3.617 -1.196 -17.344 1.00 85.25 325 TRP A CA 1
ATOM 2538 C C . TRP A 1 325 ? -4.813 -0.925 -16.435 1.00 85.25 325 TRP A C 1
ATOM 2540 O O . TRP A 1 325 ? -5.642 -0.053 -16.693 1.00 85.25 325 TRP A O 1
ATOM 2550 N N . ARG A 1 326 ? -4.915 -1.705 -15.361 1.00 84.00 326 ARG A N 1
ATOM 2551 C CA . ARG A 1 326 ? -6.011 -1.629 -14.384 1.00 84.00 326 ARG A CA 1
ATOM 2552 C C . ARG A 1 326 ? -5.475 -1.467 -12.965 1.00 84.00 326 ARG A C 1
ATOM 2554 O O . ARG A 1 326 ? -6.005 -2.061 -12.034 1.00 84.00 326 ARG A O 1
ATOM 2561 N N . GLY A 1 327 ? -4.383 -0.722 -12.828 1.00 84.12 327 GLY A N 1
ATOM 2562 C CA . GLY A 1 327 ? -3.790 -0.445 -11.528 1.00 84.12 327 GLY A CA 1
ATOM 2563 C C . GLY A 1 327 ? -4.579 0.617 -10.766 1.00 84.12 327 GLY A C 1
ATOM 2564 O O . GLY A 1 327 ? -5.199 1.480 -11.381 1.00 84.12 327 GLY A O 1
ATOM 2565 N N . GLY A 1 328 ? -4.543 0.558 -9.438 1.00 88.06 328 GLY A N 1
ATOM 2566 C CA . GLY A 1 328 ? -5.018 1.609 -8.548 1.00 88.06 328 GLY A CA 1
ATOM 2567 C C . GLY A 1 328 ? -3.935 2.659 -8.291 1.00 88.06 328 GLY A C 1
ATOM 2568 O O . GLY A 1 328 ? -2.748 2.343 -8.190 1.00 88.06 328 GLY A O 1
ATOM 2569 N N . GLY A 1 329 ? -4.351 3.921 -8.206 1.00 86.50 329 GLY A N 1
ATOM 2570 C CA . GLY A 1 329 ? -3.456 5.052 -7.974 1.00 86.50 329 GLY A CA 1
ATOM 2571 C C . GLY A 1 329 ? -3.092 5.194 -6.498 1.00 86.50 329 GLY A C 1
ATOM 2572 O O . GLY A 1 329 ? -3.983 5.377 -5.667 1.00 86.50 329 GLY A O 1
ATOM 2573 N N . VAL A 1 330 ? -1.799 5.171 -6.175 1.00 86.94 330 VAL A N 1
ATOM 2574 C CA . VAL A 1 330 ? -1.294 5.348 -4.801 1.00 86.94 330 VAL A CA 1
ATOM 2575 C C . VAL A 1 330 ? -0.495 6.639 -4.649 1.00 86.94 330 VAL A C 1
ATOM 2577 O O . VAL A 1 330 ? 0.223 7.050 -5.561 1.00 86.94 330 VAL A O 1
ATOM 2580 N N . GLY A 1 331 ? -0.633 7.293 -3.495 1.00 79.19 331 GLY A N 1
ATOM 2581 C CA . GLY A 1 331 ? 0.263 8.371 -3.077 1.00 79.19 331 GLY A CA 1
ATOM 2582 C C . GLY A 1 331 ? 1.495 7.778 -2.399 1.00 79.19 331 GLY A C 1
ATOM 2583 O O . GLY A 1 331 ? 1.369 6.781 -1.693 1.00 79.19 331 GLY A O 1
ATOM 2584 N N . VAL A 1 332 ? 2.667 8.373 -2.612 1.00 72.06 332 VAL A N 1
ATOM 2585 C CA . VAL A 1 332 ? 3.927 7.917 -2.000 1.00 72.06 332 VAL A CA 1
ATOM 2586 C C . VAL A 1 332 ? 4.724 9.106 -1.486 1.00 72.06 332 VAL A C 1
ATOM 2588 O O . VAL A 1 332 ? 4.579 10.212 -2.025 1.00 72.06 332 VAL A O 1
ATOM 2591 N N . ASN A 1 333 ? 5.592 8.874 -0.501 1.00 64.75 333 ASN A N 1
ATOM 2592 C CA . ASN A 1 333 ? 6.575 9.854 -0.057 1.00 64.75 333 ASN A CA 1
ATOM 2593 C C . ASN A 1 333 ? 7.978 9.480 -0.524 1.00 64.75 333 ASN A C 1
ATOM 2595 O O . ASN A 1 333 ? 8.830 8.999 0.221 1.00 64.75 333 ASN A O 1
ATOM 2599 N N . GLU A 1 334 ? 8.239 9.783 -1.786 1.00 60.78 334 GLU A N 1
ATOM 2600 C CA . GLU A 1 334 ? 9.571 9.658 -2.345 1.00 60.78 334 GLU A CA 1
ATOM 2601 C C . GLU A 1 334 ? 10.523 10.726 -1.789 1.00 60.78 334 GLU A C 1
ATOM 2603 O O . GLU A 1 334 ? 10.275 11.937 -1.861 1.00 60.78 334 GLU A O 1
ATOM 2608 N N . TYR A 1 335 ? 11.656 10.258 -1.260 1.00 52.78 335 TYR A N 1
ATOM 2609 C CA . TYR A 1 335 ? 12.805 11.070 -0.843 1.00 52.78 335 TYR A CA 1
ATOM 2610 C C . TYR A 1 335 ? 12.578 11.992 0.362 1.00 52.78 335 TYR A C 1
ATOM 2612 O O . TYR A 1 335 ? 13.387 12.894 0.594 1.00 52.78 335 TYR A O 1
ATOM 2620 N N . GLY A 1 336 ? 11.478 11.836 1.110 1.00 49.53 336 GLY A N 1
ATOM 2621 C CA . GLY A 1 336 ? 11.171 12.668 2.280 1.00 49.53 336 GLY A CA 1
ATOM 2622 C C . GLY A 1 336 ? 11.130 14.180 2.002 1.00 49.53 336 GLY A C 1
ATOM 2623 O O . GLY A 1 336 ? 11.174 14.975 2.942 1.00 49.53 336 GLY A O 1
ATOM 2624 N N . ARG A 1 337 ? 11.106 14.603 0.727 1.00 45.88 337 ARG A N 1
ATOM 2625 C CA . ARG A 1 337 ? 11.335 16.003 0.334 1.00 45.88 337 ARG A CA 1
ATOM 2626 C C . ARG A 1 337 ? 10.371 16.562 -0.705 1.00 45.88 337 ARG A C 1
ATOM 2628 O O . ARG A 1 337 ? 10.305 17.786 -0.782 1.00 45.88 337 ARG A O 1
ATOM 2635 N N . TYR A 1 338 ? 9.621 15.757 -1.470 1.00 39.69 338 TYR A N 1
ATOM 2636 C CA . TYR A 1 338 ? 8.903 16.331 -2.622 1.00 39.69 338 TYR A CA 1
ATOM 2637 C C . TYR A 1 338 ? 7.433 15.970 -2.823 1.00 39.69 338 TYR A C 1
ATOM 2639 O O . TYR A 1 338 ? 6.742 16.759 -3.471 1.00 39.69 338 TYR A O 1
ATOM 2647 N N . ILE A 1 339 ? 6.887 14.910 -2.228 1.00 47.59 339 ILE A N 1
ATOM 2648 C CA . ILE A 1 339 ? 5.436 14.673 -2.257 1.00 47.59 339 ILE A CA 1
ATOM 2649 C C . ILE A 1 339 ? 5.039 14.031 -0.936 1.00 47.59 339 ILE A C 1
ATOM 2651 O O . ILE A 1 339 ? 5.379 12.889 -0.682 1.00 47.59 339 ILE A O 1
ATOM 2655 N N . VAL A 1 340 ? 4.326 14.756 -0.073 1.00 55.41 340 VAL A N 1
ATOM 2656 C CA . VAL A 1 340 ? 3.773 14.154 1.146 1.00 55.41 340 VAL A CA 1
ATOM 2657 C C . VAL A 1 340 ? 2.419 13.556 0.793 1.00 55.41 340 VAL A C 1
ATOM 2659 O O . VAL A 1 340 ? 1.381 14.166 1.028 1.00 55.41 340 VAL A O 1
ATOM 2662 N N . GLY A 1 341 ? 2.452 12.422 0.098 1.00 67.06 341 GLY A N 1
ATOM 2663 C CA . GLY A 1 341 ? 1.268 11.623 -0.172 1.00 67.06 341 GLY A CA 1
ATOM 2664 C C . GLY A 1 341 ? 1.248 10.383 0.707 1.00 67.06 341 GLY A C 1
ATOM 2665 O O . GLY A 1 341 ? 2.300 9.830 1.017 1.00 67.06 341 GLY A O 1
ATOM 2666 N N . ARG A 1 342 ? 0.056 9.946 1.112 1.00 80.38 342 ARG A N 1
ATOM 2667 C CA . ARG A 1 342 ? -0.145 8.626 1.720 1.00 80.38 342 ARG A CA 1
ATOM 2668 C C . ARG A 1 342 ? -0.900 7.737 0.744 1.00 80.38 342 ARG A C 1
ATOM 2670 O O . ARG A 1 342 ? -1.751 8.213 -0.015 1.00 80.38 342 ARG A O 1
ATOM 2677 N N . ALA A 1 343 ? -0.633 6.444 0.804 1.00 88.75 343 ALA A N 1
ATOM 2678 C CA . ALA A 1 343 ? -1.500 5.441 0.216 1.00 88.75 343 ALA A CA 1
ATOM 2679 C C . ALA A 1 343 ? -2.479 4.970 1.285 1.00 88.75 343 ALA A C 1
ATOM 2681 O O . ALA A 1 343 ? -2.084 4.634 2.395 1.00 88.75 343 ALA A O 1
ATOM 2682 N N . GLY A 1 344 ? -3.759 4.939 0.967 1.00 91.19 344 GLY A N 1
ATOM 2683 C CA . GLY A 1 344 ? -4.746 4.236 1.759 1.00 91.19 344 GLY A CA 1
ATOM 2684 C C . GLY A 1 344 ? -5.125 2.920 1.107 1.00 91.19 344 GLY A C 1
ATOM 2685 O O . GLY A 1 344 ? -5.166 2.822 -0.120 1.00 91.19 344 GLY A O 1
ATOM 2686 N N . VAL A 1 345 ? -5.424 1.920 1.927 1.00 94.25 345 VAL A N 1
ATOM 2687 C CA . VAL A 1 345 ? -5.992 0.643 1.499 1.00 94.25 345 VAL A CA 1
ATOM 2688 C C . VAL A 1 345 ? -7.318 0.405 2.204 1.00 94.25 345 VAL A C 1
ATOM 2690 O O . VAL A 1 345 ? -7.478 0.784 3.363 1.00 94.25 345 VAL A O 1
ATOM 2693 N N . MET A 1 346 ? -8.255 -0.238 1.512 1.00 94.25 346 MET A N 1
ATOM 2694 C CA . MET A 1 346 ? -9.451 -0.814 2.123 1.00 94.25 346 MET A CA 1
ATOM 2695 C C . MET A 1 346 ? -9.196 -2.309 2.353 1.00 94.25 346 MET A C 1
ATOM 2697 O O . MET A 1 346 ? -9.198 -3.102 1.401 1.00 94.25 346 MET A O 1
ATOM 2701 N N . ALA A 1 347 ? -8.945 -2.685 3.607 1.00 94.62 347 ALA A N 1
ATOM 2702 C CA . ALA A 1 347 ? -8.625 -4.054 4.019 1.00 94.62 347 ALA A CA 1
ATOM 2703 C C . ALA A 1 347 ? -9.615 -4.555 5.077 1.00 94.62 347 ALA A C 1
ATOM 2705 O O . ALA A 1 347 ? -10.321 -3.753 5.683 1.00 94.62 347 ALA A O 1
ATOM 2706 N N . LEU A 1 348 ? -9.709 -5.873 5.257 1.00 89.50 348 LEU A N 1
ATOM 2707 C CA . LEU A 1 348 ? -10.587 -6.458 6.279 1.00 89.50 348 LEU A CA 1
ATOM 2708 C C . LEU A 1 348 ? -10.047 -6.172 7.683 1.00 89.50 348 LEU A C 1
ATOM 2710 O O . LEU A 1 348 ? -10.793 -5.730 8.546 1.00 89.50 348 LEU A O 1
ATOM 2714 N N . ASP A 1 349 ? -8.734 -6.325 7.850 1.00 88.75 349 ASP A N 1
ATOM 2715 C CA . ASP A 1 349 ? -8.030 -6.175 9.117 1.00 88.75 349 ASP A CA 1
ATOM 2716 C C . ASP A 1 349 ? -6.660 -5.514 8.907 1.00 88.75 349 ASP A C 1
ATOM 2718 O O . ASP A 1 349 ? -6.175 -5.404 7.775 1.00 88.75 349 ASP A O 1
ATOM 2722 N N . LEU A 1 350 ? -6.017 -5.092 10.001 1.00 91.06 350 LEU A N 1
ATOM 2723 C CA . LEU A 1 350 ? -4.624 -4.638 9.989 1.00 91.06 350 LEU A CA 1
ATOM 2724 C C . LEU A 1 350 ? -3.673 -5.823 10.195 1.00 91.06 350 LEU A C 1
ATOM 2726 O O . LEU A 1 350 ? -2.982 -5.918 11.202 1.00 91.06 350 LEU A O 1
ATOM 2730 N N . THR A 1 351 ? -3.663 -6.748 9.244 1.00 92.12 351 THR A N 1
ATOM 2731 C CA . THR A 1 351 ? -2.741 -7.894 9.219 1.00 92.12 351 THR A CA 1
ATOM 2732 C C . THR A 1 351 ? -1.950 -7.893 7.919 1.00 92.12 351 THR A C 1
ATOM 2734 O O . THR A 1 351 ? -2.414 -7.341 6.913 1.00 92.12 351 THR A O 1
ATOM 2737 N N . HIS A 1 352 ? -0.774 -8.531 7.905 1.00 95.19 352 HIS A N 1
ATOM 2738 C CA . HIS A 1 352 ? 0.041 -8.660 6.690 1.00 95.19 352 HIS A CA 1
ATOM 2739 C C . HIS A 1 352 ? -0.786 -9.192 5.515 1.00 95.19 352 HIS A C 1
ATOM 2741 O O . HIS A 1 352 ? -0.810 -8.589 4.444 1.00 95.19 352 HIS A O 1
ATOM 2747 N N . GLU A 1 353 ? -1.532 -10.280 5.732 1.00 95.56 353 GLU A N 1
ATOM 2748 C CA . GLU A 1 353 ? -2.365 -10.910 4.704 1.00 95.56 353 GLU A CA 1
ATOM 2749 C C . GLU A 1 353 ? -3.447 -9.962 4.167 1.00 95.56 353 GLU A C 1
ATOM 2751 O O . GLU A 1 353 ? -3.599 -9.828 2.950 1.00 95.56 353 GLU A O 1
ATOM 2756 N N . ALA A 1 354 ? -4.176 -9.268 5.045 1.00 95.50 354 ALA A N 1
ATOM 2757 C CA . ALA A 1 354 ? -5.269 -8.391 4.634 1.00 95.50 354 ALA A CA 1
ATOM 2758 C C . ALA A 1 354 ? -4.769 -7.141 3.890 1.00 95.50 354 ALA A C 1
ATOM 2760 O O . ALA A 1 354 ? -5.377 -6.731 2.892 1.00 95.50 354 ALA A O 1
ATOM 2761 N N . ILE A 1 355 ? -3.652 -6.556 4.337 1.00 97.38 355 ILE A N 1
ATOM 2762 C CA . ILE A 1 355 ? -3.017 -5.414 3.667 1.00 97.38 355 ILE A CA 1
ATOM 2763 C C . ILE A 1 355 ? -2.465 -5.839 2.302 1.00 97.38 355 ILE A C 1
ATOM 2765 O O . ILE A 1 355 ? -2.748 -5.180 1.298 1.00 97.38 355 ILE A O 1
ATOM 2769 N N . VAL A 1 356 ? -1.754 -6.968 2.222 1.00 97.44 356 VAL A N 1
ATOM 2770 C CA . VAL A 1 356 ? -1.240 -7.507 0.954 1.00 97.44 356 VAL A CA 1
ATOM 2771 C C . VAL A 1 356 ? -2.373 -7.863 -0.010 1.00 97.44 356 VAL A C 1
ATOM 2773 O O . VAL A 1 356 ? -2.282 -7.521 -1.189 1.00 97.44 356 VAL A O 1
ATOM 2776 N N . ASP A 1 357 ? -3.467 -8.484 0.443 1.00 96.12 357 ASP A N 1
ATOM 2777 C CA . ASP A 1 357 ? -4.630 -8.769 -0.413 1.00 96.12 357 ASP A CA 1
ATOM 2778 C C . ASP A 1 357 ? -5.269 -7.476 -0.945 1.00 96.12 357 ASP A C 1
ATOM 2780 O O . ASP A 1 357 ? -5.615 -7.392 -2.126 1.00 96.12 357 ASP A O 1
ATOM 2784 N N . ALA A 1 358 ? -5.378 -6.434 -0.113 1.00 96.25 358 ALA A N 1
ATOM 2785 C CA . ALA A 1 358 ? -5.894 -5.136 -0.542 1.00 96.25 358 ALA A CA 1
ATOM 2786 C C . ALA A 1 358 ? -5.005 -4.475 -1.608 1.00 96.25 358 ALA A C 1
ATOM 2788 O O . ALA A 1 358 ? -5.521 -4.017 -2.631 1.00 96.25 358 ALA A O 1
ATOM 2789 N N . LEU A 1 359 ? -3.683 -4.482 -1.416 1.00 96.44 359 LEU A N 1
ATOM 2790 C CA . LEU A 1 359 ? -2.718 -3.974 -2.395 1.00 96.44 359 LEU A CA 1
ATOM 2791 C C . LEU A 1 359 ? -2.770 -4.777 -3.704 1.00 96.44 359 LEU A C 1
ATOM 2793 O O . LEU A 1 359 ? -2.887 -4.193 -4.782 1.00 96.44 359 LEU A O 1
ATOM 2797 N N . ARG A 1 360 ? -2.772 -6.114 -3.619 1.00 95.44 360 ARG A N 1
ATOM 2798 C CA . ARG A 1 360 ? -2.819 -7.016 -4.783 1.00 95.44 360 ARG A CA 1
ATOM 2799 C C . ARG A 1 360 ? -4.081 -6.858 -5.615 1.00 95.44 360 ARG A C 1
ATOM 2801 O O . ARG A 1 360 ? -4.044 -7.013 -6.831 1.00 95.44 360 ARG A O 1
ATOM 2808 N N . ARG A 1 361 ? -5.200 -6.544 -4.968 1.00 92.25 361 ARG A N 1
ATOM 2809 C CA . ARG A 1 361 ? -6.480 -6.310 -5.643 1.00 92.25 361 ARG A CA 1
ATOM 2810 C C . ARG A 1 361 ? -6.673 -4.868 -6.084 1.00 92.25 361 ARG A C 1
ATOM 2812 O O . ARG A 1 361 ? -7.704 -4.577 -6.667 1.00 92.25 361 ARG A O 1
ATOM 2819 N N . GLY A 1 362 ? -5.734 -3.963 -5.807 1.00 92.69 362 GLY A N 1
ATOM 2820 C CA . GLY A 1 362 ? -5.894 -2.547 -6.134 1.00 92.69 362 GLY A CA 1
ATOM 2821 C C . GLY A 1 362 ? -7.011 -1.868 -5.332 1.00 92.69 362 GLY A C 1
ATOM 2822 O O . GLY A 1 362 ? -7.593 -0.888 -5.801 1.00 92.69 362 GLY A O 1
ATOM 2823 N N . ARG A 1 363 ? -7.315 -2.353 -4.117 1.00 93.81 363 ARG A N 1
ATOM 2824 C CA . ARG A 1 363 ? -8.233 -1.700 -3.165 1.00 93.81 363 ARG A CA 1
ATOM 2825 C C . ARG A 1 363 ? -7.562 -0.505 -2.490 1.00 93.81 363 ARG A C 1
ATOM 2827 O O . ARG A 1 363 ? -7.471 -0.434 -1.267 1.00 93.81 363 ARG A O 1
ATOM 2834 N N . VAL A 1 364 ? -7.062 0.417 -3.305 1.00 92.12 364 VAL A N 1
ATOM 2835 C CA . VAL A 1 364 ? -6.191 1.513 -2.885 1.00 92.12 364 VAL A CA 1
ATOM 2836 C C . VAL A 1 364 ? -6.738 2.884 -3.263 1.00 92.12 364 VAL A C 1
ATOM 2838 O O . VAL A 1 364 ? -7.442 3.042 -4.261 1.00 92.12 364 VAL A O 1
ATOM 2841 N N . PHE A 1 365 ? -6.371 3.892 -2.484 1.00 88.06 365 PHE A N 1
ATOM 2842 C CA . PHE A 1 365 ? -6.580 5.298 -2.804 1.00 88.06 365 PHE A CA 1
ATOM 2843 C C . PHE A 1 365 ? -5.319 6.101 -2.473 1.00 88.06 365 PHE A C 1
ATOM 2845 O O . PHE A 1 365 ? -4.603 5.794 -1.525 1.00 88.06 365 PHE A O 1
ATOM 2852 N N . GLY A 1 366 ? -5.028 7.142 -3.249 1.00 84.06 366 GLY A N 1
ATOM 2853 C CA . GLY A 1 366 ? -3.912 8.049 -2.987 1.00 84.06 366 GLY A CA 1
ATOM 2854 C C . GLY A 1 366 ? -4.391 9.370 -2.399 1.00 84.06 366 GLY A C 1
ATOM 2855 O O . GLY A 1 366 ? -5.388 9.927 -2.860 1.00 84.06 366 GLY A O 1
ATOM 2856 N N . THR A 1 367 ? -3.665 9.900 -1.418 1.00 77.12 367 THR A N 1
ATOM 2857 C CA . THR A 1 367 ? -3.851 11.268 -0.921 1.00 77.12 367 THR A CA 1
ATOM 2858 C C . THR A 1 367 ? -2.597 12.092 -1.197 1.00 77.12 367 THR A C 1
ATOM 2860 O O . THR A 1 367 ? -1.495 11.556 -1.265 1.00 77.12 367 THR A O 1
ATOM 2863 N N . ASN A 1 368 ? -2.757 13.409 -1.342 1.00 69.12 368 ASN A N 1
ATOM 2864 C CA . ASN A 1 368 ? -1.645 14.371 -1.384 1.00 69.12 368 ASN A CA 1
ATOM 2865 C C . ASN A 1 368 ? -1.429 15.035 -0.010 1.00 69.12 368 ASN A C 1
ATOM 2867 O O . ASN A 1 368 ? -0.937 16.162 0.069 1.00 69.12 368 ASN A O 1
ATOM 2871 N N . GLU A 1 369 ? -1.890 14.378 1.055 1.00 64.62 369 GLU A N 1
ATOM 2872 C CA . GLU A 1 369 ? -1.857 14.888 2.421 1.00 64.62 369 GLU A CA 1
ATOM 2873 C C . GLU A 1 369 ? -0.788 14.165 3.235 1.00 64.62 369 GLU A C 1
ATOM 2875 O O . GLU A 1 369 ? -0.650 12.944 3.173 1.00 64.62 369 GLU A O 1
ATOM 2880 N N . SER A 1 370 ? -0.066 14.925 4.058 1.00 60.88 370 SER A N 1
ATOM 2881 C CA . SER A 1 370 ? 0.960 14.388 4.953 1.00 60.88 370 SER A CA 1
ATOM 2882 C C . SER A 1 370 ? 0.397 13.625 6.149 1.00 60.88 370 SER A C 1
ATOM 2884 O O . SER A 1 370 ? 1.088 12.798 6.753 1.00 60.88 370 SER A O 1
ATOM 2886 N N . GLN A 1 371 ? -0.861 13.887 6.494 1.00 59.88 371 GLN A N 1
ATOM 2887 C CA . GLN A 1 371 ? -1.571 13.270 7.605 1.00 59.88 371 GLN A CA 1
ATOM 2888 C C . GLN A 1 371 ? -2.768 12.462 7.093 1.00 59.88 371 GLN A C 1
ATOM 2890 O O . GLN A 1 371 ? -3.289 12.767 6.020 1.00 59.88 371 GLN A O 1
ATOM 2895 N N . PRO A 1 372 ? -3.205 11.425 7.830 1.00 61.31 372 PRO A N 1
ATOM 2896 C CA . PRO A 1 372 ? -4.433 10.710 7.513 1.00 61.31 372 PRO A CA 1
ATOM 2897 C C . PRO A 1 372 ? -5.630 11.657 7.684 1.00 61.31 372 PRO A C 1
ATOM 2899 O O . PRO A 1 372 ? -6.089 11.907 8.796 1.00 61.31 372 PRO A O 1
ATOM 2902 N N . GLY A 1 373 ? -6.095 12.227 6.575 1.00 68.44 373 GLY A N 1
ATOM 2903 C CA . GLY A 1 373 ? -7.299 13.052 6.510 1.00 68.44 373 GLY A CA 1
ATOM 2904 C C . GLY A 1 373 ? -8.360 12.344 5.690 1.00 68.44 373 GLY A C 1
ATOM 2905 O O . GLY A 1 373 ? -9.413 11.996 6.201 1.00 68.44 373 GLY A O 1
ATOM 2906 N N . LEU A 1 374 ? -8.062 12.023 4.438 1.00 79.00 374 LEU A N 1
ATOM 2907 C CA . LEU A 1 374 ? -9.034 11.391 3.551 1.00 79.00 374 LEU A CA 1
ATOM 2908 C C . LEU A 1 374 ? -9.014 9.854 3.599 1.00 79.00 374 LEU A C 1
ATOM 2910 O O . LEU A 1 374 ? -7.966 9.242 3.398 1.00 79.00 374 LEU A O 1
ATOM 2914 N N . ALA A 1 375 ? -10.190 9.245 3.765 1.00 87.25 375 ALA A N 1
ATOM 2915 C CA . ALA A 1 375 ? -10.484 7.855 3.418 1.00 87.25 375 ALA A CA 1
ATOM 2916 C C . ALA A 1 375 ? -11.538 7.778 2.311 1.00 87.25 375 ALA A C 1
ATOM 2918 O O . ALA A 1 375 ? -12.467 8.593 2.270 1.00 87.25 375 ALA A O 1
ATOM 2919 N N . LEU A 1 376 ? -11.416 6.769 1.449 1.00 87.06 376 LEU A N 1
ATOM 2920 C CA . LEU A 1 376 ? -12.285 6.588 0.297 1.00 87.06 376 LEU A CA 1
ATOM 2921 C C . LEU A 1 376 ? -12.548 5.112 0.010 1.00 87.06 376 LEU A C 1
ATOM 2923 O O . LEU A 1 376 ? -11.619 4.315 -0.058 1.00 87.06 376 LEU A O 1
ATOM 2927 N N . ALA A 1 377 ? -13.808 4.778 -0.254 1.00 89.44 377 ALA A N 1
ATOM 2928 C CA . ALA A 1 377 ? -14.203 3.489 -0.792 1.00 89.44 377 ALA A CA 1
ATOM 2929 C C . ALA A 1 377 ? -15.183 3.651 -1.953 1.00 89.44 377 ALA A C 1
ATOM 2931 O O . ALA A 1 377 ? -16.100 4.476 -1.925 1.00 89.44 377 ALA A O 1
ATOM 2932 N N . LEU A 1 378 ? -15.002 2.813 -2.970 1.00 88.06 378 LEU A N 1
ATOM 2933 C CA . LEU A 1 378 ? -15.875 2.754 -4.133 1.00 88.06 378 LEU A CA 1
ATOM 2934 C C . LEU A 1 378 ? -16.463 1.364 -4.266 1.00 88.06 378 LEU A C 1
ATOM 2936 O O . LEU A 1 378 ? -15.778 0.362 -4.060 1.00 88.06 378 LEU A O 1
ATOM 2940 N N . ARG A 1 379 ? -17.723 1.322 -4.686 1.00 88.31 379 ARG A N 1
ATOM 2941 C CA . ARG A 1 379 ? -18.397 0.096 -5.100 1.00 88.31 379 ARG A CA 1
ATOM 2942 C C . ARG A 1 379 ? -19.218 0.334 -6.355 1.00 88.31 379 ARG A C 1
ATOM 2944 O O . ARG A 1 379 ? -19.842 1.383 -6.507 1.00 88.31 379 ARG A O 1
ATOM 2951 N N . GLY A 1 380 ? -19.210 -0.634 -7.257 1.00 84.31 380 GLY A N 1
ATOM 2952 C CA . GLY A 1 380 ? -19.886 -0.593 -8.544 1.00 84.31 380 GLY A CA 1
ATOM 2953 C C . GLY A 1 380 ? -20.821 -1.783 -8.732 1.00 84.31 380 GLY A C 1
ATOM 2954 O O . GLY A 1 380 ? -20.591 -2.860 -8.191 1.00 84.31 380 GLY A O 1
ATOM 2955 N N . ARG A 1 381 ? -21.885 -1.606 -9.516 1.00 85.75 381 ARG A N 1
ATOM 2956 C CA . ARG A 1 381 ? -22.713 -2.713 -10.025 1.00 85.75 381 ARG A CA 1
ATOM 2957 C C . ARG A 1 381 ? -23.354 -2.355 -11.362 1.00 85.75 381 ARG A C 1
ATOM 2959 O O . ARG A 1 381 ? -23.741 -1.203 -11.570 1.00 85.75 381 ARG A O 1
ATOM 2966 N N . SER A 1 382 ? -23.487 -3.335 -12.248 1.00 78.50 382 SER A N 1
ATOM 2967 C CA . SER A 1 382 ? -24.127 -3.199 -13.564 1.00 78.50 382 SER A CA 1
ATOM 2968 C C . SER A 1 382 ? -25.656 -3.166 -13.471 1.00 78.50 382 SER A C 1
ATOM 2970 O O . SER A 1 382 ? -26.301 -2.379 -14.156 1.00 78.50 382 SER A O 1
ATOM 2972 N N . ASP A 1 383 ? -26.249 -3.964 -12.583 1.00 78.94 383 ASP A N 1
ATOM 2973 C CA . ASP A 1 383 ? -27.675 -3.916 -12.260 1.00 78.94 383 ASP A CA 1
ATOM 2974 C C . ASP A 1 383 ? -27.926 -4.341 -10.790 1.00 78.94 383 ASP A C 1
ATOM 2976 O O . ASP A 1 383 ? -26.985 -4.734 -10.095 1.00 78.94 383 ASP A O 1
ATOM 2980 N N . PRO A 1 384 ? -29.165 -4.235 -10.269 1.00 76.12 384 PRO A N 1
ATOM 2981 C CA . PRO A 1 384 ? -29.496 -4.651 -8.901 1.00 76.12 384 PRO A CA 1
ATOM 2982 C C . PRO A 1 384 ? -29.441 -6.164 -8.620 1.00 76.12 384 PRO A C 1
ATOM 2984 O O . PRO A 1 384 ? -29.449 -6.539 -7.452 1.00 76.12 384 PRO A O 1
ATOM 2987 N N . ALA A 1 385 ? -29.453 -7.012 -9.649 1.00 74.56 385 ALA A N 1
ATOM 2988 C CA . ALA A 1 385 ? -29.383 -8.469 -9.553 1.00 74.56 385 ALA A CA 1
ATOM 2989 C C . ALA A 1 385 ? -27.936 -9.002 -9.549 1.00 74.56 385 ALA A C 1
ATOM 2991 O O . ALA A 1 385 ? -27.703 -10.114 -9.077 1.00 74.56 385 ALA A O 1
ATOM 2992 N N . HIS A 1 386 ? -26.966 -8.227 -10.040 1.00 73.12 386 HIS A N 1
ATOM 2993 C CA . HIS A 1 386 ? -25.545 -8.562 -9.978 1.00 73.12 386 HIS A CA 1
ATOM 2994 C C . HIS A 1 386 ? -24.923 -8.209 -8.621 1.00 73.12 386 HIS A C 1
ATOM 2996 O O . HIS A 1 386 ? -25.342 -7.275 -7.930 1.00 73.12 386 HIS A O 1
ATOM 3002 N N . SER A 1 387 ? -23.875 -8.953 -8.255 1.00 74.81 387 SER A N 1
ATOM 3003 C CA . SER A 1 387 ? -23.076 -8.685 -7.061 1.00 74.81 387 SER A CA 1
ATOM 3004 C C . SER A 1 387 ? -22.418 -7.305 -7.131 1.00 74.81 387 SER A C 1
ATOM 3006 O O . SER A 1 387 ? -21.974 -6.855 -8.188 1.00 74.81 387 SER A O 1
ATOM 3008 N N . LEU A 1 388 ? -22.342 -6.644 -5.977 1.00 83.75 388 LEU A N 1
ATOM 3009 C CA . LEU A 1 388 ? -21.532 -5.443 -5.796 1.00 83.75 388 LEU A CA 1
ATOM 3010 C C . LEU A 1 388 ? -20.056 -5.796 -5.999 1.00 83.75 388 LEU A C 1
ATOM 3012 O O . LEU A 1 388 ? -19.566 -6.718 -5.354 1.00 83.75 388 LEU A O 1
ATOM 3016 N N . ALA A 1 389 ? -19.380 -5.052 -6.868 1.00 85.94 389 ALA A N 1
ATOM 3017 C CA . ALA A 1 389 ? -17.935 -5.092 -7.030 1.00 85.94 389 ALA A CA 1
ATOM 3018 C C . ALA A 1 389 ? -17.314 -3.954 -6.217 1.00 85.94 389 ALA A C 1
ATOM 3020 O O . ALA A 1 389 ? -17.785 -2.815 -6.289 1.00 85.94 389 ALA A O 1
ATOM 3021 N N . TRP A 1 390 ? -16.269 -4.240 -5.455 1.00 88.56 390 TRP A N 1
ATOM 3022 C CA . TRP A 1 390 ? -15.506 -3.217 -4.742 1.00 88.56 390 TRP A CA 1
ATOM 3023 C C . TRP A 1 390 ? -14.446 -2.577 -5.641 1.00 88.56 390 TRP A C 1
ATOM 3025 O O . TRP A 1 390 ? -14.137 -3.073 -6.721 1.00 88.56 390 TRP A O 1
ATOM 3035 N N . MET A 1 391 ? -13.893 -1.440 -5.215 1.00 87.25 391 MET A N 1
ATOM 3036 C CA . MET A 1 391 ? -12.707 -0.847 -5.840 1.00 87.25 391 MET A CA 1
ATOM 3037 C C . MET A 1 391 ? -11.637 -1.910 -6.123 1.00 87.25 391 MET A C 1
ATOM 3039 O O . MET A 1 391 ? -11.437 -2.812 -5.319 1.00 87.25 391 MET A O 1
ATOM 3043 N N . GLY A 1 392 ? -10.988 -1.832 -7.283 1.00 85.31 392 GLY A N 1
ATOM 3044 C CA . GLY A 1 392 ? -10.031 -2.854 -7.713 1.00 85.31 392 GLY A CA 1
ATOM 3045 C C . GLY A 1 392 ? -10.652 -4.114 -8.342 1.00 85.31 392 GLY A C 1
ATOM 3046 O O . GLY A 1 392 ? -9.967 -4.864 -9.034 1.00 85.31 392 GLY A O 1
ATOM 3047 N N . GLU A 1 393 ? -11.963 -4.324 -8.206 1.00 86.06 393 GLU A N 1
ATOM 3048 C CA . GLU A 1 393 ? -12.684 -5.406 -8.880 1.00 86.06 393 GLU A CA 1
ATOM 3049 C C . GLU A 1 393 ? -13.306 -4.946 -10.207 1.00 86.06 393 GLU A C 1
ATOM 3051 O O . GLU A 1 393 ? -13.495 -3.759 -10.480 1.00 86.06 393 GLU A O 1
ATOM 3056 N N . SER A 1 394 ? -13.638 -5.913 -11.067 1.00 82.56 394 SER A N 1
ATOM 3057 C CA . SER A 1 394 ? -14.298 -5.643 -12.347 1.00 82.56 394 SER A CA 1
ATOM 3058 C C . SER A 1 394 ? -15.816 -5.735 -12.219 1.00 82.56 394 SER A C 1
ATOM 3060 O O . SER A 1 394 ? -16.348 -6.696 -11.670 1.00 82.56 394 SER A O 1
ATOM 3062 N N . VAL A 1 395 ? -16.517 -4.771 -12.811 1.00 79.69 395 VAL A N 1
ATOM 3063 C CA . VAL A 1 395 ? -17.970 -4.833 -13.016 1.00 79.69 395 VAL A CA 1
ATOM 3064 C C . VAL A 1 395 ? -18.251 -5.427 -14.398 1.00 79.69 395 VAL A C 1
ATOM 3066 O O . VAL A 1 395 ? -17.518 -5.165 -15.356 1.00 79.69 395 VAL A O 1
ATOM 3069 N N . ALA A 1 396 ? -19.318 -6.218 -14.519 1.00 77.31 396 ALA A N 1
ATOM 3070 C CA . ALA A 1 396 ? -19.777 -6.715 -15.812 1.00 77.31 396 ALA A CA 1
ATOM 3071 C C . ALA A 1 396 ? -20.118 -5.556 -16.766 1.00 77.31 396 ALA A C 1
ATOM 3073 O O . ALA A 1 396 ? -20.663 -4.530 -16.353 1.00 77.31 396 ALA A O 1
ATOM 3074 N N . ALA A 1 397 ? -19.816 -5.731 -18.054 1.00 75.81 397 ALA A N 1
ATOM 3075 C CA . ALA A 1 397 ? -20.184 -4.751 -19.070 1.00 75.81 397 ALA A CA 1
ATOM 3076 C C . ALA A 1 397 ? -21.713 -4.590 -19.125 1.00 75.81 397 ALA A C 1
ATOM 3078 O O . ALA A 1 397 ? -22.448 -5.575 -19.126 1.00 75.81 397 ALA A O 1
ATOM 3079 N N . SER A 1 398 ? -22.176 -3.343 -19.159 1.00 74.31 398 SER A N 1
ATOM 3080 C CA . SER A 1 398 ? -23.593 -2.979 -19.163 1.00 74.31 398 SER A CA 1
ATOM 3081 C C . SER A 1 398 ? -23.756 -1.584 -19.757 1.00 74.31 398 SER A C 1
ATOM 3083 O O . SER A 1 398 ? -22.843 -0.762 -19.661 1.00 74.31 398 SER A O 1
ATOM 3085 N N . ASP A 1 399 ? -24.936 -1.294 -20.304 1.00 76.25 399 ASP A N 1
ATOM 3086 C CA . ASP A 1 399 ? -25.304 0.048 -20.778 1.00 76.25 399 ASP A CA 1
ATOM 3087 C C . ASP A 1 399 ? -25.312 1.082 -19.644 1.00 76.25 399 ASP A C 1
ATOM 3089 O O . ASP A 1 399 ? -25.213 2.289 -19.887 1.00 76.25 399 ASP A O 1
ATOM 3093 N N . ARG A 1 400 ? -25.442 0.597 -18.402 1.00 76.12 400 ARG A N 1
ATOM 3094 C CA . ARG A 1 400 ? -25.412 1.395 -17.183 1.00 76.12 400 ARG A CA 1
ATOM 3095 C C . ARG A 1 400 ? -24.608 0.703 -16.097 1.00 76.12 400 ARG A C 1
ATOM 3097 O O . ARG A 1 400 ? -24.822 -0.467 -15.796 1.00 76.12 400 ARG A O 1
ATOM 3104 N N . VAL A 1 401 ? -23.754 1.477 -15.438 1.00 77.12 401 VAL A N 1
ATOM 3105 C CA . VAL A 1 401 ? -23.108 1.096 -14.181 1.00 77.12 401 VAL A CA 1
ATOM 3106 C C . VAL A 1 401 ? -23.515 2.107 -13.118 1.00 77.12 401 VAL A C 1
ATOM 3108 O O . VAL A 1 401 ? -23.536 3.316 -13.355 1.00 77.12 401 VAL A O 1
ATOM 3111 N N . THR A 1 402 ? -23.901 1.599 -11.951 1.00 82.88 402 THR A N 1
ATOM 3112 C CA . THR A 1 402 ? -24.111 2.411 -10.753 1.00 82.88 402 THR A CA 1
ATOM 3113 C C . THR A 1 402 ? -22.852 2.352 -9.918 1.00 82.88 402 THR A C 1
ATOM 3115 O O . THR A 1 402 ? -22.424 1.262 -9.546 1.00 82.88 402 THR A O 1
ATOM 3118 N N . VAL A 1 403 ? -22.305 3.518 -9.591 1.00 82.50 403 VAL A N 1
ATOM 3119 C CA . VAL A 1 403 ? -21.187 3.642 -8.658 1.00 82.50 403 VAL A CA 1
ATOM 3120 C C . VAL A 1 403 ? -21.658 4.342 -7.400 1.00 82.50 403 VAL A C 1
ATOM 3122 O O . VAL A 1 403 ? -22.365 5.353 -7.464 1.00 82.50 403 VAL A O 1
ATOM 3125 N N . THR A 1 404 ? -21.250 3.794 -6.263 1.00 86.12 404 THR A N 1
ATOM 3126 C CA . THR A 1 404 ? -21.377 4.417 -4.955 1.00 86.12 404 THR A CA 1
ATOM 3127 C C . THR A 1 404 ? -19.996 4.779 -4.435 1.00 86.12 404 THR A C 1
ATOM 3129 O O . THR A 1 404 ? -19.120 3.919 -4.350 1.00 86.12 404 THR A O 1
ATOM 3132 N N . LEU A 1 405 ? -19.830 6.057 -4.103 1.00 86.12 405 LEU A N 1
ATOM 3133 C CA . LEU A 1 405 ? -18.675 6.569 -3.378 1.00 86.12 405 LEU A CA 1
ATOM 3134 C C . LEU A 1 405 ? -19.066 6.796 -1.924 1.00 86.12 405 LEU A C 1
ATOM 3136 O O . LEU A 1 405 ? -20.068 7.461 -1.647 1.00 86.12 405 LEU A O 1
ATOM 3140 N N . GLU A 1 406 ? -18.218 6.309 -1.032 1.00 87.62 406 GLU A N 1
ATOM 3141 C CA . GLU A 1 406 ? -18.229 6.640 0.383 1.00 87.62 406 GLU A CA 1
ATOM 3142 C C . GLU A 1 406 ? -16.862 7.220 0.732 1.00 87.62 406 GLU A C 1
ATOM 3144 O O . GLU A 1 406 ? -15.826 6.628 0.434 1.00 87.62 406 GLU A O 1
ATOM 3149 N N . ALA A 1 407 ? -16.854 8.416 1.311 1.00 84.44 407 ALA A N 1
ATOM 3150 C CA . ALA A 1 407 ? -15.632 9.110 1.680 1.00 84.44 407 ALA A CA 1
ATOM 3151 C C . ALA A 1 407 ? -15.797 9.758 3.049 1.00 84.44 407 ALA A C 1
ATOM 3153 O O . ALA A 1 407 ? -16.884 10.221 3.408 1.00 84.44 407 ALA A O 1
ATOM 3154 N N . ARG A 1 408 ? -14.703 9.818 3.803 1.00 82.44 408 ARG A N 1
ATOM 3155 C CA . ARG A 1 408 ? -14.651 10.490 5.099 1.00 82.44 408 ARG A CA 1
ATOM 3156 C C . ARG A 1 408 ? -13.359 11.272 5.196 1.00 82.44 408 ARG A C 1
ATOM 3158 O O . ARG A 1 408 ? -12.284 10.715 5.013 1.00 82.44 408 ARG A O 1
ATOM 3165 N N . ASP A 1 409 ? -13.493 12.549 5.521 1.00 77.94 409 ASP A N 1
ATOM 3166 C CA . ASP A 1 409 ? -12.379 13.358 5.986 1.00 77.94 409 ASP A CA 1
ATOM 3167 C C . ASP A 1 409 ? -12.324 13.269 7.522 1.00 77.94 409 ASP A C 1
ATOM 3169 O O . ASP A 1 409 ? -13.210 13.756 8.233 1.00 77.94 409 ASP A O 1
ATOM 3173 N N . LEU A 1 410 ? -11.308 12.585 8.035 1.00 71.31 410 LEU A N 1
ATOM 3174 C CA . LEU A 1 410 ? -11.008 12.412 9.450 1.00 71.31 410 LEU A CA 1
ATOM 3175 C C . LEU A 1 410 ? -10.582 13.721 10.126 1.00 71.31 410 LEU A C 1
ATOM 3177 O O . LEU A 1 410 ? -10.814 13.874 11.324 1.00 71.31 410 LEU A O 1
ATOM 3181 N N . ALA A 1 411 ? -10.053 14.690 9.372 1.00 69.12 411 ALA A N 1
ATOM 3182 C CA . ALA A 1 411 ? -9.781 16.044 9.851 1.00 69.12 411 ALA A CA 1
ATOM 3183 C C . ALA A 1 411 ? -11.042 16.933 9.856 1.00 69.12 411 ALA A C 1
ATOM 3185 O O . ALA A 1 411 ? -11.014 18.067 10.339 1.00 69.12 411 ALA A O 1
ATOM 3186 N N . GLY A 1 412 ? -12.176 16.418 9.368 1.00 68.75 412 GLY A N 1
ATOM 3187 C CA . GLY A 1 412 ? -13.471 17.094 9.408 1.00 68.75 412 GLY A CA 1
ATOM 3188 C C . GLY A 1 412 ? -13.686 18.119 8.295 1.00 68.75 412 GLY A C 1
ATOM 3189 O O . GLY A 1 412 ? -14.621 18.922 8.386 1.00 68.75 412 GLY A O 1
ATOM 3190 N N . GLY A 1 413 ? -12.858 18.104 7.250 1.00 67.50 413 GLY A N 1
ATOM 3191 C CA . GLY A 1 413 ? -13.115 18.868 6.038 1.00 67.50 413 GLY A CA 1
ATOM 3192 C C . GLY A 1 413 ? -14.341 18.361 5.277 1.00 67.50 413 GLY A C 1
ATOM 3193 O O . GLY A 1 413 ? -14.944 17.326 5.569 1.00 67.50 413 GLY A O 1
ATOM 3194 N N . SER A 1 414 ? -14.784 19.169 4.317 1.00 66.94 414 SER A N 1
ATOM 3195 C CA . SER A 1 414 ? -15.927 18.851 3.460 1.00 66.94 414 SER A CA 1
ATOM 3196 C C . SER A 1 414 ? -15.440 18.483 2.069 1.00 66.94 414 SER A C 1
ATOM 3198 O O . SER A 1 414 ? -14.610 19.192 1.501 1.00 66.94 414 SER A O 1
ATOM 3200 N N . LEU A 1 415 ? -16.006 17.420 1.499 1.00 67.75 415 LEU A N 1
ATOM 3201 C CA . LEU A 1 415 ? -15.804 17.072 0.098 1.00 67.75 415 LEU A CA 1
ATOM 3202 C C . LEU A 1 415 ? -16.422 18.168 -0.781 1.00 67.75 415 LEU A C 1
ATOM 3204 O O . LEU A 1 415 ? -17.638 18.357 -0.772 1.00 67.75 415 LEU A O 1
ATOM 3208 N N . THR A 1 416 ? -15.595 18.912 -1.516 1.00 67.81 416 THR A N 1
ATOM 3209 C CA . THR A 1 416 ? -16.059 20.035 -2.353 1.00 67.81 416 THR A CA 1
ATOM 3210 C C . THR A 1 416 ? -16.182 19.670 -3.826 1.00 67.81 416 THR A C 1
ATOM 3212 O O . THR A 1 416 ? -16.953 20.301 -4.547 1.00 67.81 416 THR A O 1
ATOM 3215 N N . SER A 1 417 ? -15.435 18.665 -4.283 1.00 67.50 417 SER A N 1
ATOM 3216 C CA . SER A 1 417 ? -15.444 18.221 -5.672 1.00 67.50 417 SER A CA 1
ATOM 3217 C C . SER A 1 417 ? -15.188 16.725 -5.779 1.00 67.50 417 SER A C 1
ATOM 3219 O O . SER A 1 417 ? -14.409 16.151 -5.021 1.00 67.50 417 SER A O 1
ATOM 3221 N N . LEU A 1 418 ? -15.857 16.112 -6.747 1.00 70.44 418 LEU A N 1
ATOM 3222 C CA . LEU A 1 418 ? -15.667 14.729 -7.136 1.00 70.44 418 LEU A CA 1
ATOM 3223 C C . LEU A 1 418 ? -15.605 14.688 -8.657 1.00 70.44 418 LEU A C 1
ATOM 3225 O O . LEU A 1 418 ? -16.568 15.087 -9.313 1.00 70.44 418 LEU A O 1
ATOM 3229 N N . GLU A 1 419 ? -14.502 14.195 -9.207 1.00 70.62 419 GLU A N 1
ATOM 3230 C CA . GLU A 1 419 ? -14.364 14.002 -10.644 1.00 70.62 419 GLU A CA 1
ATOM 3231 C C . GLU A 1 419 ? -14.255 12.517 -10.974 1.00 70.62 419 GLU A C 1
ATOM 3233 O O . GLU A 1 419 ? -13.343 11.834 -10.505 1.00 70.62 419 GLU A O 1
ATOM 3238 N N . LEU A 1 420 ? -15.186 12.045 -11.807 1.00 69.44 420 LEU A N 1
ATOM 3239 C CA . LEU A 1 420 ? -15.092 10.750 -12.463 1.00 69.44 420 LEU A CA 1
ATOM 3240 C C . LEU A 1 420 ? -14.417 10.940 -13.816 1.00 69.44 420 LEU A C 1
ATOM 3242 O O . LEU A 1 420 ? -14.928 11.692 -14.644 1.00 69.44 420 LEU A O 1
ATOM 3246 N N . ARG A 1 421 ? -13.283 10.275 -14.040 1.00 63.44 421 ARG A N 1
ATOM 3247 C CA . ARG A 1 421 ? -12.600 10.293 -15.343 1.00 63.44 421 ARG A CA 1
ATOM 3248 C C . ARG A 1 421 ? -12.713 8.918 -15.999 1.00 63.44 421 ARG A C 1
ATOM 3250 O O . ARG A 1 421 ? -12.701 7.891 -15.322 1.00 63.44 421 ARG A O 1
ATOM 3257 N N . GLU A 1 422 ? -12.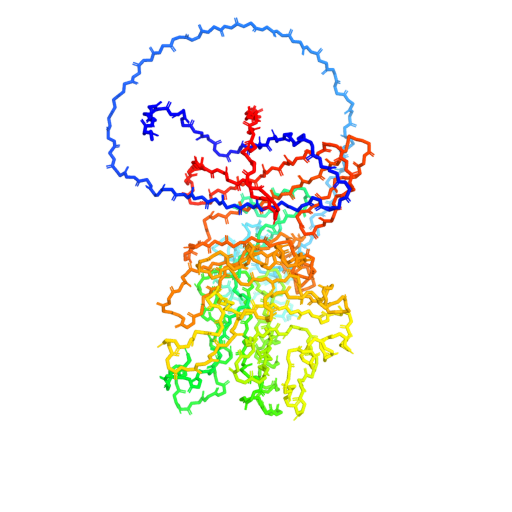831 8.903 -17.318 1.00 61.16 422 GLU A N 1
ATOM 3258 C CA . GLU A 1 422 ? -12.833 7.680 -18.119 1.00 61.16 422 GLU A CA 1
ATOM 3259 C C . GLU A 1 422 ? -11.558 7.602 -18.955 1.00 61.16 422 GLU A C 1
ATOM 3261 O O . GLU A 1 422 ? -10.988 8.618 -19.356 1.00 61.16 422 GLU A O 1
ATOM 3266 N N . ALA A 1 423 ? -11.123 6.380 -19.260 1.00 55.75 423 ALA A N 1
ATOM 3267 C CA . ALA A 1 423 ? -9.895 6.151 -20.010 1.00 55.75 423 ALA A CA 1
ATOM 3268 C C . ALA A 1 423 ? -9.995 6.525 -21.503 1.00 55.75 423 ALA A C 1
ATOM 3270 O O . ALA A 1 423 ? -8.958 6.606 -22.149 1.00 55.75 423 ALA A O 1
ATOM 3271 N N . ARG A 1 424 ? -11.185 6.726 -22.101 1.00 51.03 424 ARG A N 1
ATOM 3272 C CA . ARG A 1 424 ? -11.297 6.929 -23.569 1.00 51.03 424 ARG A CA 1
ATOM 3273 C C . ARG A 1 424 ? -12.087 8.143 -24.064 1.00 51.03 424 ARG A C 1
ATOM 3275 O O . ARG A 1 424 ? -12.031 8.418 -25.258 1.00 51.03 424 ARG A O 1
ATOM 3282 N N . SER A 1 425 ? -12.698 8.936 -23.191 1.00 38.72 425 SER A N 1
ATOM 3283 C CA . SER A 1 425 ? -13.224 10.265 -23.536 1.00 38.72 425 SER A CA 1
ATOM 3284 C C . SER A 1 425 ? -13.693 10.978 -22.276 1.00 38.72 425 SER A C 1
ATOM 3286 O O . SER A 1 425 ? -14.376 10.385 -21.451 1.00 38.72 425 SER A O 1
ATOM 3288 N N . CYS A 1 426 ? -13.351 12.257 -22.122 1.00 33.81 426 CYS A N 1
ATOM 3289 C CA . CYS A 1 426 ? -13.915 13.103 -21.075 1.00 33.81 426 CYS A CA 1
ATOM 3290 C C . CYS A 1 426 ? -15.380 13.427 -21.409 1.00 33.81 426 CYS A C 1
ATOM 3292 O O . CYS A 1 426 ? -15.663 14.502 -21.935 1.00 33.81 426 CYS A O 1
ATOM 3294 N N . GLU A 1 427 ? -16.312 12.520 -21.123 1.00 35.84 427 GLU A N 1
ATOM 3295 C CA . GLU A 1 427 ? -17.708 12.915 -20.947 1.00 35.84 427 GLU A CA 1
ATOM 3296 C C . GLU A 1 427 ? -17.949 13.332 -19.497 1.00 35.84 427 GLU A C 1
ATOM 3298 O O . GLU A 1 427 ? -17.448 12.744 -18.540 1.00 35.84 427 GLU A O 1
ATOM 3303 N N . THR A 1 428 ? -18.688 14.425 -19.332 1.00 35.81 428 THR A N 1
ATOM 3304 C CA . THR A 1 428 ? -19.040 14.954 -18.017 1.00 35.81 428 THR A CA 1
ATOM 3305 C C . THR A 1 428 ? -20.175 14.117 -17.441 1.00 35.81 428 THR A C 1
ATOM 3307 O O . THR A 1 428 ? -21.316 14.204 -17.893 1.00 35.81 428 THR A O 1
ATOM 3310 N N . VAL A 1 429 ? -19.878 13.312 -16.425 1.00 38.53 429 VAL A N 1
ATOM 3311 C CA . VAL A 1 429 ? -20.892 12.525 -15.717 1.00 38.53 429 VAL A CA 1
ATOM 3312 C C . VAL A 1 429 ? -21.715 13.448 -14.822 1.00 38.53 429 VAL A C 1
ATOM 3314 O O . VAL A 1 429 ? -21.177 14.159 -13.975 1.00 38.53 429 VAL A O 1
ATOM 3317 N N . THR A 1 430 ? -23.040 13.430 -14.976 1.00 34.47 430 THR A N 1
ATOM 3318 C CA . THR A 1 430 ? -23.930 14.169 -14.070 1.00 34.47 430 THR A CA 1
ATOM 3319 C C . THR A 1 430 ? -24.111 13.365 -12.782 1.00 34.47 430 THR A C 1
ATOM 3321 O O . THR A 1 430 ? -24.799 12.344 -12.761 1.00 34.47 430 THR A O 1
ATOM 3324 N N . VAL A 1 431 ? -23.484 13.813 -11.694 1.00 38.09 431 VAL A N 1
ATOM 3325 C CA . VAL A 1 431 ? -23.631 13.203 -10.365 1.00 38.09 431 VAL A CA 1
ATOM 3326 C C . VAL A 1 431 ? -24.984 13.607 -9.777 1.00 38.09 431 VAL A C 1
ATOM 3328 O O . VAL A 1 431 ? -25.216 14.775 -9.471 1.00 38.09 431 VAL A O 1
ATOM 3331 N N . ALA A 1 432 ? -25.890 12.644 -9.596 1.00 36.72 432 ALA A N 1
ATOM 3332 C CA . ALA A 1 432 ? -27.123 12.861 -8.849 1.00 36.72 432 ALA A CA 1
ATOM 3333 C C . ALA A 1 432 ? -26.843 12.665 -7.351 1.00 36.72 432 ALA A C 1
ATOM 3335 O O . ALA A 1 432 ? -26.735 11.549 -6.852 1.00 36.72 432 ALA A O 1
ATOM 3336 N N . GLN A 1 433 ? -26.699 13.762 -6.612 1.00 37.44 433 GLN A N 1
ATOM 3337 C CA . GLN A 1 433 ? -26.488 13.707 -5.169 1.00 37.44 433 GLN A CA 1
ATOM 3338 C C . GLN A 1 433 ? -27.777 13.270 -4.459 1.00 37.44 433 GLN A C 1
ATOM 3340 O O . GLN A 1 433 ? -28.840 13.864 -4.651 1.00 37.44 433 GLN A O 1
ATOM 3345 N N . ARG A 1 434 ? -27.686 12.251 -3.600 1.00 35.72 434 ARG A N 1
ATOM 3346 C CA . ARG A 1 434 ? -28.779 11.856 -2.708 1.00 35.72 434 ARG A CA 1
ATOM 3347 C C . ARG A 1 434 ? -28.250 11.855 -1.280 1.00 35.72 434 ARG A C 1
ATOM 3349 O O . ARG A 1 434 ? -27.564 10.925 -0.881 1.00 35.72 434 ARG A O 1
ATOM 3356 N N . ALA A 1 435 ? -28.550 12.910 -0.526 1.00 32.03 435 ALA A N 1
ATOM 3357 C CA . ALA A 1 435 ? -28.264 12.938 0.904 1.00 32.03 435 ALA A CA 1
ATOM 3358 C C . ALA A 1 435 ? -29.028 11.789 1.579 1.00 32.03 435 ALA A C 1
ATOM 3360 O O . ALA A 1 435 ? -30.250 11.684 1.431 1.00 32.03 435 ALA A O 1
ATOM 3361 N N . VAL A 1 436 ? -28.313 10.915 2.284 1.00 31.23 436 VAL A N 1
ATOM 3362 C CA . VAL A 1 436 ? -28.920 9.867 3.107 1.00 31.23 436 VAL A CA 1
ATOM 3363 C C . VAL A 1 436 ? -28.933 10.401 4.532 1.00 31.23 436 VAL A C 1
ATOM 3365 O O . VAL A 1 436 ? -27.888 10.563 5.148 1.00 31.23 436 VAL A O 1
ATOM 3368 N N . SER A 1 437 ? -30.115 10.745 5.041 1.00 28.98 437 SER A N 1
ATOM 3369 C CA . SER A 1 437 ? -30.277 11.125 6.443 1.00 28.98 437 SER A CA 1
ATOM 3370 C C . SER A 1 437 ? -30.118 9.883 7.323 1.00 28.98 437 SER A C 1
ATOM 3372 O O . SER A 1 437 ? -30.991 9.011 7.278 1.00 28.98 437 SER A O 1
ATOM 3374 N N . GLY A 1 438 ? -29.016 9.810 8.071 1.00 28.30 438 GLY A N 1
ATOM 3375 C CA . GLY A 1 438 ? -28.845 8.931 9.231 1.00 28.30 438 GLY A CA 1
ATOM 3376 C C . GLY A 1 438 ? -29.382 9.581 10.495 1.00 28.30 438 GLY A C 1
ATOM 3377 O O . GLY A 1 438 ? -29.114 10.794 10.674 1.00 28.30 438 GLY A O 1
#

pLDDT: mean 70.13, std 23.92, range [21.27, 97.88]